Protein AF-A0A941YPP5-F1 (afdb_monomer_lite)

pLDDT: mean 88.05, std 11.93, range [36.75, 98.19]

Sequence (458 aa):
MRRFFVVVLLLIVAATAAIWFCPASFGYRYLMKPSKTVTLSDLSGTIWNGHAGSISVRDRALGQLDWHLRFKPLLEGRRVADFAISGDALKTQGTLTKSPTGNTFDNLSFSLPAHTAAEMLQVKAKAEGDIEGSAASLTVLDGWPTQLRDGKARWIKAKLADTELGTVETTFDAAADGNIAGKVKNTGGGAQFDGALKLKPTRDLELNDFTFKLPASLATALLGQPNANAAGTIDGKLVHILLRTGTAPAEARGNLRWNDAATAAVSHELLGNVDATFDTAADGGIAGTLKNDGGHAQLAAKWKLGAGHALELTDATLKFPATLLAPLIRLPGIEVGGDVDGNFARLTLRESLWPSAIAGKLVWHGVTVSGVRQAALGDMEWSLGTDPDGSIIGVIGDLGGPLQVNGTFKTTKTSYDAAVQLSARGGDPAIAAALRKIGTPQADGSTIVQANGEFGKK

Structure (mmCIF, N/CA/C/O backbone):
data_AF-A0A941YPP5-F1
#
_entry.id   AF-A0A941YPP5-F1
#
loop_
_atom_site.group_PDB
_atom_site.id
_atom_site.type_symbol
_atom_site.label_atom_id
_atom_site.label_alt_id
_atom_site.label_comp_id
_atom_site.label_asym_id
_atom_site.label_entity_id
_atom_site.label_seq_id
_atom_site.pdbx_PDB_ins_code
_atom_site.Cartn_x
_atom_site.Cartn_y
_atom_site.Cartn_z
_atom_site.occupancy
_atom_site.B_iso_or_equiv
_atom_site.auth_seq_id
_atom_site.auth_comp_id
_atom_site.auth_asym_id
_atom_site.auth_atom_id
_atom_site.pdbx_PDB_model_num
ATOM 1 N N . MET A 1 1 ? 45.773 29.177 -59.524 1.00 53.03 1 MET A N 1
ATOM 2 C CA . MET A 1 1 ? 44.604 28.283 -59.341 1.00 53.03 1 MET A CA 1
ATOM 3 C C . MET A 1 1 ? 44.975 26.835 -58.993 1.00 53.03 1 MET A C 1
ATOM 5 O O . MET A 1 1 ? 44.546 26.385 -57.944 1.00 53.03 1 MET A O 1
ATOM 9 N N . ARG A 1 2 ? 45.818 26.113 -59.757 1.00 40.59 2 ARG A N 1
ATOM 10 C CA . ARG A 1 2 ? 46.163 24.690 -59.478 1.00 40.59 2 ARG A CA 1
ATOM 11 C C . ARG A 1 2 ? 46.695 24.405 -58.059 1.00 40.59 2 ARG A C 1
ATOM 13 O O . ARG A 1 2 ? 46.286 23.434 -57.441 1.00 40.59 2 ARG A O 1
ATOM 20 N N . ARG A 1 3 ? 47.556 25.275 -57.513 1.00 41.88 3 ARG A N 1
ATOM 21 C CA . ARG A 1 3 ? 48.090 25.147 -56.138 1.00 41.88 3 ARG A CA 1
ATOM 22 C C . ARG A 1 3 ? 47.031 25.375 -55.050 1.00 41.88 3 ARG A C 1
ATOM 24 O O . ARG A 1 3 ? 47.097 24.738 -54.012 1.00 41.88 3 ARG A O 1
ATOM 31 N N . PHE A 1 4 ? 46.037 26.225 -55.311 1.00 43.97 4 PHE A N 1
ATOM 32 C CA . PHE A 1 4 ? 44.938 26.494 -54.378 1.00 43.97 4 PHE A CA 1
ATOM 33 C C . PHE A 1 4 ? 43.998 25.286 -54.264 1.00 43.97 4 PHE A C 1
ATOM 35 O O . PHE A 1 4 ? 43.702 24.853 -53.159 1.00 43.97 4 PHE A O 1
ATOM 42 N N . PHE A 1 5 ? 43.623 24.668 -55.390 1.00 40.03 5 PHE A N 1
ATOM 43 C CA . PHE A 1 5 ? 42.807 23.446 -55.385 1.00 40.03 5 PHE A CA 1
ATOM 44 C C . PHE A 1 5 ? 43.504 22.260 -54.707 1.00 40.03 5 PHE A C 1
ATOM 46 O O . PHE A 1 5 ? 42.856 21.507 -53.989 1.00 40.03 5 PHE A O 1
ATOM 53 N N . VAL A 1 6 ? 44.822 22.121 -54.876 1.00 42.81 6 VAL A N 1
ATOM 54 C CA . VAL A 1 6 ? 45.608 21.086 -54.182 1.00 42.81 6 VAL A CA 1
ATOM 55 C C . VAL A 1 6 ? 45.639 21.331 -52.671 1.00 42.81 6 VAL A C 1
ATOM 57 O O . VAL A 1 6 ? 45.462 20.392 -51.904 1.00 42.81 6 VAL A O 1
ATOM 60 N N . VAL A 1 7 ? 45.801 22.583 -52.232 1.00 46.47 7 VAL A N 1
ATOM 61 C CA . VAL A 1 7 ? 45.766 22.937 -50.803 1.00 46.47 7 VAL A CA 1
ATOM 62 C C . VAL A 1 7 ? 44.376 22.700 -50.204 1.00 46.47 7 VAL A C 1
ATOM 64 O O . VAL A 1 7 ? 44.277 22.116 -49.132 1.00 46.47 7 VAL A O 1
ATOM 67 N N . VAL A 1 8 ? 43.301 23.069 -50.904 1.00 43.28 8 VAL A N 1
ATOM 68 C CA . VAL A 1 8 ? 41.920 22.818 -50.453 1.00 43.28 8 VAL A CA 1
ATOM 69 C C . VAL A 1 8 ? 41.618 21.318 -50.379 1.00 43.28 8 VAL A C 1
ATOM 71 O O . VAL A 1 8 ? 41.059 20.863 -49.387 1.00 43.28 8 VAL A O 1
ATOM 74 N N . LEU A 1 9 ? 42.038 20.529 -51.372 1.00 39.62 9 LEU A N 1
ATOM 75 C CA . LEU A 1 9 ? 41.880 19.073 -51.353 1.00 39.62 9 LEU A CA 1
ATOM 76 C C . LEU A 1 9 ? 42.650 18.435 -50.187 1.00 39.62 9 LEU A C 1
ATOM 78 O O . LEU A 1 9 ? 42.096 17.594 -49.486 1.00 39.62 9 LEU A O 1
ATOM 82 N N . LEU A 1 10 ? 43.893 18.860 -49.937 1.00 41.50 10 LEU A N 1
ATOM 83 C CA . LEU A 1 10 ? 44.690 18.381 -48.802 1.00 41.50 10 LEU A CA 1
ATOM 84 C C . LEU A 1 10 ? 44.069 18.765 -47.457 1.00 41.50 10 LEU A C 1
ATOM 86 O O . LEU A 1 10 ? 44.085 17.951 -46.542 1.00 41.50 10 LEU A O 1
ATOM 90 N N . LEU A 1 11 ? 43.481 19.958 -47.340 1.00 45.50 11 LEU A N 1
ATOM 91 C CA . LEU A 1 11 ? 42.756 20.377 -46.138 1.00 45.50 11 LEU A CA 1
ATOM 92 C C . LEU A 1 11 ? 41.479 19.562 -45.925 1.00 45.50 11 LEU A C 1
ATOM 94 O O . LEU A 1 11 ? 41.193 19.190 -44.793 1.00 45.50 11 LEU A O 1
ATOM 98 N N . ILE A 1 12 ? 40.741 19.233 -46.987 1.00 51.59 12 ILE A N 1
ATOM 99 C CA . ILE A 1 12 ? 39.563 18.360 -46.903 1.00 51.59 12 ILE A CA 1
ATOM 100 C C . ILE A 1 12 ? 39.985 16.947 -46.503 1.00 51.59 12 ILE A C 1
ATOM 102 O O . ILE A 1 12 ? 39.390 16.382 -45.592 1.00 51.59 12 ILE A O 1
ATOM 106 N N . VAL A 1 13 ? 41.030 16.381 -47.111 1.00 47.16 13 VAL A N 1
ATOM 107 C CA . VAL A 1 13 ? 41.552 15.051 -46.749 1.00 47.16 13 VAL A CA 1
ATOM 108 C C . VAL A 1 13 ? 42.062 15.041 -45.309 1.00 47.16 13 VAL A C 1
ATOM 110 O O . VAL A 1 13 ? 41.712 14.138 -44.556 1.00 47.16 13 VAL A O 1
ATOM 113 N N . ALA A 1 14 ? 42.816 16.062 -44.895 1.00 44.75 14 ALA A N 1
ATOM 114 C CA . ALA A 1 14 ? 43.296 16.207 -43.525 1.00 44.75 14 ALA A CA 1
ATOM 115 C C . ALA A 1 14 ? 42.143 16.378 -42.527 1.00 44.75 14 ALA A C 1
ATOM 117 O O . ALA A 1 14 ? 42.169 15.759 -41.471 1.00 44.75 14 ALA A O 1
ATOM 118 N N . ALA A 1 15 ? 41.105 17.150 -42.863 1.00 53.16 15 ALA A N 1
ATOM 119 C CA . ALA A 1 15 ? 39.910 17.298 -42.036 1.00 53.16 15 ALA A CA 1
ATOM 120 C C . ALA A 1 15 ? 39.108 15.991 -41.960 1.00 53.16 15 ALA A C 1
ATOM 122 O O . ALA A 1 15 ? 38.671 15.601 -40.883 1.00 53.16 15 ALA A O 1
ATOM 123 N N . THR A 1 16 ? 38.966 15.273 -43.074 1.00 64.19 16 THR A N 1
ATOM 124 C CA . THR A 1 16 ? 38.271 13.978 -43.126 1.00 64.19 16 THR A CA 1
ATOM 125 C C . THR A 1 16 ? 39.027 12.933 -42.307 1.00 64.19 16 THR A C 1
ATOM 127 O O . THR A 1 16 ? 38.421 12.220 -41.513 1.00 64.19 16 THR A O 1
ATOM 130 N N . ALA A 1 17 ? 40.359 12.896 -42.423 1.00 59.97 17 ALA A N 1
ATOM 131 C CA . ALA A 1 17 ? 41.224 12.046 -41.613 1.00 59.97 17 ALA A CA 1
ATOM 132 C C . ALA A 1 17 ? 41.164 12.433 -40.128 1.00 59.97 17 ALA A C 1
ATOM 134 O O . ALA A 1 17 ? 41.005 11.562 -39.281 1.00 59.97 17 ALA A O 1
ATOM 135 N N . ALA A 1 18 ? 41.210 13.725 -39.795 1.00 62.41 18 ALA A N 1
ATOM 136 C CA . ALA A 1 18 ? 41.085 14.201 -38.419 1.00 62.41 18 ALA A CA 1
ATOM 137 C C . ALA A 1 18 ? 39.728 13.834 -37.797 1.00 62.41 18 ALA A C 1
ATOM 139 O O . ALA A 1 18 ? 39.674 13.481 -36.624 1.00 62.41 18 ALA A O 1
ATOM 140 N N . ILE A 1 19 ? 38.645 13.870 -38.579 1.00 71.56 19 ILE A N 1
ATOM 141 C CA . ILE A 1 19 ? 37.306 13.440 -38.156 1.00 71.56 19 ILE A CA 1
ATOM 142 C C . ILE A 1 19 ? 37.261 11.918 -37.972 1.00 71.56 19 ILE A C 1
ATOM 144 O O . ILE A 1 19 ? 36.717 11.441 -36.978 1.00 71.56 19 ILE A O 1
ATOM 148 N N . TRP A 1 20 ? 37.852 11.147 -38.887 1.00 72.06 20 TRP A N 1
ATOM 149 C CA . TRP A 1 20 ? 37.835 9.682 -38.852 1.00 72.06 20 TRP A CA 1
ATOM 150 C C . TRP A 1 20 ? 38.714 9.089 -37.738 1.00 72.06 20 TRP A C 1
ATOM 152 O O . TRP A 1 20 ? 38.311 8.145 -37.066 1.00 72.06 20 TRP A O 1
ATOM 162 N N . PHE A 1 21 ? 39.887 9.678 -37.488 1.00 76.25 21 PHE A N 1
ATOM 163 C CA . PHE A 1 21 ? 40.841 9.258 -36.451 1.00 76.25 21 PHE A CA 1
ATOM 164 C C . PHE A 1 21 ? 40.707 10.048 -35.143 1.00 76.25 21 PHE A C 1
ATOM 166 O O . PHE A 1 21 ? 41.583 9.965 -34.281 1.00 76.25 21 PHE A O 1
ATOM 173 N N . CYS A 1 22 ? 39.633 10.826 -34.979 1.00 79.44 22 CYS A N 1
ATOM 174 C CA . CYS A 1 22 ? 39.428 11.642 -33.789 1.00 79.44 22 CYS A CA 1
ATOM 175 C C . CYS A 1 22 ? 39.395 10.747 -32.531 1.00 79.44 22 CYS A C 1
ATOM 177 O O . CYS A 1 22 ? 38.526 9.870 -32.455 1.00 79.44 22 CYS A O 1
ATOM 179 N N . PRO A 1 23 ? 40.303 10.935 -31.549 1.00 81.69 23 PRO A N 1
ATOM 180 C CA . PRO A 1 23 ? 40.340 10.109 -30.344 1.00 81.69 23 PRO A CA 1
ATOM 181 C C . PRO A 1 23 ? 39.051 10.213 -29.523 1.00 81.69 23 PRO A C 1
ATOM 183 O O . PRO A 1 23 ? 38.468 11.294 -29.399 1.00 81.69 23 PRO A O 1
ATOM 186 N N . ALA A 1 24 ? 38.643 9.110 -28.890 1.00 78.62 24 ALA A N 1
ATOM 187 C CA . ALA A 1 24 ? 37.467 9.054 -28.014 1.00 78.62 24 ALA A CA 1
ATOM 188 C C . ALA A 1 24 ? 37.481 10.140 -26.916 1.00 78.62 24 ALA A C 1
ATOM 190 O O . ALA A 1 24 ? 36.460 10.769 -26.632 1.00 78.62 24 ALA A O 1
ATOM 191 N N . SER A 1 25 ? 38.661 10.423 -26.352 1.00 78.88 25 SER A N 1
ATOM 192 C CA . SER A 1 25 ? 38.876 11.455 -25.329 1.00 78.88 25 SER A CA 1
ATOM 193 C C . SER A 1 25 ? 38.539 12.872 -25.809 1.00 78.88 25 SER A C 1
ATOM 195 O O . SER A 1 25 ? 38.018 13.683 -25.038 1.00 78.88 25 SER A O 1
ATOM 197 N N . PHE A 1 26 ? 38.769 13.167 -27.092 1.00 77.62 26 PHE A N 1
ATOM 198 C CA . PHE A 1 26 ? 38.416 14.450 -27.695 1.00 77.62 26 PHE A CA 1
ATOM 199 C C . PHE A 1 26 ? 36.894 14.577 -27.851 1.00 77.62 26 PHE A C 1
ATOM 201 O O . PHE A 1 26 ? 36.310 15.585 -27.447 1.00 77.62 26 PHE A O 1
ATOM 208 N N . GLY A 1 27 ? 36.232 13.526 -28.348 1.00 71.31 27 GLY A N 1
ATOM 209 C CA . GLY A 1 27 ? 34.770 13.478 -28.450 1.00 71.31 27 GLY A CA 1
ATOM 210 C C . GLY A 1 27 ? 34.077 13.630 -27.096 1.00 71.31 27 GLY A C 1
ATOM 211 O O . GLY A 1 27 ? 33.157 14.434 -26.959 1.00 71.31 27 GLY A O 1
ATOM 212 N N . TYR A 1 28 ? 34.561 12.943 -26.063 1.00 74.62 28 TYR A N 1
ATOM 213 C CA . TYR A 1 28 ? 34.004 13.055 -24.716 1.00 74.62 28 TYR A CA 1
ATOM 214 C C . TYR A 1 28 ? 34.088 14.488 -24.157 1.00 74.62 28 TYR A C 1
ATOM 216 O O . TYR A 1 28 ? 33.104 15.020 -23.638 1.00 74.62 28 TYR A O 1
ATOM 224 N N . ARG A 1 29 ? 35.230 15.166 -24.338 1.00 73.31 29 ARG A N 1
ATOM 225 C CA . ARG A 1 29 ? 35.451 16.531 -23.837 1.00 73.31 29 ARG A CA 1
ATOM 226 C C . ARG A 1 29 ? 34.618 17.591 -24.564 1.00 73.31 29 ARG A C 1
ATOM 228 O O . ARG A 1 29 ? 34.114 18.506 -23.914 1.00 73.31 29 ARG A O 1
ATOM 235 N N . TYR A 1 30 ? 34.479 17.483 -25.886 1.00 67.81 30 TYR A N 1
ATOM 236 C CA . TYR A 1 30 ? 33.884 18.542 -26.714 1.00 67.81 30 TYR A CA 1
ATOM 237 C C . TYR A 1 30 ? 32.451 18.253 -27.185 1.00 67.81 30 TYR A C 1
ATOM 239 O O . TYR A 1 30 ? 31.664 19.192 -27.298 1.00 67.81 30 TYR A O 1
ATOM 247 N N . LEU A 1 31 ? 32.091 16.988 -27.436 1.00 62.41 31 LEU A N 1
ATOM 248 C CA . LEU A 1 31 ? 30.764 16.598 -27.941 1.00 62.41 31 LEU A CA 1
ATOM 249 C C . LEU A 1 31 ? 29.807 16.193 -26.818 1.00 62.41 31 LEU A C 1
ATOM 251 O O . LEU A 1 31 ? 28.640 16.578 -26.850 1.00 62.41 31 LEU A O 1
ATOM 255 N N . MET A 1 32 ? 30.282 15.425 -25.832 1.00 61.09 32 MET A N 1
ATOM 256 C CA . MET A 1 32 ? 29.434 14.964 -24.726 1.00 61.09 32 MET A CA 1
ATOM 257 C C . MET A 1 32 ? 29.344 15.957 -23.566 1.00 61.09 32 MET A C 1
ATOM 259 O O . MET A 1 32 ? 28.367 15.867 -22.834 1.00 61.09 32 MET A O 1
ATOM 263 N N . LYS A 1 33 ? 30.291 16.909 -23.447 1.00 64.00 33 LYS A N 1
ATOM 264 C CA . LYS A 1 33 ? 30.473 17.834 -22.306 1.00 64.00 33 LYS A CA 1
ATOM 265 C C . LYS A 1 33 ? 30.354 17.088 -20.965 1.00 64.00 33 LYS A C 1
ATOM 267 O O . LYS A 1 33 ? 29.232 16.875 -20.510 1.00 64.00 33 LYS A O 1
ATOM 272 N N . PRO A 1 34 ? 31.474 16.728 -20.306 1.00 64.12 34 PRO A N 1
ATOM 273 C CA . PRO A 1 34 ? 31.459 15.966 -19.060 1.00 64.12 34 PRO A CA 1
ATOM 274 C C . PRO A 1 34 ? 30.404 16.510 -18.098 1.00 64.12 34 PRO A C 1
ATOM 276 O O . PRO A 1 34 ? 30.437 17.681 -17.713 1.00 64.12 34 PRO A O 1
ATOM 279 N N . SER A 1 35 ? 29.419 15.677 -17.784 1.00 69.19 35 SER A N 1
ATOM 280 C CA . SER A 1 35 ? 28.320 16.060 -16.911 1.00 69.19 35 SER A CA 1
ATOM 281 C C . SER A 1 35 ? 28.596 15.515 -15.521 1.00 69.19 35 SER A C 1
ATOM 283 O O . SER A 1 35 ? 29.242 14.482 -15.369 1.00 69.19 35 SER A O 1
ATOM 285 N N . LYS A 1 36 ? 28.048 16.161 -14.491 1.00 68.12 36 LYS A N 1
ATOM 286 C CA . LYS A 1 36 ? 28.072 15.589 -13.136 1.00 68.12 36 LYS A CA 1
ATOM 287 C C . LYS A 1 36 ? 27.255 14.291 -13.031 1.00 68.12 36 LYS A C 1
ATOM 289 O O . LYS A 1 36 ? 27.296 13.625 -12.009 1.00 68.12 36 LYS A O 1
ATOM 294 N N . THR A 1 37 ? 26.470 13.953 -14.056 1.00 72.31 37 THR A N 1
ATOM 295 C CA . THR A 1 37 ? 25.540 12.822 -14.029 1.00 72.31 37 THR A CA 1
ATOM 296 C C . THR A 1 37 ? 26.099 11.580 -14.702 1.00 72.31 37 THR A C 1
ATOM 298 O O . THR A 1 37 ? 25.808 10.494 -14.225 1.00 72.31 37 THR A O 1
ATOM 301 N N . VAL A 1 38 ? 26.876 11.718 -15.776 1.00 81.00 38 VAL A N 1
ATOM 302 C CA . VAL A 1 38 ? 27.492 10.605 -16.511 1.00 81.00 38 VAL A CA 1
ATOM 303 C C . VAL A 1 38 ? 28.959 10.925 -16.731 1.00 81.00 38 VAL A C 1
ATOM 305 O O . VAL A 1 38 ? 29.272 11.941 -17.363 1.00 81.00 38 VAL A O 1
ATOM 308 N N . THR A 1 39 ? 29.831 10.053 -16.234 1.00 86.81 39 THR A N 1
ATOM 309 C CA . THR A 1 39 ? 31.277 10.154 -16.402 1.00 86.81 39 THR A CA 1
ATOM 310 C C . THR A 1 39 ? 31.834 8.909 -17.082 1.00 86.81 39 THR A C 1
ATOM 312 O O . THR A 1 39 ? 31.396 7.791 -16.821 1.00 86.81 39 THR A O 1
ATOM 315 N N . LEU A 1 40 ? 32.783 9.123 -17.991 1.00 88.44 40 LEU A N 1
ATOM 316 C CA . LEU A 1 40 ? 33.558 8.074 -18.643 1.00 88.44 40 LEU A CA 1
ATOM 317 C C . LEU A 1 40 ? 35.030 8.243 -18.265 1.00 88.44 40 LEU A C 1
ATOM 319 O O . LEU A 1 40 ? 35.561 9.356 -18.348 1.00 88.44 40 LEU A O 1
ATOM 323 N N . SER A 1 41 ? 35.671 7.140 -17.894 1.00 88.19 41 SER A N 1
ATOM 324 C CA . SER A 1 41 ? 37.091 7.058 -17.541 1.00 88.19 41 SER A CA 1
ATOM 325 C C . SER A 1 41 ? 37.794 6.005 -18.398 1.00 88.19 41 SER A C 1
ATOM 327 O O . SER A 1 41 ? 37.142 5.146 -18.993 1.00 88.19 41 SER A O 1
ATOM 329 N N . ASP A 1 42 ? 39.125 6.092 -18.481 1.00 89.31 42 ASP A N 1
ATOM 330 C CA . ASP A 1 42 ? 39.971 5.157 -19.240 1.00 89.31 42 ASP A CA 1
ATOM 331 C C . ASP A 1 42 ? 39.528 5.005 -20.705 1.00 89.31 42 ASP A C 1
ATOM 333 O O . ASP A 1 42 ? 39.311 3.910 -21.225 1.00 89.31 42 ASP A O 1
ATOM 337 N N . LEU A 1 43 ? 39.343 6.153 -21.366 1.00 90.69 43 LEU A N 1
ATOM 338 C CA . LEU A 1 43 ? 38.885 6.239 -22.751 1.00 90.69 43 LEU A CA 1
ATOM 339 C C . LEU A 1 43 ? 39.976 5.796 -23.730 1.00 90.69 43 LEU A C 1
ATOM 341 O O . LEU A 1 43 ? 41.083 6.337 -23.734 1.00 90.69 43 LEU A O 1
ATOM 345 N N . SER A 1 44 ? 39.621 4.890 -24.633 1.00 89.81 44 SER A N 1
ATOM 346 C CA . SER A 1 44 ? 40.472 4.420 -25.725 1.00 89.81 44 SER A CA 1
ATOM 347 C C . SER A 1 44 ? 39.686 4.315 -27.038 1.00 89.81 44 SER A C 1
ATOM 349 O O . SER A 1 44 ? 38.456 4.387 -27.065 1.00 89.81 44 SER A O 1
ATOM 351 N N . GLY A 1 45 ? 40.404 4.216 -28.158 1.00 89.81 45 GLY A N 1
ATOM 352 C CA . GLY A 1 45 ? 39.809 4.203 -29.494 1.00 89.81 45 GLY A CA 1
ATOM 353 C C . GLY A 1 45 ? 39.445 5.593 -30.029 1.00 89.81 45 GLY A C 1
ATOM 354 O O . GLY A 1 45 ? 40.050 6.613 -29.685 1.00 89.81 45 GLY A O 1
ATOM 355 N N . THR A 1 46 ? 38.463 5.626 -30.924 1.00 89.94 46 THR A N 1
ATOM 356 C CA . THR A 1 46 ? 38.016 6.815 -31.667 1.00 89.94 46 THR A CA 1
ATOM 357 C C . THR A 1 46 ? 36.623 7.258 -31.225 1.00 89.94 46 THR A C 1
ATOM 359 O O . THR A 1 46 ? 35.913 6.531 -30.536 1.00 89.94 46 THR A O 1
ATOM 362 N N . ILE A 1 47 ? 36.180 8.438 -31.663 1.00 85.88 47 ILE A N 1
ATOM 363 C CA . ILE A 1 47 ? 34.784 8.869 -31.471 1.00 85.88 47 ILE A CA 1
ATOM 364 C C . ILE A 1 47 ? 33.774 7.925 -32.148 1.00 85.88 47 ILE A C 1
ATOM 366 O O . ILE A 1 47 ? 32.615 7.890 -31.739 1.00 85.88 47 ILE A O 1
ATOM 370 N N . TRP A 1 48 ? 34.210 7.164 -33.160 1.00 88.00 48 TRP A N 1
ATOM 371 C CA . TRP A 1 48 ? 33.381 6.220 -33.911 1.00 88.00 48 TRP A CA 1
ATOM 372 C C . TRP A 1 48 ? 33.315 4.862 -33.237 1.00 88.00 48 TRP A C 1
ATOM 374 O O . TRP A 1 48 ? 32.233 4.384 -32.946 1.00 88.00 48 TRP A O 1
ATOM 384 N N . ASN A 1 49 ? 34.476 4.268 -32.987 1.00 91.62 49 ASN A N 1
ATOM 385 C CA . ASN A 1 49 ? 34.643 2.991 -32.308 1.00 91.62 49 ASN A CA 1
ATOM 386 C C . ASN A 1 49 ? 35.477 3.261 -31.073 1.00 91.62 49 ASN A C 1
ATOM 388 O O . ASN A 1 49 ? 36.687 3.485 -31.206 1.00 91.62 49 ASN A O 1
ATOM 392 N N . GLY A 1 50 ? 34.842 3.297 -29.914 1.00 91.75 50 GLY A N 1
ATOM 393 C CA . GLY A 1 50 ? 35.530 3.640 -28.686 1.00 91.75 50 GLY A CA 1
ATOM 394 C C . GLY A 1 50 ? 35.130 2.748 -27.533 1.00 91.75 50 GLY A C 1
ATOM 395 O O . GLY A 1 50 ? 34.118 2.049 -27.574 1.00 91.75 50 GLY A O 1
ATOM 396 N N . HIS A 1 51 ? 35.988 2.786 -26.528 1.00 93.81 51 HIS A N 1
ATOM 397 C CA . HIS A 1 51 ? 35.876 2.010 -25.314 1.00 93.81 51 HIS A CA 1
ATOM 398 C C . HIS A 1 51 ? 36.159 2.921 -24.121 1.00 93.81 51 HIS A C 1
ATOM 400 O O . HIS A 1 51 ? 37.053 3.770 -24.177 1.00 93.81 51 HIS A O 1
ATOM 406 N N . ALA A 1 52 ? 35.409 2.746 -23.042 1.00 94.12 52 ALA A N 1
ATOM 407 C CA . ALA A 1 52 ? 35.685 3.334 -21.744 1.00 94.12 52 ALA A CA 1
ATOM 408 C C . ALA A 1 52 ? 35.853 2.200 -20.735 1.00 94.12 52 ALA A C 1
ATOM 410 O O . ALA A 1 52 ? 34.935 1.398 -20.550 1.00 94.12 52 ALA A O 1
ATOM 411 N N . GLY A 1 53 ? 36.999 2.172 -20.052 1.00 92.25 53 GLY A N 1
ATOM 412 C CA . GLY A 1 53 ? 37.257 1.193 -18.995 1.00 92.25 53 GLY A CA 1
ATOM 413 C C . GLY A 1 53 ? 36.304 1.332 -17.802 1.00 92.25 53 GLY A C 1
ATOM 414 O O . GLY A 1 53 ? 36.113 0.374 -17.055 1.00 92.25 53 GLY A O 1
ATOM 415 N N . SER A 1 54 ? 35.662 2.495 -17.641 1.00 91.31 54 SER A N 1
ATOM 416 C CA . SER A 1 54 ? 34.576 2.686 -16.681 1.00 91.31 54 SER A CA 1
ATOM 417 C C . SER A 1 54 ? 33.564 3.736 -17.150 1.00 91.31 54 SER A C 1
ATOM 419 O O . SER A 1 54 ? 33.936 4.857 -17.505 1.00 91.31 54 SER A O 1
ATOM 421 N N . ILE A 1 55 ? 32.277 3.382 -17.120 1.00 91.06 55 ILE A N 1
ATOM 422 C CA . ILE A 1 55 ? 31.138 4.301 -17.160 1.00 91.06 55 ILE A CA 1
ATOM 423 C C . ILE A 1 55 ? 30.517 4.396 -15.766 1.00 91.06 55 ILE A C 1
ATOM 425 O O . ILE A 1 55 ? 30.149 3.383 -15.170 1.00 91.06 55 ILE A O 1
ATOM 429 N N . SER A 1 56 ? 30.326 5.622 -15.283 1.00 87.38 56 SER A N 1
ATOM 430 C CA . SER A 1 56 ? 29.648 5.892 -14.018 1.00 87.38 56 SER A CA 1
ATOM 431 C C . SER A 1 56 ? 28.461 6.828 -14.200 1.00 87.38 56 SER A C 1
ATOM 433 O O . SER A 1 56 ? 28.528 7.807 -14.946 1.00 87.38 56 SER A O 1
ATOM 435 N N . VAL A 1 57 ? 27.370 6.550 -13.484 1.00 82.06 57 VAL A N 1
ATOM 436 C CA . VAL A 1 57 ? 26.179 7.408 -13.433 1.00 82.06 57 VAL A CA 1
ATOM 437 C C . VAL A 1 57 ? 25.923 7.822 -11.991 1.00 82.06 57 VAL A C 1
ATOM 439 O O . VAL A 1 57 ? 25.730 6.960 -11.140 1.00 82.06 57 VAL A O 1
ATOM 442 N N . ARG A 1 58 ? 25.908 9.134 -11.711 1.00 77.56 58 ARG A N 1
ATOM 443 C CA . ARG A 1 58 ? 25.779 9.698 -10.348 1.00 77.56 58 ARG A CA 1
ATOM 444 C C . ARG A 1 58 ? 26.738 9.016 -9.357 1.00 77.56 58 ARG A C 1
ATOM 446 O O . ARG A 1 58 ? 26.307 8.472 -8.347 1.00 77.56 58 ARG A O 1
ATOM 453 N N . ASP A 1 59 ? 28.019 8.982 -9.723 1.00 78.56 59 ASP A N 1
ATOM 454 C CA . ASP A 1 59 ? 29.120 8.371 -8.958 1.00 78.56 59 ASP A CA 1
ATOM 455 C C . ASP A 1 59 ? 29.047 6.843 -8.766 1.00 78.56 59 ASP A C 1
ATOM 457 O O . ASP A 1 59 ? 29.894 6.261 -8.091 1.00 78.56 59 ASP A O 1
ATOM 461 N N . ARG A 1 60 ? 28.095 6.157 -9.411 1.00 81.56 60 ARG A N 1
ATOM 462 C CA . ARG A 1 60 ? 28.017 4.693 -9.414 1.00 81.56 60 ARG A CA 1
ATOM 463 C C . ARG A 1 60 ? 28.651 4.115 -10.671 1.00 81.56 60 ARG A C 1
ATOM 465 O O . ARG A 1 60 ? 28.127 4.337 -11.761 1.00 81.56 60 ARG A O 1
ATOM 472 N N . ALA A 1 61 ? 29.712 3.330 -10.512 1.00 88.56 61 ALA A N 1
ATOM 473 C CA . ALA A 1 61 ? 30.310 2.570 -11.607 1.00 88.56 61 ALA A CA 1
ATOM 474 C C . ALA A 1 61 ? 29.340 1.489 -12.110 1.00 88.56 61 ALA A C 1
ATOM 476 O O . ALA A 1 61 ? 28.856 0.666 -11.333 1.00 88.56 61 ALA A O 1
ATOM 477 N N . LEU A 1 62 ? 29.042 1.510 -13.409 1.00 87.31 62 LEU A N 1
ATOM 478 C CA . LEU A 1 62 ? 28.148 0.556 -14.071 1.00 87.31 62 LEU A CA 1
ATOM 479 C C . LEU A 1 62 ? 28.911 -0.549 -14.809 1.00 87.31 62 LEU A C 1
ATOM 481 O O . LEU A 1 62 ? 28.348 -1.615 -15.038 1.00 87.31 62 LEU A O 1
ATOM 485 N N . GLY A 1 63 ? 30.179 -0.314 -15.150 1.00 91.81 63 GLY A N 1
ATOM 486 C CA . GLY A 1 63 ? 31.030 -1.269 -15.857 1.00 91.81 63 GLY A CA 1
ATOM 487 C C . GLY A 1 63 ? 31.834 -0.612 -16.967 1.00 91.81 63 GLY A C 1
ATOM 488 O O . GLY A 1 63 ? 32.022 0.601 -16.969 1.00 91.81 63 GLY A O 1
ATOM 489 N N . GLN A 1 64 ? 32.287 -1.419 -17.917 1.00 95.44 64 GLN A N 1
ATOM 490 C CA . GLN A 1 64 ? 32.945 -0.970 -19.143 1.00 95.44 64 GLN A CA 1
ATOM 491 C C . GLN A 1 64 ? 31.899 -0.595 -20.192 1.00 95.44 64 GLN A C 1
ATOM 493 O O . GLN A 1 64 ? 30.830 -1.203 -20.221 1.00 95.44 64 GLN A O 1
ATOM 498 N N . LEU A 1 65 ? 32.196 0.383 -21.049 1.00 95.44 65 LEU A N 1
ATOM 499 C CA . LEU A 1 65 ? 31.326 0.801 -22.151 1.00 95.44 65 LEU A CA 1
ATOM 500 C C . LEU A 1 65 ? 32.068 0.681 -23.480 1.00 95.44 65 LEU A C 1
ATOM 502 O O . LEU A 1 65 ? 33.061 1.371 -23.690 1.00 95.44 65 LEU A O 1
ATOM 506 N N . ASP A 1 66 ? 31.500 -0.078 -24.406 1.00 95.50 66 ASP A N 1
ATOM 507 C CA . ASP A 1 66 ? 31.870 -0.089 -25.816 1.00 95.50 66 ASP A CA 1
ATOM 508 C C . ASP A 1 66 ? 30.801 0.637 -26.632 1.00 95.50 66 ASP A C 1
ATOM 510 O O . ASP A 1 66 ? 29.600 0.474 -26.390 1.00 95.50 66 ASP A O 1
ATOM 514 N N . TRP A 1 67 ? 31.216 1.440 -27.614 1.00 94.19 67 TRP A N 1
ATOM 515 C CA . TRP A 1 67 ? 30.281 2.097 -28.527 1.00 94.19 67 TRP A CA 1
ATOM 516 C C . TRP A 1 67 ? 30.748 2.098 -29.981 1.00 94.19 67 TRP A C 1
ATOM 518 O O . TRP A 1 67 ? 31.939 2.194 -30.288 1.00 94.19 67 TRP A O 1
ATOM 528 N N . HIS A 1 68 ? 29.761 2.072 -30.877 1.00 94.81 68 HIS A N 1
ATOM 529 C CA . HIS A 1 68 ? 29.921 2.227 -32.315 1.00 94.81 68 HIS A CA 1
ATOM 530 C C . HIS A 1 68 ? 28.959 3.298 -32.858 1.00 94.81 68 HIS A C 1
ATOM 532 O O . HIS A 1 68 ? 27.763 3.061 -33.030 1.00 94.81 68 HIS A O 1
ATOM 538 N N . LEU A 1 69 ? 29.466 4.501 -33.136 1.00 91.06 69 LEU A N 1
ATOM 539 C CA . LEU A 1 69 ? 28.693 5.604 -33.711 1.00 91.06 69 LEU A CA 1
ATOM 540 C C . LEU A 1 69 ? 28.505 5.401 -35.221 1.00 91.06 69 LEU A C 1
ATOM 542 O O . LEU A 1 69 ? 29.472 5.313 -35.980 1.00 91.06 69 LEU A O 1
ATOM 546 N N . ARG A 1 70 ? 27.252 5.401 -35.685 1.00 90.75 70 ARG A N 1
ATOM 547 C CA . ARG A 1 70 ? 26.931 5.183 -37.100 1.00 90.75 70 ARG A CA 1
ATOM 548 C C . ARG A 1 70 ? 27.091 6.474 -37.906 1.00 90.75 70 ARG A C 1
ATOM 550 O O . ARG A 1 70 ? 26.382 7.454 -37.683 1.00 90.75 70 ARG A O 1
ATOM 557 N N . PHE A 1 71 ? 27.972 6.446 -38.907 1.00 87.00 71 PHE A N 1
ATOM 558 C CA . PHE A 1 71 ? 28.285 7.613 -39.743 1.00 87.00 71 PHE A CA 1
ATOM 559 C C . PHE A 1 71 ? 27.125 8.054 -40.650 1.00 87.00 71 PHE A C 1
ATOM 561 O O . PHE A 1 71 ? 26.793 9.234 -40.704 1.00 87.00 71 PHE A O 1
ATOM 568 N N . LYS A 1 72 ? 26.476 7.115 -41.354 1.00 87.62 72 LYS A N 1
ATOM 569 C CA . LYS A 1 72 ? 25.422 7.442 -42.334 1.00 87.62 72 LYS A CA 1
ATOM 570 C C . LYS A 1 72 ? 24.240 8.218 -41.716 1.00 87.62 72 LYS A C 1
ATOM 572 O O . LYS A 1 72 ? 23.902 9.262 -42.265 1.00 87.62 72 LYS A O 1
ATOM 577 N N . PRO A 1 73 ? 23.661 7.804 -40.570 1.00 87.31 73 PRO A N 1
ATOM 578 C CA . PRO A 1 73 ? 22.620 8.588 -39.902 1.00 87.31 73 PRO A CA 1
ATOM 579 C C . PRO A 1 73 ? 23.072 9.997 -39.499 1.00 87.31 73 PRO A C 1
ATOM 581 O O . PRO A 1 73 ? 22.259 10.918 -39.516 1.00 87.31 73 PRO A O 1
ATOM 584 N N . LEU A 1 74 ? 24.359 10.194 -39.185 1.00 84.56 74 LEU A N 1
ATOM 585 C CA . LEU A 1 74 ? 24.886 11.500 -38.782 1.00 84.56 74 LEU A CA 1
ATOM 586 C C . LEU A 1 74 ? 24.843 12.523 -39.922 1.00 84.56 74 LEU A C 1
ATOM 588 O O . LEU A 1 74 ? 24.529 13.686 -39.677 1.00 84.56 74 LEU A O 1
ATOM 592 N N . LEU A 1 75 ? 25.085 12.086 -41.163 1.00 85.38 75 LEU A N 1
ATOM 593 C CA . LEU A 1 75 ? 24.934 12.928 -42.358 1.00 85.38 75 LEU A CA 1
ATOM 594 C C . LEU A 1 75 ? 23.486 13.397 -42.563 1.00 85.38 75 LEU A C 1
ATOM 596 O O . LEU A 1 75 ? 23.250 14.453 -43.139 1.00 85.38 75 LEU A O 1
ATOM 600 N N . GLU A 1 76 ? 22.523 12.627 -42.060 1.00 88.50 76 GLU A N 1
ATOM 601 C CA . GLU A 1 76 ? 21.090 12.933 -42.087 1.00 88.50 76 GLU A CA 1
ATOM 602 C C . GLU A 1 76 ? 20.646 13.723 -40.836 1.00 88.50 76 GLU A C 1
ATOM 604 O O . GLU A 1 76 ? 19.453 13.883 -40.586 1.00 88.50 76 GLU A O 1
ATOM 609 N N . GLY A 1 77 ? 21.591 14.183 -40.006 1.00 84.94 77 GLY A N 1
ATOM 610 C CA . GLY A 1 77 ? 21.320 14.901 -38.756 1.00 84.94 77 GLY A CA 1
ATOM 611 C C . GLY A 1 77 ? 20.862 14.012 -37.592 1.00 84.94 77 GLY A C 1
ATOM 612 O O . GLY A 1 77 ? 20.498 14.525 -36.532 1.00 84.94 77 GLY A O 1
ATOM 613 N N . ARG A 1 78 ? 20.887 12.682 -37.746 1.00 87.25 78 ARG A N 1
ATOM 614 C CA . ARG A 1 78 ? 20.470 11.711 -36.723 1.00 87.25 78 ARG A CA 1
ATOM 615 C C . ARG A 1 78 ? 21.678 11.164 -35.969 1.00 87.25 78 ARG A C 1
ATOM 617 O O . ARG A 1 78 ? 22.678 10.770 -36.554 1.00 87.25 78 ARG A O 1
ATOM 624 N N . ARG A 1 79 ? 21.587 11.086 -34.643 1.00 90.62 79 ARG A N 1
ATOM 625 C CA . ARG A 1 79 ? 22.671 10.565 -33.793 1.00 90.62 79 ARG A CA 1
ATOM 626 C C . ARG A 1 79 ? 22.316 9.162 -33.336 1.00 90.62 79 ARG A C 1
ATOM 628 O O . ARG A 1 79 ? 21.494 9.022 -32.433 1.00 90.62 79 ARG A O 1
ATOM 635 N N . VAL A 1 80 ? 22.922 8.167 -33.976 1.00 93.69 80 VAL A N 1
ATOM 636 C CA . VAL A 1 80 ? 22.662 6.744 -33.733 1.00 93.69 80 VAL A CA 1
ATOM 637 C C . VAL A 1 80 ? 23.965 6.048 -33.358 1.00 93.69 80 VAL A C 1
ATOM 639 O O . VAL A 1 80 ? 24.933 6.140 -34.113 1.00 93.69 80 VAL A O 1
ATOM 642 N N . ALA A 1 81 ? 23.993 5.356 -32.224 1.00 93.75 81 ALA A N 1
ATOM 643 C CA . ALA A 1 81 ? 25.148 4.598 -31.759 1.00 93.75 81 ALA A CA 1
ATOM 644 C C . ALA A 1 81 ? 24.722 3.231 -31.226 1.00 93.75 81 ALA A C 1
ATOM 646 O O . ALA A 1 81 ? 23.788 3.145 -30.434 1.00 93.75 81 ALA A O 1
ATOM 647 N N . ASP A 1 82 ? 25.425 2.181 -31.628 1.00 96.12 82 ASP A N 1
ATOM 648 C CA . ASP A 1 82 ? 25.345 0.893 -30.946 1.00 96.12 82 ASP A CA 1
ATOM 649 C C . ASP A 1 82 ? 26.191 0.969 -29.675 1.00 96.12 82 ASP A C 1
ATOM 651 O O . ASP A 1 82 ? 27.246 1.609 -29.671 1.00 96.12 82 ASP A O 1
ATOM 655 N N . PHE A 1 83 ? 25.721 0.368 -28.589 1.00 95.31 83 PHE A N 1
ATOM 656 C CA . PHE A 1 83 ? 26.436 0.360 -27.320 1.00 95.31 83 PHE A CA 1
ATOM 657 C C . PHE A 1 83 ? 26.336 -1.002 -26.643 1.00 95.31 83 PHE A C 1
ATOM 659 O O . PHE A 1 83 ? 25.334 -1.708 -26.782 1.00 95.31 83 PHE A O 1
ATOM 666 N N . ALA A 1 84 ? 27.364 -1.330 -25.870 1.00 97.19 84 ALA A N 1
ATOM 667 C CA . ALA A 1 84 ? 27.370 -2.444 -24.942 1.00 97.19 84 ALA A CA 1
ATOM 668 C C . ALA A 1 84 ? 28.022 -1.991 -23.632 1.00 97.19 84 ALA A C 1
ATOM 670 O O . ALA A 1 84 ? 29.083 -1.374 -23.637 1.00 97.19 84 ALA A O 1
ATOM 671 N N . ILE A 1 85 ? 27.370 -2.277 -22.512 1.00 94.88 85 ILE A N 1
ATOM 672 C CA . ILE A 1 85 ? 27.900 -2.093 -21.168 1.00 94.88 85 ILE A CA 1
ATOM 673 C C . ILE A 1 85 ? 28.101 -3.474 -20.567 1.00 94.88 85 ILE A C 1
ATOM 675 O O . ILE A 1 85 ? 27.167 -4.279 -20.533 1.00 94.88 85 ILE A O 1
ATOM 679 N N . SER A 1 86 ? 29.308 -3.719 -20.072 1.00 95.44 86 SER A N 1
ATOM 680 C CA . SER A 1 86 ? 29.689 -4.965 -19.416 1.00 95.44 86 SER A CA 1
ATOM 681 C C . SER A 1 86 ? 30.230 -4.662 -18.026 1.00 95.44 86 SER A C 1
ATOM 683 O O . SER A 1 86 ? 31.339 -4.152 -17.875 1.00 95.44 86 SER A O 1
ATOM 685 N N . GLY A 1 87 ? 29.448 -4.971 -16.997 1.00 92.00 87 GLY A N 1
ATOM 686 C CA . GLY A 1 87 ? 29.862 -4.843 -15.606 1.00 92.00 87 GLY A CA 1
ATOM 687 C C . GLY A 1 87 ? 29.085 -5.768 -14.681 1.00 92.00 87 GLY A C 1
ATOM 688 O O . GLY A 1 87 ? 28.118 -6.415 -15.087 1.00 92.00 87 GLY A O 1
ATOM 689 N N . ASP A 1 88 ? 29.512 -5.809 -13.422 1.00 88.00 88 ASP A N 1
ATOM 690 C CA . ASP A 1 88 ? 28.842 -6.595 -12.380 1.00 88.00 88 ASP A CA 1
ATOM 691 C C . ASP A 1 88 ? 27.503 -5.966 -11.973 1.00 88.00 88 ASP A C 1
ATOM 693 O O . ASP A 1 88 ? 26.534 -6.668 -11.690 1.00 88.00 88 ASP A O 1
ATOM 697 N N . ALA A 1 89 ? 27.432 -4.631 -11.979 1.00 86.62 89 ALA A N 1
ATOM 698 C CA . ALA A 1 89 ? 26.228 -3.884 -11.626 1.00 86.62 89 ALA A CA 1
ATOM 699 C C . ALA A 1 89 ? 25.196 -3.840 -12.764 1.00 86.62 89 ALA A C 1
ATOM 701 O O . ALA A 1 89 ? 23.999 -3.728 -12.499 1.00 86.62 89 ALA A O 1
ATOM 702 N N . LEU A 1 90 ? 25.646 -3.886 -14.021 1.00 90.25 90 LEU A N 1
ATOM 703 C CA . LEU A 1 90 ? 24.786 -3.816 -15.195 1.00 90.25 90 LEU A CA 1
ATOM 704 C C . LEU A 1 90 ? 25.475 -4.441 -16.410 1.00 90.25 90 LEU A C 1
ATOM 706 O O . LEU A 1 90 ? 26.583 -4.062 -16.786 1.00 90.25 90 LEU A O 1
ATOM 710 N N . LYS A 1 91 ? 24.755 -5.327 -17.090 1.00 95.44 91 LYS A N 1
ATOM 711 C CA . LYS A 1 91 ? 25.046 -5.747 -18.460 1.00 95.44 91 LYS A CA 1
ATOM 712 C C . LYS A 1 91 ? 23.924 -5.240 -19.343 1.00 95.44 91 LYS A C 1
ATOM 714 O O . LYS A 1 91 ? 22.762 -5.503 -19.049 1.00 95.44 91 LYS A O 1
ATOM 719 N N . THR A 1 92 ? 24.228 -4.490 -20.391 1.00 95.06 92 THR A N 1
ATOM 720 C CA . THR A 1 92 ? 23.198 -4.010 -21.320 1.00 95.06 92 THR A CA 1
ATOM 721 C C . THR A 1 92 ? 23.765 -3.781 -22.705 1.00 95.06 92 THR A C 1
ATOM 723 O O . THR A 1 92 ? 24.934 -3.454 -22.847 1.00 95.06 92 THR A O 1
ATOM 726 N N . GLN A 1 93 ? 22.949 -3.947 -23.734 1.00 97.06 93 GLN A N 1
ATOM 727 C CA . GLN A 1 93 ? 23.330 -3.650 -25.109 1.00 97.06 93 GLN A CA 1
ATOM 728 C C . GLN A 1 93 ? 22.116 -3.196 -25.910 1.00 97.06 93 GLN A C 1
ATOM 730 O O . GLN A 1 93 ? 20.982 -3.548 -25.578 1.00 97.06 93 GLN A O 1
ATOM 735 N N . GLY A 1 94 ? 22.363 -2.438 -26.972 1.00 96.38 94 GLY A N 1
ATOM 736 C CA . GLY A 1 94 ? 21.334 -2.013 -27.911 1.00 96.38 94 GLY A CA 1
ATOM 737 C C . GLY A 1 94 ? 21.812 -0.896 -28.829 1.00 96.38 94 GLY A C 1
ATOM 738 O O . GLY A 1 94 ? 22.995 -0.555 -28.875 1.00 96.38 94 GLY A O 1
ATOM 739 N N . THR A 1 95 ? 20.868 -0.294 -29.544 1.00 97.31 95 THR A N 1
ATOM 740 C CA . THR A 1 95 ? 21.113 0.857 -30.414 1.00 97.31 95 THR A CA 1
ATOM 741 C C . THR A 1 95 ? 20.433 2.092 -29.835 1.00 97.31 95 THR A C 1
ATOM 743 O O . THR A 1 95 ? 19.214 2.149 -29.722 1.00 97.31 95 THR A O 1
ATOM 746 N N . LEU A 1 96 ? 21.213 3.109 -29.481 1.00 94.56 96 LEU A N 1
ATOM 747 C CA . LEU A 1 96 ? 20.734 4.398 -28.998 1.00 94.56 96 LEU A CA 1
ATOM 748 C C . LEU A 1 96 ? 20.560 5.381 -30.159 1.00 94.56 96 LEU A C 1
ATOM 750 O O . LEU A 1 96 ? 21.528 5.745 -30.824 1.00 94.56 96 LEU A O 1
ATOM 754 N N . THR A 1 97 ? 19.355 5.920 -30.310 1.00 94.75 97 THR A N 1
ATOM 755 C CA . THR A 1 97 ? 19.049 7.088 -31.138 1.00 94.75 97 THR A CA 1
ATOM 756 C C . THR A 1 97 ? 18.739 8.293 -30.248 1.00 94.75 97 THR A C 1
ATOM 758 O O . THR A 1 97 ? 17.748 8.304 -29.515 1.00 94.75 97 THR A O 1
ATOM 761 N N . LYS A 1 98 ? 19.564 9.347 -30.308 1.00 89.75 98 LYS A N 1
ATOM 762 C CA . LYS A 1 98 ? 19.336 10.580 -29.529 1.00 89.75 98 LYS A CA 1
ATOM 763 C C . LYS A 1 98 ? 18.445 11.567 -30.284 1.00 89.75 98 LYS A C 1
ATOM 765 O O . LYS A 1 98 ? 18.879 12.123 -31.296 1.00 89.75 98 LYS A O 1
ATOM 770 N N . SER A 1 99 ? 17.286 11.898 -29.717 1.00 85.88 99 SER A N 1
ATOM 771 C CA . SER A 1 99 ? 16.361 12.929 -30.212 1.00 85.88 99 SER A CA 1
ATOM 772 C C . SER A 1 99 ? 16.081 13.996 -29.135 1.00 85.88 99 SER A C 1
ATOM 774 O O . SER A 1 99 ? 16.166 13.690 -27.944 1.00 85.88 99 SER A O 1
ATOM 776 N N . PRO A 1 100 ? 15.736 15.246 -29.508 1.00 82.88 100 PRO A N 1
ATOM 777 C CA . PRO A 1 100 ? 15.195 16.236 -28.571 1.00 82.88 100 PRO A CA 1
ATOM 778 C C . PRO A 1 100 ? 13.903 15.791 -27.869 1.00 82.88 100 PRO A C 1
ATOM 780 O O . PRO A 1 100 ? 13.608 16.265 -26.782 1.00 82.88 100 PRO A O 1
ATOM 783 N N . THR A 1 101 ? 13.144 14.877 -28.477 1.00 83.81 101 THR A N 1
ATOM 784 C CA . THR A 1 101 ? 11.876 14.349 -27.940 1.00 83.81 101 THR A CA 1
ATOM 785 C C . THR A 1 101 ? 12.051 13.121 -27.041 1.00 83.81 101 THR A C 1
ATOM 787 O O . THR A 1 101 ? 11.064 12.568 -26.565 1.00 83.81 101 THR A O 1
ATOM 790 N N . GLY A 1 102 ? 13.290 12.676 -26.817 1.00 87.38 102 GLY A N 1
ATOM 791 C CA . GLY A 1 102 ? 13.606 11.492 -26.021 1.00 87.38 102 GLY A CA 1
ATOM 792 C C . GLY A 1 102 ? 14.752 10.675 -26.615 1.00 87.38 102 GLY A C 1
ATOM 793 O O . GLY A 1 102 ? 15.050 10.738 -27.808 1.00 87.38 102 GLY A O 1
ATOM 794 N N . ASN A 1 103 ? 15.419 9.888 -25.778 1.00 91.44 103 ASN A N 1
ATOM 795 C CA . ASN A 1 103 ? 16.388 8.898 -26.242 1.00 91.44 103 ASN A CA 1
ATOM 796 C C . ASN A 1 103 ? 15.637 7.600 -26.558 1.00 91.44 103 ASN A C 1
ATOM 798 O O . ASN A 1 103 ? 14.927 7.095 -25.693 1.00 91.44 103 ASN A O 1
ATOM 802 N N . THR A 1 104 ? 15.790 7.074 -27.772 1.00 95.75 104 THR A N 1
ATOM 803 C CA . THR A 1 104 ? 15.201 5.786 -28.171 1.00 95.75 104 THR A CA 1
ATOM 804 C C . THR A 1 104 ? 16.271 4.705 -28.160 1.00 95.75 104 THR A C 1
ATOM 806 O O . THR A 1 104 ? 17.368 4.930 -28.663 1.00 95.75 104 THR A O 1
ATOM 809 N N . PHE A 1 105 ? 15.955 3.561 -27.570 1.00 95.56 105 PHE A N 1
ATOM 810 C CA . PHE A 1 105 ? 16.808 2.390 -27.437 1.00 95.56 105 PHE A CA 1
ATOM 811 C C . PHE A 1 105 ? 16.153 1.232 -28.184 1.00 95.56 105 PHE A C 1
ATOM 813 O O . PHE A 1 105 ? 15.121 0.727 -27.748 1.00 95.56 105 PHE A O 1
ATOM 820 N N . ASP A 1 106 ? 16.737 0.825 -29.303 1.00 97.31 106 ASP A N 1
ATOM 821 C CA . ASP A 1 106 ? 16.256 -0.287 -30.120 1.00 97.31 106 ASP A CA 1
ATOM 822 C C . ASP A 1 106 ? 17.061 -1.558 -29.837 1.00 97.31 106 ASP A C 1
ATOM 824 O O . ASP A 1 106 ? 18.264 -1.491 -29.568 1.00 97.31 106 ASP A O 1
ATOM 828 N N . ASN A 1 107 ? 16.402 -2.718 -29.926 1.00 97.38 107 ASN A N 1
ATOM 829 C CA . ASN A 1 107 ? 16.988 -4.035 -29.633 1.00 97.38 107 ASN A CA 1
ATOM 830 C C . ASN A 1 107 ? 17.706 -4.072 -28.275 1.00 97.38 107 ASN A C 1
ATOM 832 O O . ASN A 1 107 ? 18.826 -4.570 -28.154 1.00 97.38 107 ASN A O 1
ATOM 836 N N . LEU A 1 108 ? 17.064 -3.491 -27.263 1.00 96.12 108 LEU A N 1
ATOM 837 C CA . LEU A 1 108 ? 17.611 -3.390 -25.923 1.00 96.12 108 LEU A CA 1
ATOM 838 C C . LEU A 1 108 ? 17.549 -4.756 -25.241 1.00 96.12 108 LEU A C 1
ATOM 840 O O . LEU A 1 108 ? 16.497 -5.392 -25.219 1.00 96.12 108 LEU A O 1
ATOM 844 N N . SER A 1 109 ? 18.643 -5.164 -24.610 1.00 97.50 109 SER A N 1
ATOM 845 C CA . SER A 1 109 ? 18.658 -6.258 -23.636 1.00 97.50 109 SER A CA 1
ATOM 846 C C . SER A 1 109 ? 19.476 -5.851 -22.424 1.00 97.50 109 SER A C 1
ATOM 848 O O . SER A 1 109 ? 20.519 -5.224 -22.596 1.00 97.50 109 SER A O 1
ATOM 850 N N . PHE A 1 110 ? 19.037 -6.214 -21.223 1.00 94.75 110 PHE A N 1
ATOM 851 C CA . PHE A 1 110 ? 19.727 -5.874 -19.986 1.00 94.75 110 PHE A CA 1
ATOM 852 C C . PHE A 1 110 ? 19.664 -6.999 -18.949 1.00 94.75 110 PHE A C 1
ATOM 854 O O . PHE A 1 110 ? 18.744 -7.813 -18.947 1.00 94.75 110 PHE A O 1
ATOM 861 N N . SER A 1 111 ? 20.638 -7.005 -18.044 1.00 96.44 111 SER A N 1
ATOM 862 C CA . SER A 1 111 ? 20.705 -7.853 -16.859 1.00 96.44 111 SER A CA 1
ATOM 863 C C . SER A 1 111 ? 21.371 -7.070 -15.732 1.00 96.44 111 SER A C 1
ATOM 865 O O . SER A 1 111 ? 22.431 -6.476 -15.934 1.00 96.44 111 SER A O 1
ATOM 867 N N . LEU A 1 112 ? 20.761 -7.054 -14.552 1.00 94.12 112 LEU A N 1
ATOM 868 C CA . LEU A 1 112 ? 21.313 -6.419 -13.361 1.00 94.12 112 LEU A CA 1
ATOM 869 C C . LEU A 1 112 ? 20.834 -7.110 -12.080 1.00 94.12 112 LEU A C 1
ATOM 871 O O . LEU A 1 112 ? 19.701 -7.592 -12.037 1.00 94.12 112 LEU A O 1
ATOM 875 N N . PRO A 1 113 ? 21.636 -7.098 -11.007 1.00 95.31 113 PRO A N 1
ATOM 876 C CA . PRO A 1 113 ? 21.171 -7.535 -9.699 1.00 95.31 113 PRO A CA 1
ATOM 877 C C . PRO A 1 113 ? 20.042 -6.645 -9.156 1.00 95.31 113 PRO A C 1
ATOM 879 O O . PRO A 1 113 ? 20.087 -5.414 -9.258 1.00 95.31 113 PRO A O 1
ATOM 882 N N . ALA A 1 114 ? 19.058 -7.246 -8.489 1.00 94.44 114 ALA A N 1
ATOM 883 C CA . ALA A 1 114 ? 17.886 -6.540 -7.970 1.00 94.44 114 ALA A CA 1
ATOM 884 C C . ALA A 1 114 ? 18.224 -5.470 -6.921 1.00 94.44 114 ALA A C 1
ATOM 886 O O . ALA A 1 114 ? 17.591 -4.416 -6.899 1.00 94.44 114 ALA A O 1
ATOM 887 N N . HIS A 1 115 ? 19.257 -5.688 -6.099 1.00 92.25 115 HIS A N 1
ATOM 888 C CA . HIS A 1 115 ? 19.725 -4.686 -5.135 1.00 92.25 115 HIS A CA 1
ATOM 889 C C . HIS A 1 115 ? 20.192 -3.400 -5.837 1.00 92.25 115 HIS A C 1
ATOM 891 O O . HIS A 1 115 ? 19.913 -2.298 -5.373 1.00 92.25 115 HIS A O 1
ATOM 897 N N . THR A 1 116 ? 20.828 -3.529 -7.007 1.00 88.38 116 THR A N 1
ATOM 898 C CA . THR A 1 116 ? 21.257 -2.375 -7.802 1.00 88.38 116 THR A CA 1
ATOM 899 C C . THR A 1 116 ? 20.050 -1.626 -8.369 1.00 88.38 116 THR A C 1
ATOM 901 O O . THR A 1 116 ? 20.016 -0.397 -8.310 1.00 88.38 116 THR A O 1
ATOM 904 N N . ALA A 1 117 ? 19.025 -2.340 -8.845 1.00 87.50 117 ALA A N 1
ATOM 905 C CA . ALA A 1 117 ? 17.778 -1.716 -9.291 1.00 87.50 117 ALA A CA 1
ATOM 906 C C . ALA A 1 117 ? 17.038 -0.998 -8.145 1.00 87.50 117 ALA A C 1
ATOM 908 O O . ALA A 1 117 ? 16.573 0.128 -8.324 1.00 87.50 117 ALA A O 1
ATOM 909 N N . ALA A 1 118 ? 16.963 -1.614 -6.961 1.00 86.50 118 ALA A N 1
ATOM 910 C CA . ALA A 1 118 ? 16.326 -1.034 -5.780 1.00 86.50 118 ALA A CA 1
ATOM 911 C C . ALA A 1 118 ? 16.996 0.279 -5.352 1.00 86.50 118 ALA A C 1
ATOM 913 O O . ALA A 1 118 ? 16.305 1.261 -5.090 1.00 86.50 118 ALA A O 1
ATOM 914 N N . GLU A 1 119 ? 18.328 0.337 -5.365 1.00 84.31 119 GLU A N 1
ATOM 915 C CA . GLU A 1 119 ? 19.084 1.556 -5.064 1.00 84.31 119 GLU A CA 1
ATOM 916 C C . GLU A 1 119 ? 18.854 2.655 -6.115 1.00 84.31 119 GLU A C 1
ATOM 918 O O . GLU A 1 119 ? 18.654 3.818 -5.759 1.00 84.31 119 GLU A O 1
ATOM 923 N N . MET A 1 120 ? 18.810 2.301 -7.407 1.00 77.06 120 MET A N 1
ATOM 924 C CA . MET A 1 120 ? 18.517 3.253 -8.491 1.00 77.06 120 MET A CA 1
ATOM 925 C C . MET A 1 120 ? 17.107 3.851 -8.385 1.00 77.06 120 MET A C 1
ATOM 927 O O . MET A 1 120 ? 16.918 5.035 -8.670 1.00 77.06 120 MET A O 1
ATOM 931 N N . LEU A 1 121 ? 16.133 3.041 -7.963 1.00 77.75 121 LEU A N 1
ATOM 932 C CA . LEU A 1 121 ? 14.732 3.431 -7.784 1.00 77.75 121 LEU A CA 1
ATOM 933 C C . LEU A 1 121 ? 14.420 3.975 -6.379 1.00 77.75 121 LEU A C 1
ATOM 935 O O . LEU A 1 121 ? 13.283 4.361 -6.123 1.00 77.75 121 LEU A O 1
ATOM 939 N N . GLN A 1 122 ? 15.411 4.030 -5.480 1.00 80.56 122 GLN A N 1
ATOM 940 C CA . GLN A 1 122 ? 15.261 4.454 -4.080 1.00 80.56 122 GLN A CA 1
ATOM 941 C C . GLN A 1 122 ? 14.221 3.634 -3.293 1.00 80.56 122 GLN A C 1
ATOM 943 O O . GLN A 1 122 ? 13.522 4.145 -2.414 1.00 80.56 122 GLN A O 1
ATOM 948 N N . VAL A 1 123 ? 14.123 2.339 -3.593 1.00 78.69 123 VAL A N 1
ATOM 949 C CA . VAL A 1 123 ? 13.278 1.401 -2.852 1.00 78.69 123 VAL A CA 1
ATOM 950 C C . VAL A 1 123 ? 13.926 1.132 -1.494 1.00 78.69 123 VAL A C 1
ATOM 952 O O . VAL A 1 123 ? 15.062 0.675 -1.416 1.00 78.69 123 VAL A O 1
ATOM 955 N N . LYS A 1 124 ? 13.199 1.413 -0.406 1.00 79.25 124 LYS A N 1
ATOM 956 C CA . LYS A 1 124 ? 13.705 1.244 0.970 1.00 79.25 124 LYS A CA 1
ATOM 957 C C . LYS A 1 124 ? 13.853 -0.221 1.395 1.00 79.25 124 LYS A C 1
ATOM 959 O O . LYS A 1 124 ? 14.608 -0.513 2.316 1.00 79.25 124 LYS A O 1
ATOM 964 N N . ALA A 1 125 ? 13.104 -1.127 0.770 1.00 82.38 125 ALA A N 1
ATOM 965 C CA . ALA A 1 125 ? 13.148 -2.551 1.076 1.00 82.38 125 ALA A CA 1
ATOM 966 C C . ALA A 1 125 ? 14.344 -3.230 0.392 1.00 82.38 125 ALA A C 1
ATOM 968 O O . ALA A 1 125 ? 14.651 -2.949 -0.766 1.00 82.38 125 ALA A O 1
ATOM 969 N N . LYS A 1 126 ? 14.986 -4.169 1.098 1.00 90.44 126 LYS A N 1
ATOM 970 C CA . LYS A 1 126 ? 16.057 -5.005 0.540 1.00 90.44 126 LYS A CA 1
ATOM 971 C C . LYS A 1 126 ? 15.506 -5.846 -0.614 1.00 90.44 126 LYS A C 1
ATOM 973 O O . LYS A 1 126 ? 14.507 -6.534 -0.427 1.00 90.44 126 LYS A O 1
ATOM 978 N N . ALA A 1 127 ? 16.158 -5.811 -1.773 1.00 93.25 127 ALA A N 1
ATOM 979 C CA . ALA A 1 127 ? 15.797 -6.619 -2.937 1.00 93.25 127 ALA A CA 1
ATOM 980 C C . ALA A 1 127 ? 16.955 -7.549 -3.322 1.00 93.25 127 ALA A C 1
ATOM 982 O O . ALA A 1 127 ? 18.100 -7.108 -3.414 1.00 93.25 127 ALA A O 1
ATOM 983 N N . GLU A 1 128 ? 16.665 -8.826 -3.559 1.00 96.69 128 GLU A N 1
ATOM 984 C CA . GLU A 1 128 ? 17.647 -9.842 -3.964 1.00 96.69 128 GLU A CA 1
ATOM 985 C C . GLU A 1 128 ? 17.175 -10.600 -5.215 1.00 96.69 128 GLU A C 1
ATOM 987 O O . GLU A 1 128 ? 15.998 -10.558 -5.575 1.00 96.69 128 GLU A O 1
ATOM 992 N N . GLY A 1 129 ? 18.103 -11.283 -5.886 1.00 96.31 129 GLY A N 1
ATOM 993 C CA . GLY A 1 129 ? 17.877 -11.948 -7.171 1.00 96.31 129 GLY A CA 1
ATOM 994 C C . GLY A 1 129 ? 18.369 -11.121 -8.358 1.00 96.31 129 GLY A C 1
ATOM 995 O O . GLY A 1 129 ? 18.972 -10.059 -8.186 1.00 96.31 129 GLY A O 1
ATOM 996 N N . ASP A 1 130 ? 18.091 -11.613 -9.561 1.00 96.06 130 ASP A N 1
ATOM 997 C CA . ASP A 1 130 ? 18.587 -11.046 -10.817 1.00 96.06 130 ASP A CA 1
ATOM 998 C C . ASP A 1 130 ? 17.425 -10.575 -11.684 1.00 96.06 130 ASP A C 1
ATOM 1000 O O . ASP A 1 130 ? 16.436 -11.288 -11.856 1.00 96.06 130 ASP A O 1
ATOM 1004 N N . ILE A 1 131 ? 17.537 -9.369 -12.231 1.00 96.12 131 ILE A N 1
ATOM 1005 C CA . ILE A 1 131 ? 16.563 -8.796 -13.155 1.00 96.12 131 ILE A CA 1
ATOM 1006 C C . ILE A 1 131 ? 17.161 -8.849 -14.553 1.00 96.12 131 ILE A C 1
ATOM 1008 O O . ILE A 1 131 ? 18.202 -8.251 -14.812 1.00 96.12 131 ILE A O 1
ATOM 1012 N N . GLU A 1 132 ? 16.482 -9.530 -15.462 1.00 96.81 132 GLU A N 1
ATOM 1013 C CA . GLU A 1 132 ? 16.809 -9.575 -16.884 1.00 96.81 132 GLU A CA 1
ATOM 1014 C C . GLU A 1 132 ? 15.647 -9.025 -17.706 1.00 96.81 132 GLU A C 1
ATOM 1016 O O . GLU A 1 132 ? 14.484 -9.120 -17.311 1.00 96.81 132 GLU A O 1
ATOM 1021 N N . GLY A 1 133 ? 15.931 -8.446 -18.865 1.00 96.56 133 GLY A N 1
ATOM 1022 C CA . GLY A 1 133 ? 14.876 -7.941 -19.723 1.00 96.56 133 GLY A CA 1
ATOM 1023 C C . GLY A 1 133 ? 15.331 -7.576 -21.119 1.00 96.56 133 GLY A C 1
ATOM 1024 O O . GLY A 1 133 ? 16.518 -7.544 -21.440 1.00 96.56 133 GLY A O 1
ATOM 1025 N N . SER A 1 134 ? 14.348 -7.320 -21.970 1.00 96.50 134 SER A N 1
ATOM 1026 C CA . SER A 1 134 ? 14.543 -6.918 -23.356 1.00 96.50 134 SER A CA 1
ATOM 1027 C C . SER A 1 134 ? 13.403 -6.030 -23.837 1.00 96.50 134 SER A C 1
ATOM 1029 O O . SER A 1 134 ? 12.310 -6.069 -23.276 1.00 96.50 134 SER A O 1
ATOM 1031 N N . ALA A 1 135 ? 13.657 -5.227 -24.865 1.00 96.69 135 ALA A N 1
ATOM 1032 C CA . ALA A 1 135 ? 12.640 -4.461 -25.573 1.00 96.69 135 ALA A CA 1
ATOM 1033 C C . ALA A 1 135 ? 13.044 -4.287 -27.038 1.00 96.69 135 ALA A C 1
ATOM 1035 O O . ALA A 1 135 ? 14.206 -4.002 -27.339 1.00 96.69 135 ALA A O 1
ATOM 1036 N N . ALA A 1 136 ? 12.084 -4.408 -27.958 1.00 96.69 136 ALA A N 1
ATOM 1037 C CA . ALA A 1 136 ? 12.350 -4.126 -29.366 1.00 96.69 136 ALA A CA 1
ATOM 1038 C C . ALA A 1 136 ? 12.625 -2.633 -29.585 1.00 96.69 136 ALA A C 1
ATOM 1040 O O . ALA A 1 136 ? 13.480 -2.280 -30.395 1.00 96.69 136 ALA A O 1
ATOM 1041 N N . SER A 1 137 ? 11.908 -1.767 -28.863 1.00 95.69 137 SER A N 1
ATOM 1042 C CA . SER A 1 137 ? 12.146 -0.324 -28.840 1.00 95.69 137 SER A CA 1
ATOM 1043 C C . SER A 1 137 ? 11.659 0.277 -27.521 1.00 95.69 137 SER A C 1
ATOM 1045 O O . SER A 1 137 ? 10.585 -0.082 -27.039 1.00 95.69 137 SER A O 1
ATOM 1047 N N . LEU A 1 138 ? 12.438 1.181 -26.935 1.00 94.38 138 LEU A N 1
ATOM 1048 C CA . LEU A 1 138 ? 12.119 1.909 -25.708 1.00 94.38 138 LEU A CA 1
ATOM 1049 C C . LEU A 1 138 ? 12.515 3.377 -25.866 1.00 94.38 138 LEU A C 1
ATOM 1051 O O . LEU A 1 138 ? 13.694 3.686 -26.014 1.00 94.38 138 LEU A O 1
ATOM 1055 N N . THR A 1 139 ? 11.560 4.295 -25.763 1.00 93.00 139 THR A N 1
ATOM 1056 C CA . THR A 1 139 ? 11.822 5.737 -25.736 1.00 93.00 139 THR A CA 1
ATOM 1057 C C . THR A 1 139 ? 11.716 6.261 -24.312 1.00 93.00 139 THR A C 1
ATOM 1059 O O . THR A 1 139 ? 10.698 6.088 -23.643 1.00 93.00 139 THR A O 1
ATOM 1062 N N . VAL A 1 140 ? 12.776 6.929 -23.858 1.00 89.94 140 VAL A N 1
ATOM 1063 C CA . VAL A 1 140 ? 12.875 7.538 -22.530 1.00 89.94 140 VAL A CA 1
ATOM 1064 C C . VAL A 1 140 ? 13.030 9.048 -22.661 1.00 89.94 140 VAL A C 1
ATOM 1066 O O . VAL A 1 140 ? 13.957 9.533 -23.320 1.00 89.94 140 VAL A O 1
ATOM 1069 N N . LEU A 1 141 ? 12.165 9.790 -21.973 1.00 87.56 141 LEU A N 1
ATOM 1070 C CA . LEU A 1 141 ? 12.231 11.242 -21.840 1.00 87.56 141 LEU A CA 1
ATOM 1071 C C . LEU A 1 141 ? 12.380 11.605 -20.359 1.00 87.56 141 LEU A C 1
ATOM 1073 O O . LEU A 1 141 ? 11.548 11.240 -19.530 1.00 87.56 141 LEU A O 1
ATOM 1077 N N . ASP A 1 142 ? 13.472 12.291 -20.017 1.00 84.75 142 ASP A N 1
ATOM 1078 C CA . ASP A 1 142 ? 13.778 12.735 -18.649 1.00 84.75 142 ASP A CA 1
ATOM 1079 C C . ASP A 1 142 ? 13.688 11.626 -17.584 1.00 84.75 142 ASP A C 1
ATOM 1081 O O . ASP A 1 142 ? 13.209 11.838 -16.468 1.00 84.75 142 ASP A O 1
ATOM 1085 N N . GLY A 1 143 ? 14.150 10.424 -17.942 1.00 79.38 143 GLY A N 1
ATOM 1086 C CA . GLY A 1 143 ? 14.165 9.250 -17.065 1.00 79.38 143 GLY A CA 1
ATOM 1087 C C . GLY A 1 143 ? 12.840 8.490 -16.977 1.00 79.38 143 GLY A C 1
ATOM 1088 O O . GLY A 1 143 ? 12.769 7.523 -16.228 1.00 79.38 143 GLY A O 1
ATOM 1089 N N . TRP A 1 144 ? 11.814 8.886 -17.737 1.00 86.94 144 TRP A N 1
ATOM 1090 C CA . TRP A 1 144 ? 10.524 8.201 -17.785 1.00 86.94 144 TRP A CA 1
ATOM 1091 C C . TRP A 1 144 ? 10.287 7.524 -19.145 1.00 86.94 144 TRP A C 1
ATOM 1093 O O . TRP A 1 144 ? 10.547 8.155 -20.176 1.00 86.94 144 TRP A O 1
ATOM 1103 N N . PRO A 1 145 ? 9.803 6.268 -19.187 1.00 90.81 145 PRO A N 1
ATOM 1104 C CA . PRO A 1 145 ? 9.443 5.611 -20.438 1.00 90.81 145 PRO A CA 1
ATOM 1105 C C . PRO A 1 145 ? 8.172 6.241 -21.025 1.00 90.81 145 PRO A C 1
ATOM 1107 O O . PRO A 1 145 ? 7.124 6.272 -20.384 1.00 90.81 145 PRO A O 1
ATOM 1110 N N . THR A 1 146 ? 8.255 6.745 -22.254 1.00 91.31 146 THR A N 1
ATOM 1111 C CA . THR A 1 146 ? 7.120 7.368 -22.960 1.00 91.31 146 THR A CA 1
ATOM 1112 C C . THR A 1 146 ? 6.581 6.503 -24.089 1.00 91.31 146 THR A C 1
ATOM 1114 O O . THR A 1 146 ? 5.407 6.614 -24.425 1.00 91.31 146 THR A O 1
ATOM 1117 N N . GLN A 1 147 ? 7.414 5.630 -24.658 1.00 92.31 147 GLN A N 1
ATOM 1118 C CA . GLN A 1 147 ? 7.012 4.614 -25.628 1.00 92.31 147 GLN A CA 1
ATOM 1119 C C . GLN A 1 147 ? 7.808 3.338 -25.376 1.00 92.31 147 GLN A C 1
ATOM 1121 O O . GLN A 1 147 ? 8.990 3.400 -25.038 1.00 92.31 147 GLN A O 1
ATOM 1126 N N . LEU A 1 148 ? 7.177 2.184 -25.550 1.00 93.25 148 LEU A N 1
ATOM 1127 C CA . LEU A 1 148 ? 7.822 0.886 -25.408 1.00 93.25 148 LEU A CA 1
ATOM 1128 C C . LEU A 1 148 ? 7.106 -0.117 -26.315 1.00 93.25 148 LEU A C 1
ATOM 1130 O O . LEU A 1 148 ? 5.879 -0.142 -26.334 1.00 93.25 148 LEU A O 1
ATOM 1134 N N . ARG A 1 149 ? 7.870 -0.930 -27.052 1.00 95.50 149 ARG A N 1
ATOM 1135 C CA . ARG A 1 149 ? 7.365 -2.031 -27.885 1.00 95.50 149 ARG A CA 1
ATOM 1136 C C . ARG A 1 149 ? 8.056 -3.348 -27.539 1.00 95.50 149 ARG A C 1
ATOM 1138 O O . ARG A 1 149 ? 9.283 -3.377 -27.402 1.00 95.50 149 ARG A O 1
ATOM 1145 N N . ASP A 1 150 ? 7.270 -4.422 -27.451 1.00 95.94 150 ASP A N 1
ATOM 1146 C CA . ASP A 1 150 ? 7.724 -5.792 -27.161 1.00 95.94 150 ASP A CA 1
ATOM 1147 C C . ASP A 1 150 ? 8.645 -5.890 -25.927 1.00 95.94 150 ASP A C 1
ATOM 1149 O O . ASP A 1 150 ? 9.655 -6.599 -25.936 1.00 95.94 150 ASP A O 1
ATOM 1153 N N . GLY A 1 151 ? 8.343 -5.143 -24.862 1.00 95.75 151 GLY A N 1
ATOM 1154 C CA . GLY A 1 151 ? 9.148 -5.165 -23.645 1.00 95.75 151 GLY A CA 1
ATOM 1155 C C . GLY A 1 151 ? 8.822 -6.366 -22.773 1.00 95.75 151 GLY A C 1
ATOM 1156 O O . GLY A 1 151 ? 7.660 -6.696 -22.534 1.00 95.75 151 GLY A O 1
ATOM 1157 N N . LYS A 1 152 ? 9.858 -7.015 -22.257 1.00 96.50 152 LYS A N 1
ATOM 1158 C CA . LYS A 1 152 ? 9.758 -8.137 -21.326 1.00 96.50 152 LYS A CA 1
ATOM 1159 C C . LYS A 1 152 ? 10.803 -7.958 -20.240 1.00 96.50 152 LYS A C 1
ATOM 1161 O O . LYS A 1 152 ? 11.951 -7.662 -20.557 1.00 96.50 152 LYS A O 1
ATOM 1166 N N . ALA A 1 153 ? 10.440 -8.185 -18.986 1.00 95.38 153 ALA A N 1
ATOM 1167 C CA . ALA A 1 153 ? 11.415 -8.295 -17.908 1.00 95.38 153 ALA A CA 1
ATOM 1168 C C . ALA A 1 153 ? 11.038 -9.421 -16.949 1.00 95.38 153 ALA A C 1
ATOM 1170 O O . ALA A 1 153 ? 9.858 -9.693 -16.723 1.00 95.38 153 ALA A O 1
ATOM 1171 N N . ARG A 1 154 ? 12.055 -10.080 -16.404 1.00 97.75 154 ARG A N 1
ATOM 1172 C CA . ARG A 1 154 ? 11.949 -11.181 -15.456 1.00 97.75 154 ARG A CA 1
ATOM 1173 C C . ARG A 1 154 ? 12.840 -10.877 -14.264 1.00 97.75 154 ARG A C 1
ATOM 1175 O O . ARG A 1 154 ? 14.005 -10.541 -14.439 1.00 97.75 154 ARG A O 1
ATOM 1182 N N . TRP A 1 155 ? 12.305 -11.024 -13.063 1.00 97.94 155 TRP A N 1
ATOM 1183 C CA . TRP A 1 155 ? 13.076 -11.007 -11.828 1.00 97.94 155 TRP A CA 1
ATOM 1184 C C . TRP A 1 155 ? 13.150 -12.436 -11.294 1.00 97.94 155 TRP A C 1
ATOM 1186 O O . TRP A 1 155 ? 12.151 -12.988 -10.833 1.00 97.94 155 TRP A O 1
ATOM 1196 N N . ILE A 1 156 ? 14.320 -13.055 -11.427 1.00 97.44 156 ILE A N 1
ATOM 1197 C CA . ILE A 1 156 ? 14.594 -14.453 -11.088 1.00 97.44 156 ILE A CA 1
ATOM 1198 C C . ILE A 1 156 ? 15.093 -14.542 -9.648 1.00 97.44 156 ILE A C 1
ATOM 1200 O O . ILE A 1 156 ? 15.919 -13.731 -9.226 1.00 97.44 156 ILE A O 1
ATOM 1204 N N . LYS A 1 157 ? 14.614 -15.557 -8.909 1.00 96.69 157 LYS A N 1
ATOM 1205 C CA . LYS A 1 157 ? 14.872 -15.718 -7.463 1.00 96.69 157 LYS A CA 1
ATOM 1206 C C . LYS A 1 157 ? 14.556 -14.422 -6.713 1.00 96.69 157 LYS A C 1
ATOM 1208 O O . LYS A 1 157 ? 15.321 -13.967 -5.868 1.00 96.69 157 LYS A O 1
ATOM 1213 N N . ALA A 1 158 ? 13.435 -13.815 -7.091 1.00 96.75 158 ALA A N 1
ATOM 1214 C CA . ALA A 1 158 ? 12.989 -12.552 -6.561 1.00 96.75 158 ALA A CA 1
ATOM 1215 C C . ALA A 1 158 ? 12.727 -12.687 -5.069 1.00 96.75 158 ALA A C 1
ATOM 1217 O O . ALA A 1 158 ? 11.974 -13.560 -4.633 1.00 96.75 158 ALA A O 1
ATOM 1218 N N . LYS A 1 159 ? 13.336 -11.800 -4.293 1.00 96.25 159 LYS A N 1
ATOM 1219 C CA . LYS A 1 159 ? 13.082 -11.676 -2.864 1.00 96.25 159 LYS A CA 1
ATOM 1220 C C . LYS A 1 159 ? 13.031 -10.204 -2.504 1.00 96.25 159 LYS A C 1
ATOM 1222 O O . LYS A 1 159 ? 13.904 -9.433 -2.902 1.00 96.25 159 LYS A O 1
ATOM 1227 N N . LEU A 1 160 ? 11.995 -9.831 -1.765 1.00 92.88 160 LEU A N 1
ATOM 1228 C CA . LEU A 1 160 ? 11.777 -8.471 -1.296 1.00 92.88 160 LEU A CA 1
ATOM 1229 C C . LEU A 1 160 ? 11.568 -8.494 0.215 1.00 92.88 160 LEU A C 1
ATOM 1231 O O . LEU A 1 160 ? 10.741 -9.255 0.719 1.00 92.88 160 LEU A O 1
ATOM 1235 N N . ALA A 1 161 ? 12.333 -7.667 0.927 1.00 90.62 161 ALA A N 1
ATOM 1236 C CA . ALA A 1 161 ? 12.543 -7.818 2.362 1.00 90.62 161 ALA A CA 1
ATOM 1237 C C . ALA A 1 161 ? 12.943 -9.276 2.674 1.00 90.62 161 ALA A C 1
ATOM 1239 O O . ALA A 1 161 ? 13.874 -9.803 2.062 1.00 90.62 161 ALA A O 1
ATOM 1240 N N . ASP A 1 162 ? 12.214 -9.947 3.562 1.00 91.38 162 ASP A N 1
ATOM 1241 C CA . ASP A 1 162 ? 12.443 -11.354 3.899 1.00 91.38 162 ASP A CA 1
ATOM 1242 C C . ASP A 1 162 ? 11.520 -12.324 3.146 1.00 91.38 162 ASP A C 1
ATOM 1244 O O . ASP A 1 162 ? 11.565 -13.528 3.381 1.00 91.38 162 ASP A O 1
ATOM 1248 N N . THR A 1 163 ? 10.698 -11.829 2.216 1.00 94.81 163 THR A N 1
ATOM 1249 C CA . THR A 1 163 ? 9.724 -12.653 1.488 1.00 94.81 163 THR A CA 1
ATOM 1250 C C . THR A 1 163 ? 10.241 -13.051 0.113 1.00 94.81 163 THR A C 1
ATOM 1252 O O . THR A 1 163 ? 10.518 -12.201 -0.736 1.00 94.81 163 THR A O 1
ATOM 1255 N N . GLU A 1 164 ? 10.320 -14.357 -0.138 1.00 96.81 164 GLU A N 1
ATOM 1256 C CA . GLU A 1 164 ? 10.560 -14.896 -1.477 1.00 96.81 164 GLU A CA 1
ATOM 1257 C C . GLU A 1 164 ? 9.327 -14.670 -2.362 1.00 96.81 164 GLU A C 1
ATOM 1259 O O . GLU A 1 164 ? 8.221 -15.084 -2.024 1.00 96.81 164 GLU A O 1
ATOM 1264 N N . LEU A 1 165 ? 9.515 -14.023 -3.509 1.00 96.44 165 LEU A N 1
ATOM 1265 C CA . LEU A 1 165 ? 8.477 -13.743 -4.508 1.00 96.44 165 LEU A CA 1
ATOM 1266 C C . LEU A 1 165 ? 8.499 -14.743 -5.678 1.00 96.44 165 LEU A C 1
ATOM 1268 O O . LEU A 1 165 ? 7.640 -14.685 -6.556 1.00 96.44 165 LEU A O 1
ATOM 1272 N N . GLY A 1 166 ? 9.483 -15.647 -5.717 1.00 96.25 166 GLY A N 1
ATOM 1273 C CA . GLY A 1 166 ? 9.646 -16.618 -6.796 1.00 96.25 166 GLY A CA 1
ATOM 1274 C C . GLY A 1 166 ? 10.232 -15.978 -8.055 1.00 96.25 166 GLY A C 1
ATOM 1275 O O . GLY A 1 166 ? 11.326 -15.419 -8.017 1.00 96.25 166 GLY A O 1
ATOM 1276 N N . THR A 1 167 ? 9.539 -16.092 -9.185 1.00 97.94 167 THR A N 1
ATOM 1277 C CA . THR A 1 167 ? 9.895 -15.370 -10.418 1.00 97.94 167 THR A CA 1
ATOM 1278 C C . THR A 1 167 ? 8.817 -14.351 -10.736 1.00 97.94 167 THR A C 1
ATOM 1280 O O . THR A 1 167 ? 7.659 -14.735 -10.868 1.00 97.94 167 THR A O 1
ATOM 1283 N N . VAL A 1 168 ? 9.189 -13.078 -10.880 1.00 97.94 168 VAL A N 1
ATOM 1284 C CA . VAL A 1 168 ? 8.273 -12.017 -11.328 1.00 97.94 168 VAL A CA 1
ATOM 1285 C C . VAL A 1 168 ? 8.459 -11.814 -12.821 1.00 97.94 168 VAL A C 1
ATOM 1287 O O . VAL A 1 168 ? 9.579 -11.617 -13.280 1.00 97.94 168 VAL A O 1
ATOM 1290 N N . GLU A 1 169 ? 7.378 -11.850 -13.584 1.00 97.56 169 GLU A N 1
ATOM 1291 C CA . GLU A 1 169 ? 7.379 -11.644 -15.026 1.00 97.56 169 GLU A CA 1
ATOM 1292 C C . GLU A 1 169 ? 6.560 -10.405 -15.359 1.00 97.56 169 GLU A C 1
ATOM 1294 O O . GLU A 1 169 ? 5.441 -10.224 -14.877 1.00 97.56 169 GLU A O 1
ATOM 1299 N N . THR A 1 170 ? 7.112 -9.565 -16.224 1.00 95.69 170 THR A N 1
ATOM 1300 C CA . THR A 1 170 ? 6.428 -8.393 -16.758 1.00 95.69 170 THR A CA 1
ATOM 1301 C C . THR A 1 170 ? 6.513 -8.381 -18.270 1.00 95.69 170 THR A C 1
ATOM 1303 O O . THR A 1 170 ? 7.538 -8.729 -18.862 1.00 95.69 170 THR A O 1
ATOM 1306 N N . THR A 1 171 ? 5.420 -7.972 -18.894 1.00 96.38 171 THR A N 1
ATOM 1307 C CA . THR A 1 171 ? 5.356 -7.698 -20.328 1.00 96.38 171 THR A CA 1
ATOM 1308 C C . THR A 1 171 ? 4.794 -6.307 -20.511 1.00 96.38 171 THR A C 1
ATOM 1310 O O . THR A 1 171 ? 3.911 -5.910 -19.756 1.00 96.38 171 THR A O 1
ATOM 1313 N N . PHE A 1 172 ? 5.313 -5.573 -21.482 1.00 93.75 172 PHE A N 1
ATOM 1314 C CA . PHE A 1 172 ? 4.903 -4.217 -21.794 1.00 93.75 172 PHE A CA 1
ATOM 1315 C C . PHE A 1 172 ? 4.827 -4.053 -23.308 1.00 93.75 172 PHE A C 1
ATOM 1317 O O . PHE A 1 172 ? 5.669 -4.576 -24.038 1.00 93.75 172 PHE A O 1
ATOM 1324 N N . ASP A 1 173 ? 3.842 -3.299 -23.772 1.00 93.88 173 ASP A N 1
ATOM 1325 C CA . ASP A 1 173 ? 3.703 -2.943 -25.176 1.00 93.88 173 ASP A CA 1
ATOM 1326 C C . ASP A 1 173 ? 3.014 -1.584 -25.334 1.00 93.88 173 ASP A C 1
ATOM 1328 O O . ASP A 1 173 ? 2.461 -1.015 -24.381 1.00 93.88 173 ASP A O 1
ATOM 1332 N N . ALA A 1 174 ? 3.048 -1.060 -26.553 1.00 91.19 174 ALA A N 1
ATOM 1333 C CA . ALA A 1 174 ? 2.371 0.170 -26.906 1.00 91.19 174 ALA A CA 1
ATOM 1334 C C . ALA A 1 174 ? 0.853 -0.045 -26.869 1.00 91.19 174 ALA A C 1
ATOM 1336 O O . ALA A 1 174 ? 0.312 -0.953 -27.501 1.00 91.19 174 ALA A O 1
ATOM 1337 N N . ALA A 1 175 ? 0.149 0.823 -26.152 1.00 89.06 175 ALA A N 1
ATOM 1338 C CA . ALA A 1 175 ? -1.301 0.880 -26.182 1.00 89.06 175 ALA A CA 1
ATOM 1339 C C . ALA A 1 175 ? -1.778 1.815 -27.305 1.00 89.06 175 ALA A C 1
ATOM 1341 O O . ALA A 1 175 ? -1.124 2.803 -27.646 1.00 89.06 175 ALA A O 1
ATOM 1342 N N . ALA A 1 176 ? -2.961 1.530 -27.857 1.00 85.81 176 ALA A N 1
ATOM 1343 C CA . ALA A 1 176 ? -3.560 2.320 -28.938 1.00 85.81 176 ALA A CA 1
ATOM 1344 C C . ALA A 1 176 ? -3.818 3.792 -28.558 1.00 85.81 176 ALA A C 1
ATOM 1346 O O . ALA A 1 176 ? -3.910 4.652 -29.428 1.00 85.81 176 ALA A O 1
ATOM 1347 N N . ASP A 1 177 ? -3.916 4.084 -27.263 1.00 86.94 177 ASP A N 1
ATOM 1348 C CA . ASP A 1 177 ? -4.140 5.421 -26.714 1.00 86.94 177 ASP A CA 1
ATOM 1349 C C . ASP A 1 177 ? -2.838 6.194 -26.419 1.00 86.94 177 ASP A C 1
ATOM 1351 O O . ASP A 1 177 ? -2.868 7.234 -25.762 1.00 86.94 177 ASP A O 1
ATOM 1355 N N . GLY A 1 178 ? -1.694 5.692 -26.898 1.00 87.06 178 GLY A N 1
ATOM 1356 C CA . GLY A 1 178 ? -0.386 6.329 -26.747 1.00 87.06 178 GLY A CA 1
ATOM 1357 C C . GLY A 1 178 ? 0.285 6.099 -25.391 1.00 87.06 178 GLY A C 1
ATOM 1358 O O . GLY A 1 178 ? 1.353 6.660 -25.148 1.00 87.06 178 GLY A O 1
ATOM 1359 N N . ASN A 1 179 ? -0.308 5.284 -24.516 1.00 93.94 179 ASN A N 1
ATOM 1360 C CA . ASN A 1 179 ? 0.302 4.874 -23.254 1.00 93.94 179 ASN A CA 1
ATOM 1361 C C . ASN A 1 179 ? 1.104 3.576 -23.417 1.00 93.94 179 ASN A C 1
ATOM 1363 O O . ASN A 1 179 ? 1.041 2.904 -24.445 1.00 93.94 179 ASN A O 1
ATOM 1367 N N . ILE A 1 180 ? 1.840 3.193 -22.376 1.00 94.00 180 ILE A N 1
ATOM 1368 C CA . ILE A 1 180 ? 2.475 1.875 -22.296 1.00 94.00 180 ILE A CA 1
ATOM 1369 C C . ILE A 1 180 ? 1.587 1.003 -21.419 1.00 94.00 180 ILE A C 1
ATOM 1371 O O . ILE A 1 180 ? 1.393 1.315 -20.244 1.00 94.00 180 ILE A O 1
ATOM 1375 N N . ALA A 1 181 ? 1.046 -0.076 -21.974 1.00 96.62 181 ALA A N 1
ATOM 1376 C CA . ALA A 1 181 ? 0.292 -1.065 -21.216 1.00 96.62 181 ALA A CA 1
ATOM 1377 C C . ALA A 1 181 ? 1.204 -2.237 -20.870 1.00 96.62 181 ALA A C 1
ATOM 1379 O O . ALA A 1 181 ? 2.029 -2.653 -21.678 1.00 96.62 181 ALA A O 1
ATOM 1380 N N . GLY A 1 182 ? 1.043 -2.792 -19.678 1.00 94.56 182 GLY A N 1
ATOM 1381 C CA . GLY A 1 182 ? 1.780 -3.965 -19.260 1.00 94.56 182 GLY A CA 1
ATOM 1382 C C . GLY A 1 182 ? 0.964 -4.912 -18.410 1.00 94.56 182 GLY A C 1
ATOM 1383 O O . GLY A 1 182 ? -0.105 -4.576 -17.905 1.00 94.56 182 GLY A O 1
ATOM 1384 N N . LYS A 1 183 ? 1.491 -6.119 -18.259 1.00 97.06 183 LYS A N 1
ATOM 1385 C CA . LYS A 1 183 ? 1.006 -7.126 -17.320 1.00 97.06 183 LYS A CA 1
ATOM 1386 C C . LYS A 1 183 ? 2.155 -7.551 -16.439 1.00 97.06 183 LYS A C 1
ATOM 1388 O O . LYS A 1 183 ? 3.265 -7.736 -16.939 1.00 97.06 183 LYS A O 1
ATOM 1393 N N . VAL A 1 184 ? 1.876 -7.715 -15.159 1.00 96.56 184 VAL A N 1
ATOM 1394 C CA . VAL A 1 184 ? 2.812 -8.213 -14.161 1.00 96.56 184 VAL A CA 1
ATOM 1395 C C . VAL A 1 184 ? 2.186 -9.405 -13.472 1.00 96.56 184 VAL A C 1
ATOM 1397 O O . VAL A 1 184 ? 1.018 -9.361 -13.111 1.00 96.56 184 VAL A O 1
ATOM 1400 N N . LYS A 1 185 ? 2.971 -10.454 -13.270 1.00 97.81 185 LYS A N 1
ATOM 1401 C CA . LYS A 1 185 ? 2.581 -11.595 -12.451 1.00 97.81 185 LYS A CA 1
ATOM 1402 C C . LYS A 1 185 ? 3.801 -12.196 -11.782 1.00 97.81 185 LYS A C 1
ATOM 1404 O O . LYS A 1 185 ? 4.924 -11.969 -12.238 1.00 97.81 185 LYS A O 1
ATOM 1409 N N . ASN A 1 186 ? 3.603 -13.010 -10.760 1.00 97.62 186 ASN A N 1
ATOM 1410 C CA . ASN A 1 186 ? 4.666 -13.862 -10.251 1.00 97.62 186 ASN A CA 1
ATOM 1411 C C . ASN A 1 186 ? 4.267 -15.339 -10.219 1.00 97.62 186 ASN A C 1
ATOM 1413 O O . ASN A 1 186 ? 3.096 -15.701 -10.275 1.00 97.62 186 ASN A O 1
ATOM 1417 N N . THR A 1 187 ? 5.279 -16.198 -10.157 1.00 96.50 187 THR A N 1
ATOM 1418 C CA . THR A 1 187 ? 5.128 -17.649 -10.036 1.00 96.50 187 THR A CA 1
ATOM 1419 C C . THR A 1 187 ? 6.041 -18.175 -8.935 1.00 96.50 187 THR A C 1
ATOM 1421 O O . THR A 1 187 ? 7.246 -17.901 -8.951 1.00 96.50 187 THR A O 1
ATOM 1424 N N . GLY A 1 188 ? 5.483 -18.970 -8.019 1.00 94.00 188 GLY A N 1
ATOM 1425 C CA . GLY A 1 188 ? 6.183 -19.456 -6.823 1.00 94.00 188 GLY A CA 1
ATOM 1426 C C . GLY A 1 188 ? 6.335 -18.384 -5.736 1.00 94.00 188 GLY A C 1
ATOM 1427 O O . GLY A 1 188 ? 5.778 -17.298 -5.852 1.00 94.00 188 GLY A O 1
ATOM 1428 N N . GLY A 1 189 ? 7.093 -18.697 -4.682 1.00 94.31 189 GLY A N 1
ATOM 1429 C CA . GLY A 1 189 ? 7.295 -17.803 -3.535 1.00 94.31 189 GLY A CA 1
ATOM 1430 C C . GLY A 1 189 ? 6.115 -17.751 -2.552 1.00 94.31 189 GLY A C 1
ATOM 1431 O O . GLY A 1 189 ? 5.078 -18.382 -2.752 1.00 94.31 189 GLY A O 1
ATOM 1432 N N . GLY A 1 190 ? 6.298 -16.994 -1.468 1.00 93.44 190 GLY A N 1
ATOM 1433 C CA . GLY A 1 190 ? 5.321 -16.788 -0.394 1.00 93.44 190 GLY A CA 1
ATOM 1434 C C . GLY A 1 190 ? 4.274 -15.708 -0.681 1.00 93.44 190 GLY A C 1
ATOM 1435 O O . GLY A 1 190 ? 3.340 -15.550 0.100 1.00 93.44 190 GLY A O 1
ATOM 1436 N N . ALA A 1 191 ? 4.409 -14.980 -1.791 1.00 96.00 191 ALA A N 1
ATOM 1437 C CA . ALA A 1 191 ? 3.410 -14.044 -2.299 1.00 96.00 191 ALA A CA 1
ATOM 1438 C C . ALA A 1 191 ? 2.918 -14.494 -3.681 1.00 96.00 191 ALA A C 1
ATOM 1440 O O . ALA A 1 191 ? 3.632 -15.188 -4.398 1.00 96.00 191 ALA A O 1
ATOM 1441 N N . GLN A 1 192 ? 1.710 -14.092 -4.059 1.00 97.69 192 GLN A N 1
ATOM 1442 C CA . GLN A 1 192 ? 1.107 -14.285 -5.376 1.00 97.69 192 GLN A CA 1
ATOM 1443 C C . GLN A 1 192 ? 0.457 -12.970 -5.808 1.00 97.69 192 GLN A C 1
ATOM 1445 O O . GLN A 1 192 ? -0.206 -12.323 -5.002 1.00 97.69 192 GLN A O 1
ATOM 1450 N N . PHE A 1 193 ? 0.639 -12.557 -7.053 1.00 97.25 193 PHE A N 1
ATOM 1451 C CA . PHE A 1 193 ? 0.010 -11.383 -7.634 1.00 97.25 193 PHE A CA 1
ATOM 1452 C C . PHE A 1 193 ? -0.030 -11.476 -9.157 1.00 97.25 193 PHE A C 1
ATOM 1454 O O . PHE A 1 193 ? 0.866 -12.041 -9.785 1.00 97.25 193 PHE A O 1
ATOM 1461 N N . ASP A 1 194 ? -1.073 -10.895 -9.737 1.00 98.12 194 ASP A N 1
ATOM 1462 C CA . ASP A 1 194 ? -1.274 -10.742 -11.178 1.00 98.12 194 ASP A CA 1
ATOM 1463 C C . ASP A 1 194 ? -2.116 -9.488 -11.414 1.00 98.12 194 ASP A C 1
ATOM 1465 O O . ASP A 1 194 ? -3.135 -9.293 -10.746 1.00 98.12 194 ASP A O 1
ATOM 1469 N N 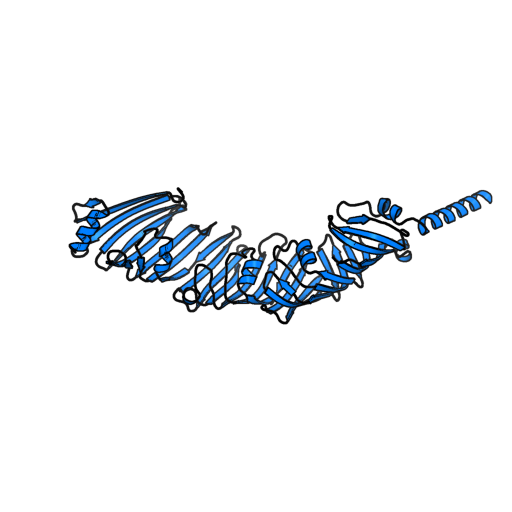. GLY A 1 195 ? -1.698 -8.631 -12.339 1.00 97.44 195 GLY A N 1
ATOM 1470 C CA . GLY A 1 195 ? -2.458 -7.450 -12.711 1.00 97.44 195 GLY A CA 1
ATOM 1471 C C . GLY A 1 195 ? -1.930 -6.723 -13.934 1.00 97.44 195 GLY A C 1
ATOM 1472 O O . GLY A 1 195 ? -0.859 -7.014 -14.476 1.00 97.44 195 GLY A O 1
ATOM 1473 N N . ALA A 1 196 ? -2.698 -5.725 -14.359 1.00 96.69 196 ALA A N 1
ATOM 1474 C CA . ALA A 1 196 ? -2.330 -4.830 -15.438 1.00 96.69 196 ALA A CA 1
ATOM 1475 C C . ALA A 1 196 ? -1.718 -3.530 -14.901 1.00 96.69 196 ALA A C 1
ATOM 1477 O O . ALA A 1 196 ? -2.130 -2.981 -13.879 1.00 96.69 196 ALA A O 1
ATOM 1478 N N . LEU A 1 197 ? -0.736 -3.029 -15.641 1.00 94.56 197 LEU A N 1
ATOM 1479 C CA . LEU A 1 197 ? -0.020 -1.785 -15.407 1.00 94.56 197 LEU A CA 1
ATOM 1480 C C . LEU A 1 197 ? -0.256 -0.861 -16.597 1.00 94.56 197 LEU A C 1
ATOM 1482 O O . LEU A 1 197 ? -0.293 -1.320 -17.739 1.00 94.56 197 LEU A O 1
ATOM 1486 N N . LYS A 1 198 ? -0.347 0.443 -16.361 1.00 94.75 198 LYS A N 1
ATOM 1487 C CA . LYS A 1 198 ? -0.322 1.431 -17.437 1.00 94.75 198 LYS A CA 1
ATOM 1488 C C . LYS A 1 198 ? 0.558 2.606 -17.056 1.00 94.75 198 LYS A C 1
ATOM 1490 O O . LYS A 1 198 ? 0.392 3.183 -15.986 1.00 94.75 198 LYS A O 1
ATOM 1495 N N . LEU A 1 199 ? 1.487 2.960 -17.934 1.00 92.56 199 LEU A N 1
ATOM 1496 C CA . LEU A 1 199 ? 2.359 4.118 -17.773 1.00 92.56 199 LEU A CA 1
ATOM 1497 C C . LEU A 1 199 ? 1.927 5.181 -18.771 1.00 92.56 199 LEU A C 1
ATOM 1499 O O . LEU A 1 199 ? 1.914 4.934 -19.981 1.00 92.56 199 LEU A O 1
ATOM 1503 N N . LYS A 1 200 ? 1.583 6.364 -18.266 1.00 91.12 200 LYS A N 1
ATOM 1504 C CA . LYS A 1 200 ? 1.257 7.510 -19.114 1.00 91.12 200 LYS A CA 1
ATOM 1505 C C . LYS A 1 200 ? 2.496 8.359 -19.379 1.00 91.12 200 LYS A C 1
ATOM 1507 O O . LYS A 1 200 ? 3.340 8.494 -18.489 1.00 91.12 200 LYS A O 1
ATOM 1512 N N . PRO A 1 201 ? 2.591 9.036 -20.536 1.00 86.94 201 PRO A N 1
ATOM 1513 C CA . PRO A 1 201 ? 3.642 10.026 -20.782 1.00 86.94 201 PRO A CA 1
ATOM 1514 C C . PRO A 1 201 ? 3.681 11.158 -19.738 1.00 86.94 201 PRO A C 1
ATOM 1516 O O . PRO A 1 201 ? 4.733 11.751 -19.513 1.00 86.94 201 PRO A O 1
ATOM 1519 N N . THR A 1 202 ? 2.558 11.420 -19.059 1.00 88.56 202 THR A N 1
ATOM 1520 C CA . THR A 1 202 ? 2.416 12.381 -17.950 1.00 88.56 202 THR A CA 1
ATOM 1521 C C . THR A 1 202 ? 3.071 11.938 -16.640 1.00 88.56 202 THR A C 1
ATOM 1523 O O . THR A 1 202 ? 3.046 12.704 -15.682 1.00 88.56 202 THR A O 1
ATOM 1526 N N . ARG A 1 203 ? 3.697 10.751 -16.598 1.00 89.50 203 ARG A N 1
ATOM 1527 C CA . ARG A 1 203 ? 4.272 10.122 -15.391 1.00 89.50 203 ARG A CA 1
ATOM 1528 C C . ARG A 1 203 ? 3.242 9.643 -14.373 1.00 89.50 203 ARG A C 1
ATOM 1530 O O . ARG A 1 203 ? 3.557 9.461 -13.195 1.00 89.50 203 ARG A O 1
ATOM 1537 N N . ASP A 1 204 ? 2.029 9.401 -14.851 1.00 91.25 204 ASP A N 1
ATOM 1538 C CA . ASP A 1 204 ? 1.018 8.697 -14.081 1.00 91.25 204 ASP A CA 1
ATOM 1539 C C . ASP A 1 204 ? 1.211 7.188 -14.247 1.00 91.25 204 ASP A C 1
ATOM 1541 O O . ASP A 1 204 ? 1.480 6.694 -15.351 1.00 91.25 204 ASP A O 1
ATOM 1545 N N . LEU A 1 205 ? 1.052 6.468 -13.142 1.00 91.00 205 LEU A N 1
ATOM 1546 C CA . LEU A 1 205 ? 1.049 5.012 -13.092 1.00 91.00 205 LEU A CA 1
ATOM 1547 C C . LEU A 1 205 ? -0.356 4.548 -12.715 1.00 91.00 205 LEU A C 1
ATOM 1549 O O . LEU A 1 205 ? -0.877 4.941 -11.673 1.00 91.00 205 LEU A O 1
ATOM 1553 N N . GLU A 1 206 ? -0.946 3.686 -13.537 1.00 94.62 206 GLU A N 1
ATOM 1554 C CA . GLU A 1 206 ? -2.199 3.011 -13.212 1.00 94.62 206 GLU A CA 1
ATOM 1555 C C . GLU A 1 206 ? -1.966 1.530 -12.933 1.00 94.62 206 GLU A C 1
ATOM 1557 O O . GLU A 1 206 ? -1.257 0.852 -13.682 1.00 94.62 206 GLU A O 1
ATOM 1562 N N . LEU A 1 207 ? -2.611 1.028 -11.882 1.00 95.00 207 LEU A N 1
ATOM 1563 C CA . LEU A 1 207 ? -2.789 -0.398 -11.623 1.00 95.00 207 LEU A CA 1
ATOM 1564 C C . LEU A 1 207 ? -4.247 -0.744 -11.907 1.00 95.00 207 LEU A C 1
ATOM 1566 O O . LEU A 1 207 ? -5.141 -0.080 -11.386 1.00 95.00 207 LEU A O 1
ATOM 1570 N N . ASN A 1 208 ? -4.494 -1.777 -12.704 1.00 96.50 208 ASN A N 1
ATOM 1571 C CA . ASN A 1 208 ? -5.843 -2.226 -13.032 1.00 96.50 208 ASN A CA 1
ATOM 1572 C C . ASN A 1 208 ? -5.952 -3.735 -12.842 1.00 96.50 208 ASN A C 1
ATOM 1574 O O . ASN A 1 208 ? -5.039 -4.478 -13.206 1.00 96.50 208 ASN A O 1
ATOM 1578 N N . ASP A 1 209 ? -7.077 -4.176 -12.279 1.00 96.94 209 ASP A N 1
ATOM 1579 C CA . ASP A 1 209 ? -7.369 -5.592 -12.037 1.00 96.94 209 ASP A CA 1
ATOM 1580 C C . ASP A 1 209 ? -6.234 -6.352 -11.322 1.00 96.94 209 ASP A C 1
ATOM 1582 O O . ASP A 1 209 ? -5.988 -7.525 -11.591 1.00 96.94 209 ASP A O 1
ATOM 1586 N N . PHE A 1 210 ? -5.537 -5.685 -10.398 1.00 97.38 210 PHE A N 1
ATOM 1587 C CA . PHE A 1 210 ? -4.389 -6.249 -9.700 1.00 97.38 210 PHE A CA 1
ATOM 1588 C C . PHE A 1 210 ? -4.849 -7.101 -8.520 1.00 97.38 210 PHE A C 1
ATOM 1590 O O . PHE A 1 210 ? -5.262 -6.594 -7.478 1.00 97.38 210 PHE A O 1
ATOM 1597 N N . THR A 1 211 ? -4.790 -8.411 -8.697 1.00 98.19 211 THR A N 1
ATOM 1598 C CA . THR A 1 211 ? -5.042 -9.402 -7.653 1.00 98.19 211 THR A CA 1
ATOM 1599 C C . THR A 1 211 ? -3.758 -9.700 -6.900 1.00 98.19 211 THR A C 1
ATOM 1601 O O . THR A 1 211 ? -2.681 -9.744 -7.494 1.00 98.19 211 THR A O 1
ATOM 1604 N N . PHE A 1 212 ? -3.857 -9.896 -5.589 1.00 97.56 212 PHE A N 1
ATOM 1605 C CA . PHE A 1 212 ? -2.701 -10.217 -4.766 1.00 97.56 212 PHE A CA 1
ATOM 1606 C C . PHE A 1 212 ? -3.078 -11.086 -3.572 1.00 97.56 212 PHE A C 1
ATOM 1608 O O . PHE A 1 212 ? -4.210 -11.063 -3.103 1.00 97.56 212 PHE A O 1
ATOM 1615 N N . LYS A 1 213 ? -2.091 -11.828 -3.079 1.00 98.00 213 LYS A N 1
ATOM 1616 C CA . LYS A 1 213 ? -2.063 -12.545 -1.811 1.00 98.00 213 LYS A CA 1
ATOM 1617 C C . LYS A 1 213 ? -0.631 -12.518 -1.303 1.00 98.00 213 LYS A C 1
ATOM 1619 O O . LYS A 1 213 ? 0.258 -13.082 -1.932 1.00 98.00 213 LYS A O 1
ATOM 1624 N N . LEU A 1 214 ? -0.388 -11.853 -0.186 1.00 96.56 214 LEU A N 1
ATOM 162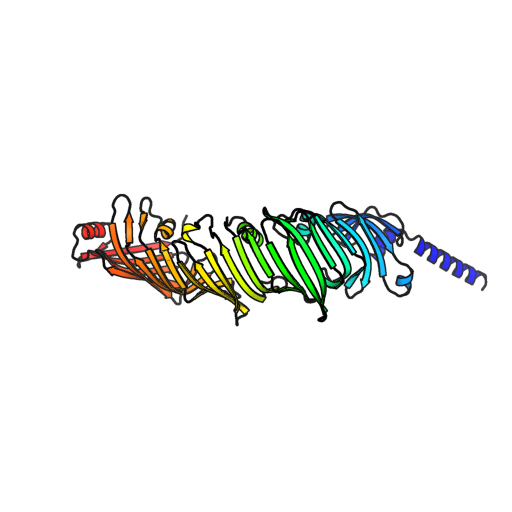5 C CA . LEU A 1 214 ? 0.955 -11.614 0.333 1.00 96.56 214 LEU A CA 1
ATOM 1626 C C . LEU A 1 214 ? 1.005 -11.769 1.857 1.00 96.56 214 LEU A C 1
ATOM 1628 O O . LEU A 1 214 ? -0.001 -11.531 2.525 1.00 96.56 214 LEU A O 1
ATOM 1632 N N . PRO A 1 215 ? 2.150 -12.166 2.437 1.00 96.88 215 PRO A N 1
ATOM 1633 C CA . PRO A 1 215 ? 2.314 -12.184 3.885 1.00 96.88 215 PRO A CA 1
ATOM 1634 C C . PRO A 1 215 ? 2.129 -10.778 4.464 1.00 96.88 215 PRO A C 1
ATOM 1636 O O . PRO A 1 215 ? 2.609 -9.801 3.884 1.00 96.88 215 PRO A O 1
ATOM 1639 N N . ALA A 1 216 ? 1.478 -10.657 5.623 1.00 95.81 216 ALA A N 1
ATOM 1640 C CA . ALA A 1 216 ? 1.252 -9.356 6.256 1.00 95.81 216 ALA A CA 1
ATOM 1641 C C . ALA A 1 216 ? 2.571 -8.617 6.572 1.00 95.81 216 ALA A C 1
ATOM 1643 O O . ALA A 1 216 ? 2.644 -7.396 6.447 1.00 95.81 216 ALA A O 1
ATOM 1644 N N . SER A 1 217 ? 3.643 -9.357 6.871 1.00 93.25 217 SER A N 1
ATOM 1645 C CA . SER A 1 217 ? 5.000 -8.824 7.049 1.00 93.25 217 SER A CA 1
ATOM 1646 C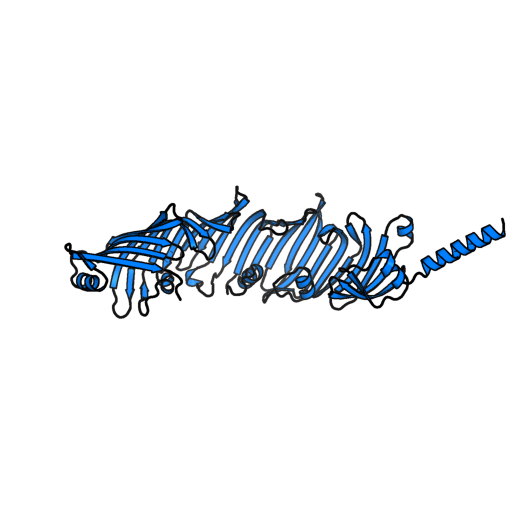 C . SER A 1 217 ? 5.576 -8.163 5.789 1.00 93.25 217 SER A C 1
ATOM 1648 O O . SER A 1 217 ? 6.312 -7.180 5.883 1.00 93.25 217 SER A O 1
ATOM 1650 N N . LEU A 1 218 ? 5.223 -8.652 4.595 1.00 92.88 218 LEU A N 1
ATOM 1651 C CA . LEU A 1 218 ? 5.607 -8.000 3.343 1.00 92.88 218 LEU A CA 1
ATOM 1652 C C . LEU A 1 218 ? 4.830 -6.692 3.154 1.00 92.88 218 LEU A C 1
ATOM 1654 O O . LEU A 1 218 ? 5.418 -5.687 2.757 1.00 92.88 218 LEU A O 1
ATOM 1658 N N . ALA A 1 219 ? 3.532 -6.676 3.474 1.00 91.88 219 ALA A N 1
ATOM 1659 C CA . ALA A 1 219 ? 2.721 -5.461 3.398 1.00 91.88 219 ALA A CA 1
ATOM 1660 C C . ALA A 1 219 ? 3.290 -4.348 4.284 1.00 91.88 219 ALA A C 1
ATOM 1662 O O . ALA A 1 219 ? 3.445 -3.211 3.839 1.00 91.88 219 ALA A O 1
ATOM 1663 N N . THR A 1 220 ? 3.655 -4.671 5.526 1.00 89.50 220 THR A N 1
ATOM 1664 C CA . THR A 1 220 ? 4.222 -3.688 6.452 1.00 89.50 220 THR A CA 1
ATOM 1665 C C . THR A 1 220 ? 5.591 -3.191 5.988 1.00 89.50 220 THR A C 1
ATOM 1667 O O . THR A 1 220 ? 5.859 -1.994 6.088 1.00 89.50 220 THR A O 1
ATOM 1670 N N . ALA A 1 221 ? 6.431 -4.052 5.402 1.00 88.31 221 ALA A N 1
ATOM 1671 C CA . ALA A 1 221 ? 7.692 -3.634 4.789 1.00 88.31 221 ALA A CA 1
ATOM 1672 C C . ALA A 1 221 ? 7.476 -2.650 3.622 1.00 88.31 221 ALA A C 1
ATOM 1674 O O . ALA A 1 221 ? 8.155 -1.624 3.552 1.00 88.31 221 ALA A O 1
ATOM 1675 N N . LEU A 1 222 ? 6.497 -2.915 2.747 1.00 85.44 222 LEU A N 1
ATOM 1676 C CA . LEU A 1 222 ? 6.132 -2.030 1.632 1.00 85.44 222 LEU A CA 1
ATOM 1677 C C . LEU A 1 222 ? 5.587 -0.675 2.108 1.00 85.44 222 LEU A C 1
ATOM 1679 O O . LEU A 1 222 ? 5.882 0.354 1.503 1.00 85.44 222 LEU A O 1
ATOM 1683 N N . LEU A 1 223 ? 4.850 -0.660 3.221 1.00 83.44 223 LEU A N 1
ATOM 1684 C CA . LEU A 1 223 ? 4.343 0.559 3.859 1.00 83.44 223 LEU A CA 1
ATOM 1685 C C . LEU A 1 223 ? 5.413 1.320 4.665 1.00 83.44 223 LEU A C 1
ATOM 1687 O O . LEU A 1 223 ? 5.116 2.352 5.267 1.00 83.44 223 LEU A O 1
ATOM 1691 N N . GLY A 1 224 ? 6.657 0.832 4.704 1.00 83.56 224 GLY A N 1
ATOM 1692 C CA . GLY A 1 224 ? 7.729 1.439 5.494 1.00 83.56 224 GLY A CA 1
ATOM 1693 C C . GLY A 1 224 ? 7.538 1.282 7.007 1.00 83.56 224 GLY A C 1
ATOM 1694 O O . GLY A 1 224 ? 8.079 2.074 7.774 1.00 83.56 224 GLY A O 1
ATOM 1695 N N . GLN A 1 225 ? 6.785 0.265 7.429 1.00 83.88 225 GLN A N 1
ATOM 1696 C CA . GLN A 1 225 ? 6.491 -0.095 8.819 1.00 83.88 225 GLN A CA 1
ATOM 1697 C C . GLN A 1 225 ? 7.028 -1.498 9.173 1.00 83.88 225 GLN A C 1
ATOM 1699 O O . GLN A 1 225 ? 6.289 -2.313 9.725 1.00 83.88 225 GLN A O 1
ATOM 1704 N N . PRO A 1 226 ? 8.303 -1.834 8.890 1.00 77.94 226 PRO A N 1
ATOM 1705 C CA . PRO A 1 226 ? 8.809 -3.203 9.050 1.00 77.94 226 PRO A CA 1
ATOM 1706 C C . PRO A 1 226 ? 8.702 -3.738 10.490 1.00 77.94 226 PRO A C 1
ATOM 1708 O O . PRO A 1 226 ? 8.573 -4.940 10.687 1.00 77.94 226 PRO A O 1
ATOM 1711 N N . ASN A 1 227 ? 8.671 -2.854 11.493 1.00 81.62 227 ASN A N 1
ATOM 1712 C CA . ASN A 1 227 ? 8.593 -3.217 12.912 1.00 81.62 227 ASN A CA 1
ATOM 1713 C C . ASN A 1 227 ? 7.159 -3.419 13.432 1.00 81.62 227 ASN A C 1
ATOM 1715 O O . ASN A 1 227 ? 6.975 -3.674 14.620 1.00 81.62 227 ASN A O 1
ATOM 1719 N N . ALA A 1 228 ? 6.134 -3.287 12.582 1.00 82.25 228 ALA A N 1
ATOM 1720 C CA . ALA A 1 228 ? 4.741 -3.465 12.997 1.00 82.25 228 ALA A CA 1
ATOM 1721 C C . ALA A 1 228 ? 4.395 -4.923 13.368 1.00 82.25 228 ALA A C 1
ATOM 1723 O O . ALA A 1 228 ? 3.358 -5.152 13.986 1.00 82.25 228 ALA A O 1
ATOM 1724 N N . ASN A 1 229 ? 5.258 -5.895 13.025 1.00 85.38 229 ASN A N 1
ATOM 1725 C CA . ASN A 1 229 ? 5.109 -7.317 13.363 1.00 85.38 229 ASN A CA 1
ATOM 1726 C C . ASN A 1 229 ? 3.698 -7.855 13.065 1.00 85.38 229 ASN A C 1
ATOM 1728 O O . ASN A 1 229 ? 3.052 -8.455 13.924 1.00 85.38 229 ASN A O 1
ATOM 1732 N N . ALA A 1 230 ? 3.206 -7.594 11.854 1.00 93.56 230 ALA A N 1
ATOM 1733 C CA . ALA A 1 230 ? 1.927 -8.115 11.396 1.00 93.56 230 ALA A CA 1
ATOM 1734 C C . ALA A 1 230 ? 2.084 -9.570 10.930 1.00 93.56 230 ALA A C 1
ATOM 1736 O O . ALA A 1 230 ? 2.975 -9.878 10.133 1.00 93.56 230 ALA A O 1
ATOM 1737 N N . ALA A 1 231 ? 1.210 -10.449 11.414 1.00 95.25 231 ALA A N 1
ATOM 1738 C CA . ALA A 1 231 ? 1.144 -11.856 11.030 1.00 95.25 231 ALA A CA 1
ATOM 1739 C C . ALA A 1 231 ? -0.085 -12.139 10.153 1.00 95.25 231 ALA A C 1
ATOM 1741 O O . ALA A 1 231 ? -0.950 -11.281 9.989 1.00 95.25 231 ALA A O 1
ATOM 1742 N N . GLY A 1 232 ? -0.141 -13.334 9.564 1.00 96.62 232 GLY A N 1
ATOM 1743 C CA . GLY A 1 232 ? -1.214 -13.737 8.656 1.00 96.62 232 GLY A CA 1
ATOM 1744 C C . GLY A 1 232 ? -0.959 -13.349 7.197 1.00 96.62 232 GLY A C 1
ATOM 1745 O O . GLY A 1 232 ? 0.167 -13.029 6.795 1.00 96.62 232 GLY A O 1
ATOM 1746 N N . THR A 1 233 ? -2.010 -13.402 6.382 1.00 97.94 233 THR A N 1
ATOM 1747 C CA . THR A 1 233 ? -1.937 -13.129 4.935 1.00 97.94 233 THR A CA 1
ATOM 1748 C C . THR A 1 233 ? -2.938 -12.064 4.526 1.00 97.94 233 THR A C 1
ATOM 1750 O O . THR A 1 233 ? -4.059 -12.045 5.020 1.00 97.94 233 THR A O 1
ATOM 1753 N N . ILE A 1 234 ? -2.543 -11.181 3.615 1.00 97.94 234 ILE A N 1
ATOM 1754 C CA . ILE A 1 234 ? -3.409 -10.153 3.047 1.00 97.94 234 ILE A CA 1
ATOM 1755 C C . ILE A 1 234 ? -3.630 -10.489 1.579 1.00 97.94 234 ILE A C 1
ATOM 1757 O O . ILE A 1 234 ? -2.675 -10.515 0.801 1.00 97.94 234 ILE A O 1
ATOM 1761 N N . ASP A 1 235 ? -4.875 -10.743 1.201 1.00 98.06 235 ASP A N 1
ATOM 1762 C CA . ASP A 1 235 ? -5.276 -10.931 -0.188 1.00 98.06 235 ASP A CA 1
ATOM 1763 C C . ASP A 1 235 ? -6.380 -9.966 -0.595 1.00 98.06 235 ASP A C 1
ATOM 1765 O O . ASP A 1 235 ? -7.031 -9.347 0.241 1.00 98.06 235 ASP A O 1
ATOM 1769 N N . GLY A 1 236 ? -6.537 -9.753 -1.894 1.00 97.94 236 GLY A N 1
ATOM 1770 C CA . GLY A 1 236 ? -7.506 -8.795 -2.387 1.00 97.94 236 GLY A CA 1
ATOM 1771 C C . GLY A 1 236 ? -7.357 -8.485 -3.861 1.00 97.94 236 GLY A C 1
ATOM 1772 O O . GLY A 1 236 ? -6.572 -9.101 -4.590 1.00 97.94 236 GLY A O 1
ATOM 1773 N N . LYS A 1 237 ? -8.135 -7.496 -4.293 1.00 98.06 237 LYS A N 1
ATOM 1774 C CA . LYS A 1 237 ? -8.110 -6.979 -5.655 1.00 98.06 237 LYS A CA 1
ATOM 1775 C C . LYS A 1 237 ? -8.088 -5.456 -5.632 1.00 98.06 237 LYS A C 1
ATOM 1777 O O . LYS A 1 237 ? -9.021 -4.810 -5.159 1.00 98.06 237 LYS A O 1
ATOM 1782 N N . LEU A 1 238 ? -7.044 -4.880 -6.216 1.00 96.62 238 LEU A N 1
ATOM 1783 C CA . LEU A 1 238 ? -7.003 -3.473 -6.594 1.00 96.62 238 LEU A CA 1
ATOM 1784 C C . LEU A 1 238 ? -7.665 -3.364 -7.970 1.00 96.62 238 LEU A C 1
ATOM 1786 O O . LEU A 1 238 ? -7.075 -3.707 -8.994 1.00 96.62 238 LEU A O 1
ATOM 1790 N N . VAL A 1 239 ? -8.928 -2.948 -7.991 1.00 97.75 239 VAL A N 1
ATOM 1791 C CA . VAL A 1 239 ? -9.700 -2.800 -9.231 1.00 97.75 239 VAL A CA 1
ATOM 1792 C C . VAL A 1 239 ? -9.103 -1.685 -10.083 1.00 97.75 239 VAL A C 1
ATOM 1794 O O . VAL A 1 239 ? -8.906 -1.876 -11.280 1.00 97.75 239 VAL A O 1
ATOM 1797 N N . HIS A 1 240 ? -8.786 -0.551 -9.457 1.00 96.75 240 HIS A N 1
ATOM 1798 C CA . HIS A 1 240 ? -8.160 0.592 -10.109 1.00 96.75 240 HIS A CA 1
ATOM 1799 C C . HIS A 1 240 ? -7.351 1.400 -9.095 1.00 96.75 240 HIS A C 1
ATOM 1801 O O . HIS A 1 240 ? -7.886 1.759 -8.052 1.00 96.75 240 HIS A O 1
ATOM 1807 N N . ILE A 1 241 ? -6.095 1.719 -9.393 1.00 94.62 241 ILE A N 1
ATOM 1808 C CA . ILE A 1 241 ? -5.287 2.680 -8.632 1.00 94.62 241 ILE A CA 1
ATOM 1809 C C . ILE A 1 241 ? -4.635 3.635 -9.623 1.00 94.62 241 ILE A C 1
ATOM 1811 O O . ILE A 1 241 ? -3.963 3.171 -10.540 1.00 94.62 241 ILE A O 1
ATOM 1815 N N . LEU A 1 242 ? -4.756 4.942 -9.399 1.00 93.00 242 LEU A N 1
ATOM 1816 C CA . LEU A 1 242 ? -4.029 5.975 -10.133 1.00 93.00 242 LEU A CA 1
ATOM 1817 C C . LEU A 1 242 ? -3.029 6.658 -9.199 1.00 93.00 242 LEU A C 1
ATOM 1819 O O . LEU A 1 242 ? -3.405 7.348 -8.250 1.00 93.00 242 LEU A O 1
ATOM 1823 N N . LEU A 1 243 ? -1.745 6.505 -9.498 1.00 89.00 243 LEU A N 1
ATOM 1824 C CA . LEU A 1 243 ? -0.648 7.152 -8.789 1.00 89.00 243 LEU A CA 1
ATOM 1825 C C . LEU A 1 243 ? -0.127 8.320 -9.626 1.00 89.00 243 LEU A C 1
ATOM 1827 O O . LEU A 1 243 ? 0.398 8.122 -10.724 1.00 89.00 243 LEU A O 1
ATOM 1831 N N . ARG A 1 244 ? -0.240 9.535 -9.081 1.00 86.31 244 ARG A N 1
ATOM 1832 C CA . ARG A 1 244 ? 0.408 10.734 -9.626 1.00 86.31 244 ARG A CA 1
ATOM 1833 C C . ARG A 1 244 ? 1.727 10.962 -8.900 1.00 86.31 244 ARG A C 1
ATOM 1835 O O . ARG A 1 244 ? 1.833 10.730 -7.692 1.00 86.31 244 ARG A O 1
ATOM 1842 N N . THR A 1 245 ? 2.746 11.396 -9.638 1.00 71.81 245 THR A N 1
ATOM 1843 C CA . THR A 1 245 ? 4.122 11.493 -9.131 1.00 71.81 245 THR A CA 1
ATOM 1844 C C . THR A 1 245 ? 4.193 12.280 -7.811 1.00 71.81 245 THR A C 1
ATOM 1846 O O . THR A 1 245 ? 3.787 13.437 -7.755 1.00 71.81 245 THR A O 1
ATOM 1849 N N . GLY A 1 246 ? 4.743 11.666 -6.756 1.00 65.00 246 GLY A N 1
ATOM 1850 C CA . GLY A 1 246 ? 5.019 12.332 -5.474 1.00 65.00 246 GLY A CA 1
ATOM 1851 C C . GLY A 1 246 ? 3.812 12.562 -4.557 1.00 65.00 246 GLY A C 1
ATOM 1852 O O . GLY A 1 246 ? 3.937 13.311 -3.591 1.00 65.00 246 GLY A O 1
ATOM 1853 N N . THR A 1 247 ? 2.662 11.940 -4.829 1.00 65.88 247 THR A N 1
ATOM 1854 C CA . THR A 1 247 ? 1.430 12.113 -4.037 1.00 65.88 247 THR A CA 1
ATOM 1855 C C . THR A 1 247 ? 0.841 10.776 -3.584 1.00 65.88 247 THR A C 1
ATOM 1857 O O . THR A 1 247 ? 1.221 9.719 -4.089 1.00 65.88 247 THR A O 1
ATOM 1860 N N . ALA A 1 248 ? -0.084 10.822 -2.618 1.00 71.94 248 ALA A N 1
ATOM 1861 C CA . ALA A 1 248 ? -0.969 9.698 -2.312 1.00 71.94 248 ALA A CA 1
ATOM 1862 C C . ALA A 1 248 ? -1.771 9.279 -3.569 1.00 71.94 248 ALA A C 1
ATOM 1864 O O . ALA A 1 248 ? -1.837 10.057 -4.526 1.00 71.94 248 ALA A O 1
ATOM 1865 N N . PRO A 1 249 ? -2.378 8.077 -3.596 1.00 80.94 249 PRO A N 1
ATOM 1866 C CA . PRO A 1 249 ? -3.214 7.663 -4.719 1.00 80.94 249 PRO A CA 1
ATOM 1867 C C . PRO A 1 249 ? -4.267 8.726 -5.036 1.00 80.94 249 PRO A C 1
ATOM 1869 O O . PRO A 1 249 ? -5.024 9.126 -4.155 1.00 80.94 249 PRO A O 1
ATOM 1872 N N . ALA A 1 250 ? -4.286 9.195 -6.284 1.00 86.75 250 ALA A N 1
ATOM 1873 C CA . ALA A 1 250 ? -5.273 10.160 -6.757 1.00 86.75 250 ALA A CA 1
ATOM 1874 C C . ALA A 1 250 ? -6.640 9.494 -6.941 1.00 86.75 250 ALA A C 1
ATOM 1876 O O . ALA A 1 250 ? -7.672 10.121 -6.723 1.00 86.75 250 ALA A O 1
ATOM 1877 N N . GLU A 1 251 ? -6.629 8.219 -7.329 1.00 91.94 251 GLU A N 1
ATOM 1878 C CA . GLU A 1 251 ? -7.806 7.361 -7.357 1.00 91.94 251 GLU A CA 1
ATOM 1879 C C . GLU A 1 251 ? -7.427 5.992 -6.795 1.00 91.94 251 GLU A C 1
ATOM 1881 O O . GLU A 1 251 ? -6.325 5.496 -7.055 1.00 91.94 251 GLU A O 1
ATOM 1886 N N . ALA A 1 252 ? -8.323 5.374 -6.029 1.00 94.12 252 ALA A N 1
ATOM 1887 C CA . ALA A 1 252 ? -8.136 4.009 -5.562 1.00 94.12 252 ALA A CA 1
ATOM 1888 C C . ALA A 1 252 ? -9.478 3.311 -5.364 1.00 94.12 252 ALA A C 1
ATOM 1890 O O . ALA A 1 252 ? -10.317 3.798 -4.619 1.00 94.12 252 ALA A O 1
ATOM 1891 N N . ARG A 1 253 ? -9.646 2.137 -5.972 1.00 97.44 253 ARG A N 1
ATOM 1892 C CA . ARG A 1 253 ? -10.796 1.251 -5.804 1.00 97.44 253 ARG A CA 1
ATOM 1893 C C . ARG A 1 253 ? -10.338 -0.181 -5.612 1.00 97.44 253 ARG A C 1
ATOM 1895 O O . ARG A 1 253 ? -9.538 -0.691 -6.400 1.00 97.44 253 ARG A O 1
ATOM 1902 N N . GLY A 1 254 ? -10.905 -0.862 -4.627 1.00 98.06 254 GLY A N 1
ATOM 1903 C CA . GLY A 1 254 ? -10.624 -2.268 -4.406 1.00 98.06 254 GLY A CA 1
ATOM 1904 C C . GLY A 1 254 ? -11.137 -2.805 -3.084 1.00 98.06 254 GLY A C 1
ATOM 1905 O O . GLY A 1 254 ? -11.921 -2.179 -2.367 1.00 98.06 254 GLY A O 1
ATOM 1906 N N . ASN A 1 255 ? -10.673 -4.007 -2.786 1.00 98.06 255 ASN A N 1
ATOM 1907 C CA . ASN A 1 255 ? -10.916 -4.691 -1.535 1.00 98.06 255 ASN A CA 1
ATOM 1908 C C . ASN A 1 255 ? -9.661 -5.428 -1.076 1.00 98.06 255 ASN A C 1
ATOM 1910 O O . ASN A 1 255 ? -8.797 -5.793 -1.877 1.00 98.06 255 ASN A O 1
ATOM 1914 N N . LEU A 1 256 ? -9.590 -5.661 0.225 1.00 97.44 256 LEU A N 1
ATOM 1915 C CA . LEU A 1 256 ? -8.589 -6.507 0.848 1.00 97.44 256 LEU A CA 1
ATOM 1916 C C . LEU A 1 256 ? -9.216 -7.288 1.998 1.00 97.44 256 LEU A C 1
ATOM 1918 O O . LEU A 1 256 ? -10.154 -6.818 2.645 1.00 97.44 256 LEU A O 1
ATOM 1922 N N . ARG A 1 257 ? -8.658 -8.462 2.253 1.00 98.12 257 ARG A N 1
ATOM 1923 C CA . ARG A 1 257 ? -8.926 -9.312 3.398 1.00 98.12 257 ARG A CA 1
ATOM 1924 C C . ARG A 1 257 ? -7.602 -9.670 4.050 1.00 98.12 257 ARG A C 1
ATOM 1926 O O . ARG A 1 257 ? -6.698 -10.188 3.401 1.00 98.12 257 ARG A O 1
ATOM 1933 N N . TRP A 1 258 ? -7.497 -9.398 5.339 1.00 98.06 258 TRP A N 1
ATOM 1934 C CA . TRP A 1 258 ? -6.409 -9.837 6.191 1.00 98.06 258 TRP A CA 1
ATOM 1935 C C . TRP A 1 258 ? -6.858 -11.085 6.950 1.00 98.06 258 TRP A C 1
ATOM 1937 O O . TRP A 1 258 ? -7.657 -11.006 7.883 1.00 98.06 258 TRP A O 1
ATOM 1947 N N . ASN A 1 259 ? -6.372 -12.239 6.508 1.00 97.94 259 ASN A N 1
ATOM 1948 C CA . ASN A 1 259 ? -6.618 -13.529 7.136 1.00 97.94 259 ASN A CA 1
ATOM 1949 C C . ASN A 1 259 ? -5.615 -13.785 8.254 1.00 97.94 259 ASN A C 1
ATOM 1951 O O . ASN A 1 259 ? -4.437 -13.438 8.112 1.00 97.94 259 ASN A O 1
ATOM 1955 N N . ASP A 1 260 ? -6.082 -14.439 9.316 1.00 96.69 260 ASP A N 1
ATOM 1956 C CA . ASP A 1 260 ? -5.299 -14.746 10.514 1.00 96.69 260 ASP A CA 1
ATOM 1957 C C . ASP A 1 260 ? -4.655 -13.477 11.099 1.00 96.69 260 ASP A C 1
ATOM 1959 O O . ASP A 1 260 ? -3.461 -13.434 11.409 1.00 96.69 260 ASP A O 1
ATOM 1963 N N . ALA A 1 261 ? -5.442 -12.394 11.157 1.00 96.81 261 ALA A N 1
ATOM 1964 C CA . ALA A 1 261 ? -4.934 -11.064 11.448 1.00 96.81 261 ALA A CA 1
ATOM 1965 C C . ALA A 1 261 ? -4.426 -10.963 12.886 1.00 96.81 261 ALA A C 1
ATOM 1967 O O . ALA A 1 261 ? -5.186 -11.114 13.839 1.00 96.81 261 ALA A O 1
ATOM 1968 N N . ALA A 1 262 ? -3.140 -10.657 13.041 1.00 94.62 262 ALA A N 1
ATOM 1969 C CA . ALA A 1 262 ? -2.531 -10.424 14.341 1.00 94.62 262 ALA A CA 1
ATOM 1970 C C . ALA A 1 262 ? -1.388 -9.408 14.248 1.00 94.62 262 ALA A C 1
ATOM 1972 O O . ALA A 1 262 ? -0.722 -9.267 13.222 1.00 94.62 262 ALA A O 1
ATOM 1973 N N . THR A 1 263 ? -1.148 -8.714 15.354 1.00 90.69 263 THR A N 1
ATOM 1974 C CA . THR A 1 263 ? -0.020 -7.798 15.560 1.00 90.69 263 THR A CA 1
ATOM 1975 C C . THR A 1 263 ? 0.739 -8.199 16.821 1.00 90.69 263 THR A C 1
ATOM 1977 O O . THR A 1 263 ? 0.301 -9.072 17.567 1.00 90.69 263 THR A O 1
ATOM 1980 N N . ALA A 1 264 ? 1.837 -7.508 17.134 1.00 86.56 264 ALA A N 1
ATOM 1981 C CA . ALA A 1 264 ? 2.531 -7.702 18.410 1.00 86.56 264 ALA A CA 1
ATOM 1982 C C . ALA A 1 264 ? 1.652 -7.433 19.652 1.00 86.56 264 ALA A C 1
ATOM 1984 O O . ALA A 1 264 ? 1.940 -7.970 20.718 1.00 86.56 264 ALA A O 1
ATOM 1985 N N . ALA A 1 265 ? 0.615 -6.595 19.534 1.00 83.69 265 ALA A N 1
ATOM 1986 C CA . ALA A 1 265 ? -0.231 -6.183 20.658 1.00 83.69 265 ALA A CA 1
ATOM 1987 C C . ALA A 1 265 ? -1.623 -6.837 20.665 1.00 83.69 265 ALA A C 1
ATOM 1989 O O . ALA A 1 265 ? -2.318 -6.780 21.675 1.00 83.69 265 ALA A O 1
ATOM 1990 N N . VAL A 1 266 ? -2.048 -7.422 19.545 1.00 87.38 266 VAL A N 1
ATOM 1991 C CA . VAL A 1 266 ? -3.413 -7.923 19.340 1.00 87.38 266 VAL A CA 1
ATOM 1992 C C . VAL A 1 266 ? -3.321 -9.285 18.668 1.00 87.38 266 VAL A C 1
ATOM 1994 O O . VAL A 1 266 ? -2.789 -9.381 17.562 1.00 87.38 266 VAL A O 1
ATOM 1997 N N . SER A 1 267 ? -3.827 -10.326 19.329 1.00 92.75 267 SER A N 1
ATOM 1998 C CA . SER A 1 267 ? -3.805 -11.690 18.799 1.00 92.75 267 SER A CA 1
ATOM 1999 C C . SER A 1 267 ? -4.925 -11.937 17.783 1.00 92.75 267 SER A C 1
ATOM 2001 O O . SER A 1 267 ? -5.895 -11.177 17.704 1.00 92.75 267 SER A O 1
ATOM 2003 N N . HIS A 1 268 ? -4.810 -13.028 17.026 1.00 94.38 268 HIS A N 1
ATOM 2004 C CA . HIS A 1 268 ? -5.842 -13.425 16.072 1.00 94.38 268 HIS A CA 1
ATOM 2005 C C . HIS A 1 268 ? -7.142 -13.857 16.760 1.00 94.38 268 HIS A C 1
ATOM 2007 O O . HIS A 1 268 ? -8.220 -13.519 16.288 1.00 94.38 268 HIS A O 1
ATOM 2013 N N . GLU A 1 269 ? -7.073 -14.527 17.911 1.00 94.62 269 GLU A N 1
ATOM 2014 C CA . GLU A 1 269 ? -8.260 -14.915 18.689 1.00 94.62 269 GLU A CA 1
ATOM 2015 C C . GLU A 1 269 ? -9.080 -13.696 19.112 1.00 94.62 269 GLU A C 1
ATOM 2017 O O . GLU A 1 269 ? -10.289 -13.779 19.311 1.00 94.62 269 GLU A O 1
ATOM 2022 N N . LEU A 1 270 ? -8.424 -12.547 19.244 1.00 92.88 270 LEU A N 1
ATOM 2023 C CA . LEU A 1 270 ? -9.086 -11.295 19.533 1.00 92.88 270 LEU A CA 1
ATOM 2024 C C . LEU A 1 270 ? -9.599 -10.608 18.263 1.00 92.88 270 LEU A C 1
ATOM 2026 O O . LEU A 1 270 ? -10.748 -10.182 18.248 1.00 92.88 270 LEU A O 1
ATOM 2030 N N . LEU A 1 271 ? -8.775 -10.484 17.218 1.00 93.62 271 LEU A N 1
ATOM 2031 C CA . LEU A 1 271 ? -9.089 -9.665 16.039 1.00 93.62 271 LEU A CA 1
ATOM 2032 C C 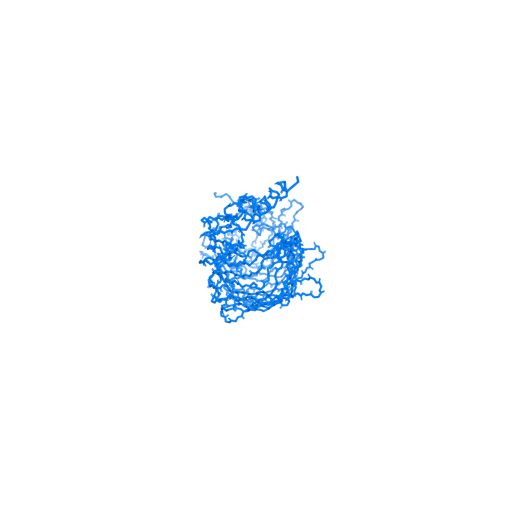. LEU A 1 271 ? -9.877 -10.401 14.945 1.00 93.62 271 LEU A C 1
ATOM 2034 O O . LEU A 1 271 ? -10.594 -9.759 14.182 1.00 93.62 271 LEU A O 1
ATOM 2038 N N . GLY A 1 272 ? -9.750 -11.721 14.841 1.00 96.25 272 GLY A N 1
ATOM 2039 C CA . GLY A 1 272 ? -10.314 -12.504 13.745 1.00 96.25 272 GLY A CA 1
ATOM 2040 C C . GLY A 1 272 ? -9.661 -12.185 12.396 1.00 96.25 272 GLY A C 1
ATOM 2041 O O . GLY A 1 272 ? -8.458 -11.936 12.307 1.00 96.25 272 GLY A O 1
ATOM 2042 N N . ASN A 1 273 ? -10.456 -12.225 11.330 1.00 97.75 273 ASN A N 1
ATOM 2043 C CA . ASN A 1 273 ? -10.075 -11.772 9.993 1.00 97.75 273 ASN A CA 1
ATOM 2044 C C . ASN A 1 273 ? -10.589 -10.351 9.768 1.00 97.75 273 ASN A C 1
ATOM 2046 O O . ASN A 1 273 ? -11.655 -10.012 10.267 1.00 97.75 273 ASN A O 1
ATOM 2050 N N . VAL A 1 274 ? -9.896 -9.535 8.976 1.00 97.94 274 VAL A N 1
ATOM 2051 C CA . VAL A 1 274 ? -10.299 -8.143 8.716 1.00 97.94 274 VAL A CA 1
ATOM 2052 C C . VAL A 1 274 ? -10.579 -7.935 7.234 1.00 97.94 274 VAL A C 1
ATOM 2054 O O . VAL A 1 274 ? -9.701 -8.146 6.408 1.00 97.94 274 VAL A O 1
ATOM 2057 N N . ASP A 1 275 ? -11.776 -7.475 6.890 1.00 98.06 275 ASP A N 1
ATOM 2058 C CA . ASP A 1 275 ? -12.154 -7.087 5.534 1.00 98.06 275 ASP A CA 1
ATOM 2059 C C . ASP A 1 275 ? -12.209 -5.565 5.412 1.00 98.06 275 ASP A C 1
ATOM 2061 O O . ASP A 1 275 ? -12.843 -4.881 6.222 1.00 98.06 275 ASP A O 1
ATOM 2065 N N . ALA A 1 276 ? -11.622 -5.031 4.345 1.00 97.81 276 ALA A N 1
ATOM 2066 C CA . ALA A 1 276 ? -11.771 -3.631 3.990 1.00 97.81 276 ALA A CA 1
ATOM 2067 C C . ALA A 1 276 ? -12.113 -3.453 2.509 1.00 97.81 276 ALA A C 1
ATOM 2069 O O . ALA A 1 276 ? -11.597 -4.144 1.631 1.00 97.81 276 ALA A O 1
ATOM 2070 N N . THR A 1 277 ? -12.978 -2.483 2.235 1.00 98.12 277 THR A N 1
ATOM 2071 C CA . THR A 1 277 ? -13.225 -1.953 0.891 1.00 98.12 277 THR A CA 1
ATOM 2072 C C . THR A 1 277 ? -12.728 -0.519 0.824 1.00 98.12 277 THR A C 1
ATOM 2074 O O . THR A 1 277 ? -12.597 0.142 1.858 1.00 98.12 277 THR A O 1
ATOM 2077 N N . PHE A 1 278 ? -12.445 -0.041 -0.382 1.00 96.50 278 PHE A N 1
ATOM 2078 C CA . PHE A 1 278 ? -12.109 1.353 -0.634 1.00 96.50 278 PHE A CA 1
ATOM 2079 C C . PHE A 1 278 ? -12.512 1.777 -2.045 1.00 96.50 278 PHE A C 1
ATOM 2081 O O . PHE A 1 278 ? -12.453 0.982 -2.983 1.00 96.50 278 PHE A O 1
ATOM 2088 N N . ASP A 1 279 ? -12.897 3.041 -2.177 1.00 96.62 279 ASP A N 1
ATOM 2089 C CA . ASP A 1 279 ? -13.139 3.757 -3.425 1.00 96.62 279 ASP A CA 1
ATOM 2090 C C . ASP A 1 279 ? -12.702 5.224 -3.268 1.00 96.62 279 ASP A C 1
ATOM 2092 O O . ASP A 1 279 ? -12.578 5.747 -2.151 1.00 96.62 279 ASP A O 1
ATOM 2096 N N . THR A 1 280 ? -12.498 5.906 -4.389 1.00 93.62 280 THR A N 1
ATOM 2097 C CA . THR A 1 280 ? -12.245 7.344 -4.416 1.00 93.62 280 THR A CA 1
ATOM 2098 C C . THR A 1 280 ? -13.494 8.075 -3.927 1.00 93.62 280 THR A C 1
ATOM 2100 O O . THR A 1 280 ? -14.579 7.941 -4.494 1.00 93.62 280 THR A O 1
ATOM 2103 N N . ALA A 1 281 ? -13.351 8.870 -2.871 1.00 90.06 281 ALA A N 1
ATOM 2104 C CA . ALA A 1 281 ? -14.418 9.707 -2.345 1.00 90.06 281 ALA A CA 1
ATOM 2105 C C . ALA A 1 281 ? -14.612 10.970 -3.202 1.00 90.06 281 ALA A C 1
ATOM 2107 O O . ALA A 1 281 ? -13.698 11.445 -3.875 1.00 90.06 281 ALA A O 1
ATOM 2108 N N . ALA A 1 282 ? -15.808 11.563 -3.135 1.00 85.81 282 ALA A N 1
ATOM 2109 C CA . ALA A 1 282 ? -16.167 12.750 -3.919 1.00 85.81 282 ALA A CA 1
ATOM 2110 C C . ALA A 1 282 ? -15.286 13.986 -3.637 1.00 85.81 282 ALA A C 1
ATOM 2112 O O . ALA A 1 282 ? -15.210 14.888 -4.465 1.00 85.81 282 ALA A O 1
ATOM 2113 N N . ASP A 1 283 ? -14.624 14.034 -2.481 1.00 83.06 283 ASP A N 1
ATOM 2114 C CA . ASP A 1 283 ? -13.704 15.105 -2.090 1.00 83.06 283 ASP A CA 1
ATOM 2115 C C . ASP A 1 283 ? -12.236 14.818 -2.454 1.00 83.06 283 ASP A C 1
ATOM 2117 O O . ASP A 1 283 ? -11.341 15.535 -2.011 1.00 83.06 283 ASP A O 1
ATOM 2121 N N . GLY A 1 284 ? -11.979 13.768 -3.241 1.00 81.44 284 GLY A N 1
ATOM 2122 C CA . GLY A 1 284 ? -10.637 13.347 -3.645 1.00 81.44 284 GLY A CA 1
ATOM 2123 C C . GLY A 1 284 ? -9.864 12.571 -2.573 1.00 81.44 284 GLY A C 1
ATOM 2124 O O . GLY A 1 284 ? -8.699 12.249 -2.792 1.00 81.44 284 GLY A O 1
ATOM 2125 N N . GLY A 1 285 ? -10.478 12.277 -1.420 1.00 87.69 285 GLY A N 1
ATOM 2126 C CA . GLY A 1 285 ? -9.948 11.314 -0.451 1.00 87.69 285 GLY A CA 1
ATOM 2127 C C . GLY A 1 285 ? -10.240 9.867 -0.853 1.00 87.69 285 GLY A C 1
ATOM 2128 O O . GLY A 1 285 ? -10.842 9.605 -1.892 1.00 87.69 285 GLY A O 1
ATOM 2129 N N . ILE A 1 286 ? -9.871 8.916 0.004 1.00 91.44 286 ILE A N 1
ATOM 2130 C CA . ILE A 1 286 ? -10.242 7.500 -0.146 1.00 91.44 286 ILE A CA 1
ATOM 2131 C C . ILE A 1 286 ? -11.195 7.121 0.983 1.00 91.44 286 ILE A C 1
ATOM 2133 O O . ILE A 1 286 ? -10.942 7.466 2.136 1.00 91.44 286 ILE A O 1
ATOM 2137 N N . ALA A 1 287 ? -12.285 6.425 0.676 1.00 95.00 287 ALA A N 1
ATOM 2138 C CA . ALA A 1 287 ? -13.262 5.990 1.668 1.00 95.00 287 ALA A CA 1
ATOM 2139 C C . ALA A 1 287 ? -13.743 4.569 1.401 1.00 95.00 287 ALA A C 1
ATOM 2141 O O . ALA A 1 287 ? -13.706 4.091 0.273 1.00 95.00 287 ALA A O 1
ATOM 2142 N N . GLY A 1 288 ? -14.253 3.905 2.429 1.00 97.00 288 GLY A N 1
ATOM 2143 C CA . GLY A 1 288 ? -14.853 2.591 2.275 1.00 97.00 288 GLY A CA 1
ATOM 2144 C C . GLY A 1 288 ? -15.373 2.031 3.582 1.00 97.00 288 GLY A C 1
ATOM 2145 O O . GLY A 1 288 ? -15.737 2.767 4.499 1.00 97.00 288 GLY A O 1
ATOM 2146 N N . THR A 1 289 ? -15.439 0.709 3.659 1.00 98.12 289 THR A N 1
ATOM 2147 C CA . THR A 1 289 ? -15.892 -0.011 4.852 1.00 98.12 289 THR A CA 1
ATOM 2148 C C . THR A 1 289 ? -14.755 -0.817 5.440 1.00 98.12 289 THR A C 1
ATOM 2150 O O . THR A 1 289 ? -13.919 -1.333 4.703 1.00 98.12 289 THR A O 1
ATOM 2153 N N . LEU A 1 290 ? -14.758 -0.967 6.754 1.00 97.44 290 LEU A N 1
ATOM 2154 C CA . LEU A 1 290 ? -13.875 -1.842 7.505 1.00 97.44 290 LEU A CA 1
ATOM 2155 C C . LEU A 1 290 ? -14.751 -2.705 8.401 1.00 97.44 290 LEU A C 1
ATOM 2157 O O . LEU A 1 290 ? -15.626 -2.179 9.089 1.00 97.44 290 LEU A O 1
ATOM 2161 N N . LYS A 1 291 ? -14.520 -4.010 8.402 1.00 97.81 291 LYS A N 1
ATOM 2162 C CA . LYS A 1 291 ? -15.111 -4.914 9.380 1.00 97.81 291 LYS A CA 1
ATOM 2163 C C . LYS A 1 291 ? -14.126 -6.004 9.749 1.00 97.81 291 LYS A C 1
ATOM 2165 O O . LYS A 1 291 ? -13.268 -6.340 8.938 1.00 97.81 291 LYS A O 1
ATOM 2170 N N . ASN A 1 292 ? -14.276 -6.588 10.922 1.00 97.00 292 ASN A N 1
ATOM 2171 C CA . ASN A 1 292 ? -13.682 -7.884 11.198 1.00 97.00 292 ASN A CA 1
ATOM 2172 C C . ASN A 1 292 ? -14.759 -8.973 11.288 1.00 97.00 292 ASN A C 1
ATOM 2174 O O . ASN A 1 292 ? -15.947 -8.697 11.452 1.00 97.00 292 ASN A O 1
ATOM 2178 N N . ASP A 1 293 ? -14.326 -10.209 11.101 1.00 94.06 293 ASP A N 1
ATOM 2179 C CA . ASP A 1 293 ? -15.144 -11.411 11.156 1.00 94.06 293 ASP A CA 1
ATOM 2180 C C . ASP A 1 293 ? -14.409 -12.486 11.960 1.00 94.06 293 ASP A C 1
ATOM 2182 O O . ASP A 1 293 ? -13.221 -12.749 11.742 1.00 94.06 293 ASP A O 1
ATOM 2186 N N . GLY A 1 294 ? -15.123 -13.102 12.898 1.00 89.75 294 GLY A N 1
ATOM 2187 C CA . GLY A 1 294 ? -14.525 -13.888 13.972 1.00 89.75 294 GLY A CA 1
ATOM 2188 C C . GLY A 1 294 ? -13.824 -13.023 15.027 1.00 89.75 294 GLY A C 1
ATOM 2189 O O . GLY A 1 294 ? -13.944 -11.801 15.039 1.00 89.75 294 GLY A O 1
ATOM 2190 N N . GLY A 1 295 ? -13.086 -13.683 15.920 1.00 90.81 295 GLY A N 1
ATOM 2191 C CA . GLY A 1 295 ? -12.429 -13.041 17.057 1.00 90.81 295 GLY A CA 1
ATOM 2192 C C . GLY A 1 295 ? -13.379 -12.666 18.206 1.00 90.81 295 GLY A C 1
ATOM 2193 O O . GLY A 1 295 ? -14.602 -12.676 18.065 1.00 90.81 295 GLY A O 1
ATOM 2194 N N . HIS A 1 296 ? -12.809 -12.363 19.373 1.00 92.38 296 HIS A N 1
ATOM 2195 C CA . HIS A 1 296 ? -13.555 -11.873 20.541 1.00 92.38 296 HIS A CA 1
ATOM 2196 C C . HIS A 1 296 ? -13.902 -10.384 20.457 1.00 92.38 296 HIS A C 1
ATOM 2198 O O . HIS A 1 296 ? -14.858 -9.941 21.092 1.00 92.38 296 HIS A O 1
ATOM 2204 N N . ALA A 1 297 ? -13.134 -9.608 19.694 1.00 93.75 297 ALA A N 1
ATOM 2205 C CA . ALA A 1 297 ? -13.484 -8.240 19.365 1.00 93.75 297 ALA A CA 1
ATOM 2206 C C . ALA A 1 297 ? -14.318 -8.208 18.081 1.00 93.75 297 ALA A C 1
ATOM 2208 O O . ALA A 1 297 ? -14.131 -9.018 17.178 1.00 93.75 297 ALA A O 1
ATOM 2209 N N . GLN A 1 298 ? -15.218 -7.239 17.981 1.00 95.69 298 GLN A N 1
ATOM 2210 C CA . GLN A 1 298 ? -15.971 -6.922 16.778 1.00 95.69 298 GLN A CA 1
ATOM 2211 C C . GLN A 1 298 ? -15.800 -5.440 16.458 1.00 95.69 298 GLN A C 1
ATOM 2213 O O . GLN A 1 298 ? -15.798 -4.586 17.340 1.00 95.6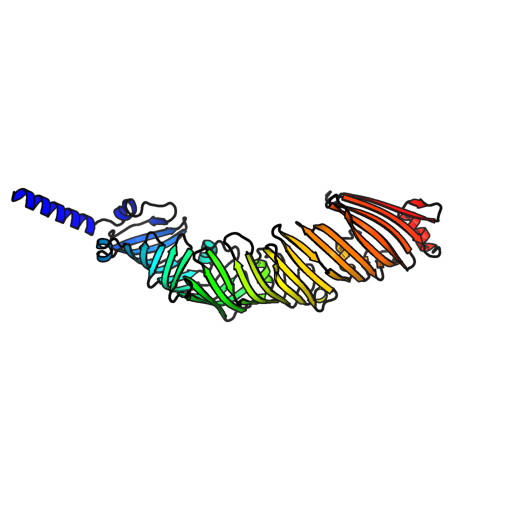9 298 GLN A O 1
ATOM 2218 N N . LEU A 1 299 ? -15.655 -5.131 15.184 1.00 94.94 299 LEU A N 1
ATOM 2219 C CA . LEU A 1 299 ? -15.486 -3.809 14.620 1.00 94.94 299 LEU A CA 1
ATOM 2220 C C . LEU A 1 299 ? -16.215 -3.808 13.283 1.00 94.94 299 LEU A C 1
ATOM 2222 O O . LEU A 1 299 ? -15.932 -4.635 12.419 1.00 94.94 299 LEU A O 1
ATOM 2226 N N . ALA A 1 300 ? -17.100 -2.842 13.081 1.00 97.94 300 ALA A N 1
ATOM 2227 C CA . ALA A 1 300 ? -17.605 -2.496 11.762 1.00 97.94 300 ALA A CA 1
ATOM 2228 C C . ALA A 1 300 ? -17.751 -0.981 11.670 1.00 97.94 300 ALA A C 1
ATOM 2230 O O . ALA A 1 300 ? -18.366 -0.372 12.540 1.00 97.94 300 ALA A O 1
ATOM 2231 N N . ALA A 1 301 ? -17.181 -0.367 10.639 1.00 98.06 301 ALA A N 1
ATOM 2232 C CA . ALA A 1 301 ? -17.208 1.076 10.444 1.00 98.06 301 ALA A CA 1
ATOM 2233 C C . ALA A 1 301 ? -17.129 1.437 8.960 1.00 98.06 301 ALA A C 1
ATOM 2235 O O . ALA A 1 301 ? -16.537 0.719 8.149 1.00 98.06 301 ALA A O 1
ATOM 2236 N N . LYS A 1 302 ? -17.654 2.608 8.607 1.00 97.62 302 LYS A N 1
ATOM 2237 C CA . LYS A 1 302 ? -17.236 3.314 7.394 1.00 97.62 302 LYS A CA 1
ATOM 2238 C C . LYS A 1 302 ? -16.018 4.152 7.736 1.00 97.62 302 LYS A C 1
ATOM 2240 O O . LYS A 1 302 ? -16.023 4.844 8.752 1.00 97.62 302 LYS A O 1
ATOM 2245 N N . TRP A 1 303 ? -14.997 4.117 6.895 1.00 95.44 303 TRP A N 1
ATOM 2246 C CA . TRP A 1 303 ? -13.786 4.903 7.082 1.00 95.44 303 TRP A CA 1
ATOM 2247 C C . TRP A 1 303 ? -13.546 5.829 5.897 1.00 95.44 303 TRP A C 1
ATOM 2249 O O . TRP A 1 303 ? -13.957 5.547 4.772 1.00 95.44 303 TRP A O 1
ATOM 2259 N N . LYS A 1 304 ? -12.862 6.938 6.154 1.00 93.38 304 LYS A N 1
ATOM 2260 C CA . LYS A 1 304 ? -12.427 7.889 5.141 1.00 93.38 304 LYS A CA 1
ATOM 2261 C C . LYS A 1 304 ? -11.082 8.481 5.530 1.00 93.38 304 LYS A C 1
ATOM 2263 O O . LYS A 1 304 ? -10.885 8.912 6.660 1.00 93.38 304 LYS A O 1
ATOM 2268 N N . LEU A 1 305 ? -10.169 8.519 4.572 1.00 89.00 305 LEU A N 1
ATOM 2269 C CA . LEU A 1 305 ? -8.893 9.206 4.657 1.00 89.00 305 LEU A CA 1
ATOM 2270 C C . LEU A 1 305 ? -8.939 10.405 3.707 1.00 89.00 305 LEU A C 1
ATOM 2272 O O . LEU A 1 305 ? -8.817 10.258 2.490 1.00 89.00 305 LEU A O 1
ATOM 2276 N N . GLY A 1 306 ? -9.181 11.591 4.268 1.00 76.56 306 GLY A N 1
ATOM 2277 C CA . GLY A 1 306 ? -9.217 12.840 3.502 1.00 76.56 306 GLY A CA 1
ATOM 2278 C C . GLY A 1 306 ? -7.819 13.355 3.141 1.00 76.56 306 GLY A C 1
ATOM 2279 O O . GLY A 1 306 ? -6.809 12.884 3.667 1.00 76.56 306 GLY A O 1
ATOM 2280 N N . ALA A 1 307 ? -7.755 14.401 2.311 1.00 67.06 307 ALA A N 1
ATOM 2281 C CA . ALA A 1 307 ? -6.497 15.013 1.855 1.00 67.06 307 ALA A CA 1
ATOM 2282 C C . ALA A 1 307 ? -5.572 15.507 2.993 1.00 67.06 307 ALA A C 1
ATOM 2284 O O . ALA A 1 307 ? -4.368 15.643 2.803 1.00 67.06 307 ALA A O 1
ATOM 2285 N N . GLY A 1 308 ? -6.118 15.760 4.188 1.00 67.88 308 GLY A N 1
ATOM 2286 C CA . GLY A 1 308 ? -5.365 16.172 5.379 1.00 67.88 308 GLY A CA 1
ATOM 2287 C C . GLY A 1 308 ? -4.843 15.027 6.257 1.00 67.88 308 GLY A C 1
ATOM 2288 O O . GLY A 1 308 ? -4.532 15.287 7.418 1.00 67.88 308 GLY A O 1
ATOM 2289 N N . HIS A 1 309 ? -4.820 13.782 5.760 1.00 71.75 309 HIS A N 1
ATOM 2290 C CA . HIS A 1 309 ? -4.399 12.570 6.488 1.00 71.75 309 HIS A CA 1
ATOM 2291 C C . HIS A 1 309 ? -5.142 12.312 7.813 1.00 71.75 309 HIS A C 1
ATOM 2293 O O . HIS A 1 309 ? -4.638 11.614 8.692 1.00 71.75 309 HIS A O 1
ATOM 2299 N N . ALA A 1 310 ? -6.344 12.868 7.969 1.00 85.31 310 ALA A N 1
ATOM 2300 C CA . ALA A 1 310 ? -7.224 12.535 9.080 1.00 85.31 310 ALA A CA 1
ATOM 2301 C C . ALA A 1 310 ? -7.997 11.261 8.740 1.00 85.31 310 ALA A C 1
ATOM 2303 O O . ALA A 1 310 ? -8.595 11.179 7.663 1.00 85.31 310 ALA A O 1
ATOM 2304 N N . LEU A 1 311 ? -7.983 10.297 9.658 1.00 90.88 311 LEU A N 1
ATOM 2305 C CA . LEU A 1 311 ? -8.808 9.102 9.559 1.00 90.88 311 LEU A CA 1
ATOM 2306 C C . LEU A 1 311 ? -10.155 9.399 10.212 1.00 90.88 311 LEU A C 1
ATOM 2308 O O . LEU A 1 311 ? -10.244 9.590 11.422 1.00 90.88 311 LEU A O 1
ATOM 2312 N N . GLU A 1 312 ? -11.201 9.450 9.405 1.00 93.56 312 GLU A N 1
ATOM 2313 C CA . GLU A 1 312 ? -12.579 9.591 9.854 1.00 93.56 312 GLU A CA 1
ATOM 2314 C C . GLU A 1 312 ? -13.247 8.222 9.866 1.00 93.56 312 GLU A C 1
ATOM 2316 O O . GLU A 1 312 ? -13.232 7.513 8.865 1.00 93.56 312 GLU A O 1
ATOM 2321 N N . LEU A 1 313 ? -13.853 7.865 10.992 1.00 95.69 313 LEU A N 1
ATOM 2322 C CA . LEU A 1 313 ? -14.713 6.706 11.160 1.00 95.69 313 LEU A CA 1
ATOM 2323 C C . LEU A 1 313 ? -16.144 7.195 11.397 1.00 95.69 313 LEU A C 1
ATOM 2325 O O . LEU A 1 313 ? -16.378 8.112 12.186 1.00 95.69 313 LEU A O 1
ATOM 2329 N N . THR A 1 314 ? -17.103 6.594 10.704 1.00 96.88 314 THR A N 1
ATOM 2330 C CA . THR A 1 314 ? -18.539 6.890 10.814 1.00 96.88 314 THR A CA 1
ATOM 2331 C C . THR A 1 314 ? -19.326 5.593 10.867 1.00 96.88 314 THR A C 1
ATOM 2333 O O . THR A 1 314 ? -18.854 4.567 10.371 1.00 96.88 314 THR A O 1
ATOM 2336 N N . ASP A 1 315 ? -20.506 5.638 11.487 1.00 97.25 315 ASP A N 1
ATOM 2337 C CA . ASP A 1 315 ? -21.337 4.455 11.740 1.00 97.25 315 ASP A CA 1
ATOM 2338 C C . ASP A 1 315 ? -20.518 3.306 12.361 1.00 97.25 315 ASP A C 1
ATOM 2340 O O . ASP A 1 315 ? -20.627 2.148 11.955 1.00 97.25 315 ASP A O 1
ATOM 2344 N N . ALA A 1 316 ? -19.618 3.648 13.288 1.00 97.62 316 ALA A N 1
ATOM 2345 C CA . ALA A 1 316 ? -18.660 2.708 13.843 1.00 97.62 316 ALA A CA 1
ATOM 2346 C C . ALA A 1 316 ? -19.267 1.975 15.041 1.00 97.62 316 ALA A C 1
ATOM 2348 O O . ALA A 1 316 ? -19.681 2.587 16.025 1.00 97.62 316 ALA A O 1
ATOM 2349 N N . THR A 1 317 ? -19.278 0.654 14.950 1.00 97.75 317 THR A N 1
ATOM 2350 C CA . THR A 1 317 ? -19.693 -0.271 16.000 1.00 97.75 317 THR A CA 1
ATOM 2351 C C . THR A 1 317 ? -18.481 -1.064 16.457 1.00 97.75 317 THR A C 1
ATOM 2353 O O . THR A 1 317 ? -17.671 -1.503 15.637 1.00 97.75 317 THR A O 1
ATOM 2356 N N . LEU A 1 318 ? -18.325 -1.189 17.767 1.00 95.56 318 LEU A N 1
ATOM 2357 C CA . LEU A 1 318 ? -17.187 -1.816 18.423 1.00 95.56 318 LEU A CA 1
ATOM 2358 C C . LEU A 1 318 ? -17.709 -2.726 19.530 1.00 95.56 318 LEU A C 1
ATOM 2360 O O . LEU A 1 318 ? -18.592 -2.320 20.276 1.00 95.56 318 LEU A O 1
ATOM 2364 N N . LYS A 1 319 ? -17.150 -3.923 19.659 1.00 96.19 319 LYS A N 1
ATOM 2365 C CA . LYS A 1 319 ? -17.314 -4.791 20.825 1.00 96.19 319 LYS A CA 1
ATOM 2366 C C . LYS A 1 319 ? -15.962 -5.351 21.195 1.00 96.19 319 LYS A C 1
ATOM 2368 O O . LYS A 1 319 ? -15.238 -5.781 20.304 1.00 96.19 319 LYS A O 1
ATOM 2373 N N . PHE A 1 320 ? -15.577 -5.328 22.458 1.00 94.94 320 PHE A N 1
ATOM 2374 C CA . PHE A 1 320 ? -14.299 -5.905 22.866 1.00 94.94 320 PHE A CA 1
ATOM 2375 C C . PHE A 1 320 ? -14.260 -6.203 24.366 1.00 94.94 320 PHE A C 1
ATOM 2377 O O . PHE A 1 320 ? -14.916 -5.511 25.145 1.00 94.94 320 PHE A O 1
ATOM 2384 N N . PRO A 1 321 ? -13.452 -7.186 24.797 1.00 93.31 321 PRO A N 1
ATOM 2385 C CA . PRO A 1 321 ? -13.252 -7.443 26.215 1.00 93.31 321 PRO A CA 1
ATOM 2386 C C . PRO A 1 321 ? -12.520 -6.267 26.872 1.00 93.31 321 PRO A C 1
ATOM 2388 O O . PRO A 1 321 ? -11.522 -5.759 26.353 1.00 93.31 321 PRO A O 1
ATOM 2391 N N . ALA A 1 322 ? -12.971 -5.860 28.056 1.00 91.56 322 ALA A N 1
ATOM 2392 C CA . ALA A 1 322 ? -12.425 -4.705 28.768 1.00 91.56 322 ALA A CA 1
ATOM 2393 C C . ALA A 1 322 ? -10.955 -4.864 29.187 1.00 91.56 322 ALA A C 1
ATOM 2395 O O . ALA A 1 322 ? -10.276 -3.877 29.474 1.00 91.56 322 ALA A O 1
ATOM 2396 N N . THR A 1 323 ? -10.432 -6.090 29.160 1.00 86.81 323 THR A N 1
ATOM 2397 C CA . THR A 1 323 ? -9.009 -6.392 29.357 1.00 86.81 323 THR A CA 1
ATOM 2398 C C . THR A 1 323 ? -8.109 -5.651 28.365 1.00 86.81 323 THR A C 1
ATOM 2400 O O . THR A 1 323 ? -6.965 -5.342 28.694 1.00 86.81 323 THR A O 1
ATOM 2403 N N . LEU A 1 324 ? -8.627 -5.264 27.193 1.00 86.56 324 LEU A N 1
ATOM 2404 C CA . LEU A 1 324 ? -7.909 -4.409 26.246 1.00 86.56 324 LEU A CA 1
ATOM 2405 C C . LEU A 1 324 ? -7.639 -2.991 26.749 1.00 86.56 324 LEU A C 1
ATOM 2407 O O . LEU A 1 324 ? -6.730 -2.328 26.253 1.00 86.56 324 LEU A O 1
ATOM 2411 N N . LEU A 1 325 ? -8.394 -2.525 27.742 1.00 84.69 325 LEU A N 1
ATOM 2412 C CA . LEU A 1 325 ? -8.190 -1.220 28.364 1.00 84.69 325 LEU A CA 1
ATOM 2413 C C . LEU A 1 325 ? -7.133 -1.270 29.474 1.00 84.69 325 LEU A C 1
ATOM 2415 O O . LEU A 1 325 ? -6.693 -0.217 29.935 1.00 84.69 325 LEU A O 1
ATOM 2419 N N . ALA A 1 326 ? -6.671 -2.456 29.884 1.00 79.94 326 ALA A N 1
ATOM 2420 C CA . ALA A 1 326 ? -5.709 -2.605 30.975 1.00 79.94 326 ALA A CA 1
ATOM 2421 C C . ALA A 1 326 ? -4.406 -1.797 30.779 1.00 79.94 326 ALA A C 1
ATOM 2423 O O . ALA A 1 326 ? -3.982 -1.144 31.731 1.00 79.94 326 ALA A O 1
ATOM 2424 N N . PRO A 1 327 ? -3.792 -1.713 29.576 1.00 77.06 327 PRO A N 1
ATOM 2425 C CA . PRO A 1 327 ? -2.610 -0.869 29.370 1.00 77.06 327 PRO A CA 1
ATOM 2426 C C . PRO A 1 327 ? -2.873 0.634 29.573 1.00 77.06 327 PRO A C 1
ATOM 2428 O O . PRO A 1 327 ? -1.945 1.396 29.863 1.00 77.06 327 PRO A O 1
ATOM 2431 N N . LEU A 1 328 ? -4.126 1.070 29.403 1.00 73.56 328 LEU A N 1
ATOM 2432 C CA . LEU A 1 328 ? -4.553 2.456 29.608 1.00 73.56 328 LEU A CA 1
ATOM 2433 C C . LEU A 1 328 ? -4.817 2.741 31.092 1.00 73.56 328 LEU A C 1
ATOM 2435 O O . LEU A 1 328 ? -4.542 3.842 31.574 1.00 73.56 328 LEU A O 1
ATOM 2439 N N . ILE A 1 329 ? -5.288 1.739 31.833 1.00 71.94 329 ILE A N 1
ATOM 2440 C CA . ILE A 1 329 ? -5.577 1.820 33.265 1.00 71.94 329 ILE A CA 1
ATOM 2441 C C . ILE A 1 329 ? -4.291 1.507 34.039 1.00 71.94 329 ILE A C 1
ATOM 2443 O O . ILE A 1 329 ? -4.020 0.382 34.447 1.00 71.94 329 ILE A O 1
ATOM 2447 N N . ARG A 1 330 ? -3.454 2.530 34.239 1.00 65.44 330 ARG A N 1
ATOM 2448 C CA . ARG A 1 330 ? -2.157 2.423 34.936 1.00 65.44 330 ARG A CA 1
ATOM 2449 C C . ARG A 1 330 ? -2.302 2.294 36.460 1.00 65.44 330 ARG A C 1
ATOM 2451 O O . ARG A 1 330 ? -1.770 3.117 37.201 1.00 65.44 330 ARG A O 1
ATOM 2458 N N . LEU A 1 331 ? -3.012 1.275 36.936 1.00 69.31 331 LEU A N 1
ATOM 2459 C CA . LEU A 1 331 ? -3.166 0.978 38.362 1.00 69.31 331 LEU A CA 1
ATOM 2460 C C . LEU A 1 331 ? -2.518 -0.383 38.684 1.00 69.31 331 LEU A C 1
ATOM 2462 O O . LEU A 1 331 ? -3.079 -1.421 38.336 1.00 69.31 331 LEU A O 1
ATOM 2466 N N . PRO A 1 332 ? -1.329 -0.414 39.321 1.00 70.62 332 PRO A N 1
ATOM 2467 C CA . PRO A 1 332 ? -0.627 -1.661 39.624 1.00 70.62 332 PRO A CA 1
ATOM 2468 C C . PRO A 1 332 ? -1.468 -2.600 40.495 1.00 70.62 332 PRO A C 1
ATOM 2470 O O . PRO A 1 332 ? -1.981 -2.189 41.535 1.00 70.62 332 PRO A O 1
ATOM 2473 N N . GLY A 1 333 ? -1.568 -3.871 40.098 1.00 75.50 333 GLY A N 1
ATOM 2474 C CA . GLY A 1 333 ? -2.294 -4.898 40.855 1.00 75.50 333 GLY A CA 1
ATOM 2475 C C . GLY A 1 333 ? -3.820 -4.795 40.776 1.00 75.50 333 GLY A C 1
ATOM 2476 O O . GLY A 1 333 ? -4.499 -5.462 41.557 1.00 75.50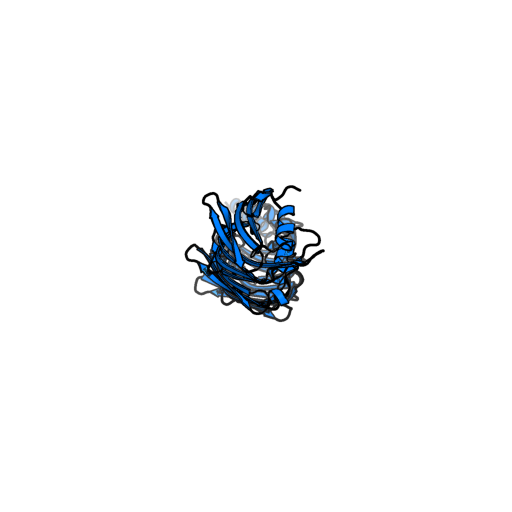 333 GLY A O 1
ATOM 2477 N N . ILE A 1 334 ? -4.345 -3.967 39.866 1.00 78.31 334 ILE A N 1
ATOM 2478 C CA . ILE A 1 334 ? -5.768 -3.890 39.552 1.00 78.31 334 ILE A CA 1
ATOM 2479 C C . ILE A 1 334 ? -5.995 -4.444 38.148 1.00 78.31 334 ILE A C 1
ATOM 2481 O O . ILE A 1 334 ? -5.423 -3.962 37.174 1.00 78.31 334 ILE A O 1
ATOM 2485 N N . GLU A 1 335 ? -6.859 -5.443 38.061 1.00 83.38 335 GLU A N 1
ATOM 2486 C CA . GLU A 1 335 ? -7.360 -5.999 36.813 1.00 83.38 335 GLU A CA 1
ATOM 2487 C C . GLU A 1 335 ? -8.805 -5.551 36.608 1.00 83.38 335 GLU A C 1
ATOM 2489 O O . GLU A 1 335 ? -9.577 -5.424 37.562 1.00 83.38 335 GLU A O 1
ATOM 2494 N N . VAL A 1 336 ? -9.167 -5.300 35.353 1.00 87.56 336 VAL A N 1
ATOM 2495 C CA . VAL A 1 336 ? -10.534 -4.957 34.971 1.00 87.56 336 VAL A CA 1
ATOM 2496 C C . VAL A 1 336 ? -11.097 -6.013 34.030 1.00 87.56 336 VAL A C 1
ATOM 2498 O O . VAL A 1 336 ? -10.382 -6.539 33.176 1.00 87.56 336 VAL A O 1
ATOM 2501 N N . GLY A 1 337 ? -12.379 -6.320 34.197 1.00 90.81 337 GLY A N 1
ATOM 2502 C CA . GLY A 1 337 ? -13.103 -7.307 33.399 1.00 90.81 337 GLY A CA 1
ATOM 2503 C C . GLY A 1 337 ? -14.459 -6.793 32.927 1.00 90.81 337 GLY A C 1
ATOM 2504 O O . GLY A 1 337 ? -14.842 -5.660 33.225 1.00 90.81 337 GLY A O 1
ATOM 2505 N N . GLY A 1 338 ? -15.163 -7.633 32.174 1.00 93.56 338 GLY A N 1
ATOM 2506 C CA . GLY A 1 338 ? -16.405 -7.293 31.482 1.00 93.56 338 GLY A CA 1
ATOM 2507 C C . GLY A 1 338 ? -16.193 -7.042 29.990 1.00 93.56 338 GLY A C 1
ATOM 2508 O O . GLY A 1 338 ? -15.077 -7.167 29.477 1.00 93.56 338 GLY A O 1
ATOM 2509 N N . ASP A 1 339 ? -17.269 -6.659 29.313 1.00 95.25 339 ASP A N 1
ATOM 2510 C CA . ASP A 1 339 ? -17.317 -6.454 27.864 1.00 95.25 339 ASP A CA 1
ATOM 2511 C C . ASP A 1 339 ? -17.739 -5.022 27.547 1.00 95.25 339 ASP A C 1
ATOM 2513 O O . ASP A 1 339 ? -18.579 -4.444 28.235 1.00 95.25 339 ASP A O 1
ATOM 2517 N N . VAL A 1 340 ? -17.146 -4.432 26.515 1.00 96.56 340 VAL A N 1
ATOM 2518 C CA . VAL A 1 340 ? -17.408 -3.050 26.116 1.00 96.56 340 VAL A CA 1
ATOM 2519 C C . VAL A 1 340 ? -18.044 -3.028 24.739 1.00 96.56 340 VAL A C 1
ATOM 2521 O O . VAL A 1 340 ? -17.417 -3.441 23.767 1.00 96.56 340 VAL A O 1
ATOM 2524 N N . ASP A 1 341 ? -19.246 -2.468 24.663 1.00 97.62 341 ASP A N 1
ATOM 2525 C CA . ASP A 1 341 ? -19.967 -2.180 23.431 1.00 97.62 341 ASP A CA 1
ATOM 2526 C C . ASP A 1 341 ? -19.873 -0.681 23.118 1.00 97.62 341 ASP A C 1
ATOM 2528 O O . ASP A 1 341 ? -20.085 0.171 23.976 1.00 97.62 341 ASP A O 1
ATOM 2532 N N . GLY A 1 342 ? -19.571 -0.326 21.875 1.00 97.12 342 GLY A N 1
ATOM 2533 C CA . GLY A 1 342 ? -19.386 1.050 21.434 1.00 97.12 342 GLY A CA 1
ATOM 2534 C C . GLY A 1 342 ? -20.126 1.358 20.148 1.00 97.12 342 GLY A C 1
ATOM 2535 O O . GLY A 1 342 ? -20.069 0.589 19.194 1.00 97.12 342 GLY A O 1
ATOM 2536 N N . ASN A 1 343 ? -20.788 2.512 20.114 1.00 98.06 343 ASN A N 1
ATOM 2537 C CA . ASN A 1 343 ? -21.509 3.023 18.955 1.00 98.06 343 ASN A CA 1
ATOM 2538 C C . ASN A 1 343 ? -21.131 4.485 18.721 1.00 98.06 343 ASN A C 1
ATOM 2540 O O . ASN A 1 343 ? -21.474 5.363 19.514 1.00 98.06 343 ASN A O 1
ATOM 2544 N N . PHE A 1 344 ? -20.447 4.759 17.617 1.00 97.50 344 PHE A N 1
ATOM 2545 C CA . PHE A 1 344 ? -19.933 6.078 17.279 1.00 97.50 344 PHE A CA 1
ATOM 2546 C C . PHE A 1 344 ? -20.517 6.552 15.953 1.00 97.50 344 PHE A C 1
ATOM 2548 O O . PHE A 1 344 ? -20.261 5.979 14.895 1.00 97.50 344 PHE A O 1
ATOM 2555 N N . ALA A 1 345 ? -21.259 7.657 16.004 1.00 97.50 345 ALA A N 1
ATOM 2556 C CA . ALA A 1 345 ? -21.707 8.352 14.803 1.00 97.50 345 ALA A CA 1
ATOM 2557 C C . ALA A 1 345 ? -20.515 8.971 14.057 1.00 97.50 345 ALA A C 1
ATOM 2559 O O . ALA A 1 345 ? -20.491 9.010 12.826 1.00 97.50 345 ALA A O 1
ATOM 2560 N N . ARG A 1 346 ? -19.510 9.443 14.806 1.00 96.06 346 ARG A N 1
ATOM 2561 C CA . ARG A 1 346 ? -18.272 9.997 14.257 1.00 96.06 346 ARG A CA 1
ATOM 2562 C C . ARG A 1 346 ? -17.105 9.797 15.217 1.00 96.06 346 ARG A C 1
ATOM 2564 O O . ARG A 1 346 ? -17.231 10.064 16.409 1.00 96.06 346 ARG A O 1
ATOM 2571 N N . LEU A 1 347 ? -15.958 9.422 14.669 1.00 94.81 347 LEU A N 1
ATOM 2572 C CA . LEU A 1 347 ? -14.662 9.453 15.333 1.00 94.81 347 LEU A CA 1
ATOM 2573 C C . LEU A 1 347 ? -13.607 9.906 14.319 1.00 94.81 347 LEU A C 1
ATOM 2575 O O . LEU A 1 347 ? -13.347 9.216 13.341 1.00 94.81 347 LEU A O 1
ATOM 2579 N N . THR A 1 348 ? -13.005 11.070 14.534 1.00 92.62 348 THR A N 1
ATOM 2580 C CA . THR A 1 348 ? -11.923 11.589 13.691 1.00 92.62 348 THR A CA 1
ATOM 2581 C C . THR A 1 348 ? -10.617 11.507 14.457 1.00 92.62 348 THR A C 1
ATOM 2583 O O . THR A 1 348 ? -10.479 12.115 15.519 1.00 92.62 348 THR A O 1
ATOM 2586 N N . LEU A 1 349 ? -9.655 10.782 13.899 1.00 90.00 349 LEU A N 1
ATOM 2587 C CA . LEU A 1 349 ? -8.321 10.595 14.448 1.00 90.00 349 LEU A CA 1
ATOM 2588 C C . LEU A 1 349 ? -7.312 11.412 13.637 1.00 90.00 349 LEU A C 1
ATOM 2590 O O . LEU A 1 349 ? -7.314 11.385 12.401 1.00 90.00 349 LEU A O 1
ATOM 2594 N N . ARG A 1 350 ? -6.428 12.125 14.338 1.00 83.06 350 ARG A N 1
ATOM 2595 C CA . ARG A 1 350 ? -5.287 12.838 13.746 1.00 83.06 350 ARG A CA 1
ATOM 2596 C C . ARG A 1 350 ? -3.996 12.476 14.477 1.00 83.06 350 ARG A C 1
ATOM 2598 O O . ARG A 1 350 ? -4.015 12.137 15.659 1.00 83.06 350 ARG A O 1
ATOM 2605 N N . GLU A 1 351 ? -2.872 12.598 13.769 1.00 69.88 351 GLU A N 1
ATOM 2606 C CA . GLU A 1 351 ? -1.526 12.349 14.308 1.00 69.88 351 GLU A CA 1
ATOM 2607 C C . GLU A 1 351 ? -1.404 10.944 14.936 1.00 69.88 351 GLU A C 1
ATOM 2609 O O . GLU A 1 351 ? -1.889 9.984 14.342 1.00 69.88 351 GLU A O 1
ATOM 2614 N N . SER A 1 352 ? -0.771 10.805 16.111 1.00 66.62 352 SER A N 1
ATOM 2615 C CA . SER A 1 352 ? -0.597 9.565 16.894 1.00 66.62 352 SER A CA 1
ATOM 2616 C C . SER A 1 352 ? -1.913 8.961 17.431 1.00 66.62 352 SER A C 1
ATOM 2618 O O . SER A 1 352 ? -1.974 8.551 18.588 1.00 66.62 352 SER A O 1
ATOM 2620 N N . LEU A 1 353 ? -2.963 8.921 16.605 1.00 74.69 353 LEU A N 1
ATOM 2621 C CA . LEU A 1 353 ? -4.290 8.362 16.875 1.00 74.69 353 LEU A CA 1
ATOM 2622 C C . LEU A 1 353 ? -5.076 9.072 17.993 1.00 74.69 353 LEU A C 1
ATOM 2624 O O . LEU A 1 353 ? -5.964 8.472 18.593 1.00 74.69 353 LEU A O 1
ATOM 2628 N N . TRP A 1 354 ? -4.799 10.354 18.264 1.00 82.94 354 TRP A N 1
ATOM 2629 C CA . TRP A 1 354 ? -5.618 11.126 19.205 1.00 82.94 354 TRP A CA 1
ATOM 2630 C C . TRP A 1 354 ? -6.971 11.501 18.564 1.00 82.94 354 TRP A C 1
ATOM 2632 O O . TRP A 1 354 ? -6.978 11.982 17.421 1.00 82.94 354 TRP A O 1
ATOM 2642 N N . PRO A 1 355 ? -8.109 11.336 19.271 1.00 88.50 355 PRO A N 1
ATOM 2643 C CA . PRO A 1 355 ? -9.407 11.796 18.788 1.00 88.50 355 PRO A CA 1
ATOM 2644 C C . PRO A 1 355 ? -9.461 13.324 18.719 1.00 88.50 355 PRO A C 1
ATOM 2646 O O . PRO A 1 355 ? -9.444 14.005 19.739 1.00 88.50 355 PRO A O 1
ATOM 2649 N N . SER A 1 356 ? -9.555 13.881 17.513 1.00 89.44 356 SER A N 1
ATOM 2650 C CA . SER A 1 356 ? -9.830 15.311 17.315 1.00 89.44 356 SER A CA 1
ATOM 2651 C C . SER A 1 356 ? -11.326 15.623 17.267 1.00 89.44 356 SER A C 1
ATOM 2653 O O . SER A 1 356 ? -11.715 16.776 17.406 1.00 89.44 356 SER A O 1
ATOM 2655 N N . ALA A 1 357 ? -12.161 14.614 17.006 1.00 92.00 357 ALA A N 1
ATOM 2656 C CA . ALA A 1 357 ? -13.611 14.706 17.114 1.00 92.00 357 ALA A CA 1
ATOM 2657 C C . ALA A 1 357 ? -14.191 13.337 17.482 1.00 92.00 357 ALA A C 1
ATOM 2659 O O . ALA A 1 357 ? -13.754 12.321 16.941 1.00 92.00 357 ALA A O 1
ATOM 2660 N N . ILE A 1 358 ? -15.186 13.304 18.361 1.00 95.75 358 ILE A N 1
ATOM 2661 C CA . ILE A 1 358 ? -15.888 12.096 18.784 1.00 95.75 358 ILE A CA 1
ATOM 2662 C C . ILE A 1 358 ? -17.354 12.420 19.062 1.00 95.75 358 ILE A C 1
ATOM 2664 O O . ILE A 1 358 ? -17.683 13.455 19.636 1.00 95.75 358 ILE A O 1
ATOM 2668 N N . ALA A 1 359 ? -18.239 11.534 18.631 1.00 97.62 359 ALA A N 1
ATOM 2669 C CA . ALA A 1 359 ? -19.652 11.567 18.959 1.00 97.62 359 ALA A CA 1
ATOM 2670 C C . ALA A 1 359 ? -20.146 10.126 19.025 1.00 97.62 359 ALA A C 1
ATOM 2672 O O . ALA A 1 359 ? -20.198 9.432 18.003 1.00 97.62 359 ALA A O 1
ATOM 2673 N N . GLY A 1 360 ? -20.478 9.660 20.223 1.00 97.31 360 GLY A N 1
ATOM 2674 C CA . GLY A 1 360 ? -20.870 8.272 20.409 1.00 97.31 360 GLY A CA 1
ATOM 2675 C C . GLY A 1 360 ? -21.159 7.900 21.847 1.00 97.31 360 GLY A C 1
ATOM 2676 O O . GLY A 1 360 ? -21.097 8.729 22.754 1.00 97.31 360 GLY A O 1
ATOM 2677 N N . LYS A 1 361 ? -21.473 6.625 22.031 1.00 97.62 361 LYS A N 1
ATOM 2678 C CA . LYS A 1 361 ? -21.713 6.004 23.323 1.00 97.62 361 LYS A CA 1
ATOM 2679 C C . LYS A 1 361 ? -20.861 4.755 23.481 1.00 97.62 361 LYS A C 1
ATOM 2681 O O . LYS A 1 361 ? -20.664 4.020 22.516 1.00 97.62 361 LYS A O 1
ATOM 2686 N N . LEU A 1 362 ? -20.407 4.512 24.700 1.00 96.69 362 LEU A N 1
ATOM 2687 C CA . LEU A 1 362 ? -19.807 3.258 25.136 1.00 96.69 362 LEU A CA 1
ATOM 2688 C C . LEU A 1 362 ? -20.645 2.700 26.284 1.00 96.69 362 LEU A C 1
ATOM 2690 O O . LEU A 1 362 ? -21.067 3.457 27.153 1.00 96.69 362 LEU A O 1
ATOM 2694 N N . VAL A 1 363 ? -20.854 1.394 26.307 1.00 97.38 363 VAL A N 1
ATOM 2695 C CA . VAL A 1 363 ? -21.478 0.673 27.410 1.00 97.38 363 VAL A CA 1
ATOM 2696 C C . VAL A 1 363 ? -20.511 -0.408 27.857 1.00 97.38 363 VAL A C 1
ATOM 2698 O O . VAL A 1 363 ? -20.093 -1.236 27.055 1.00 97.38 363 VAL A O 1
ATOM 2701 N N . TRP A 1 364 ? -20.129 -0.386 29.128 1.00 96.06 364 TRP A N 1
ATOM 2702 C CA . TRP A 1 364 ? -19.317 -1.425 29.742 1.00 96.06 364 TRP A CA 1
ATOM 2703 C C . TRP A 1 364 ? -20.216 -2.321 30.583 1.00 96.06 364 TRP A C 1
ATOM 2705 O O . TRP A 1 364 ? -20.726 -1.907 31.624 1.00 96.06 364 TRP A O 1
ATOM 2715 N N . HIS A 1 365 ? -20.411 -3.544 30.110 1.00 95.88 365 HIS A N 1
ATOM 2716 C CA . HIS A 1 365 ? -21.213 -4.569 30.752 1.00 95.88 365 HIS A CA 1
ATOM 2717 C C . HIS A 1 365 ? -20.400 -5.360 31.768 1.00 95.88 365 HIS A C 1
ATOM 2719 O O . HIS A 1 365 ? -19.278 -5.790 31.486 1.00 95.88 365 HIS A O 1
ATOM 2725 N N . GLY A 1 366 ? -20.996 -5.592 32.937 1.00 92.56 366 GLY A N 1
ATOM 2726 C CA . GLY A 1 366 ? -20.433 -6.452 33.969 1.00 92.56 366 GLY A CA 1
ATOM 2727 C C . GLY A 1 366 ? -19.066 -5.979 34.444 1.00 92.56 366 GLY A C 1
ATOM 2728 O O . GLY A 1 366 ? -18.141 -6.784 34.533 1.00 92.56 366 GLY A O 1
ATOM 2729 N N . VAL A 1 367 ? -18.925 -4.685 34.740 1.00 91.44 367 VAL A N 1
ATOM 2730 C CA . VAL A 1 367 ? -17.664 -4.106 35.207 1.00 91.44 367 VAL A CA 1
ATOM 2731 C C . VAL A 1 367 ? -17.216 -4.830 36.469 1.00 91.44 367 VAL A C 1
ATOM 2733 O O . VAL A 1 367 ? -17.846 -4.735 37.527 1.00 91.44 367 VAL A O 1
ATOM 2736 N N . THR A 1 368 ? -16.092 -5.532 36.373 1.00 88.31 368 THR A N 1
ATOM 2737 C CA . THR A 1 368 ? -15.434 -6.149 37.524 1.00 88.31 368 THR A CA 1
ATOM 2738 C C . THR A 1 368 ? -14.067 -5.544 37.729 1.00 88.31 368 THR A C 1
ATOM 2740 O O . THR A 1 368 ? -13.315 -5.368 36.773 1.00 88.31 368 THR A O 1
ATOM 2743 N N . VAL A 1 369 ? -13.726 -5.290 38.985 1.00 84.94 369 VAL A N 1
ATOM 2744 C CA . VAL A 1 369 ? -12.390 -4.877 39.399 1.00 84.94 369 VAL A CA 1
ATOM 2745 C C . VAL A 1 369 ? -11.835 -5.963 40.311 1.00 84.94 369 VAL A C 1
ATOM 2747 O O . VAL A 1 369 ? -12.448 -6.286 41.331 1.00 84.94 369 VAL A O 1
ATOM 2750 N N . SER A 1 370 ? -10.705 -6.553 39.935 1.00 79.19 370 SER A N 1
ATOM 2751 C CA . SER A 1 370 ? -9.995 -7.597 40.683 1.00 79.19 370 SER A CA 1
ATOM 2752 C C . SER A 1 370 ? -8.598 -7.129 41.104 1.00 79.19 370 SER A C 1
ATOM 2754 O O . SER A 1 370 ? -8.047 -6.177 40.560 1.00 79.19 370 SER A O 1
ATOM 2756 N N . GLY A 1 371 ? -8.048 -7.758 42.145 1.00 76.94 371 GLY A N 1
ATOM 2757 C CA . GLY A 1 371 ? -6.796 -7.376 42.801 1.00 76.94 371 GLY A CA 1
ATOM 2758 C C . GLY A 1 371 ? -6.750 -7.971 44.209 1.00 76.94 371 GLY A C 1
ATOM 2759 O O . GLY A 1 371 ? -7.132 -9.120 44.412 1.00 76.94 371 GLY A O 1
ATOM 2760 N N . VAL A 1 372 ? -6.385 -7.177 45.221 1.00 63.12 372 VAL A N 1
ATOM 2761 C CA . VAL A 1 372 ? -6.463 -7.605 46.640 1.00 63.12 372 VAL A CA 1
ATOM 2762 C C . VAL A 1 372 ? -7.914 -7.869 47.086 1.00 63.12 372 VAL A C 1
ATOM 2764 O O . VAL A 1 372 ? -8.157 -8.614 48.035 1.00 63.12 372 VAL A O 1
ATOM 2767 N N . ARG A 1 373 ? -8.894 -7.254 46.415 1.00 67.50 373 ARG A N 1
ATOM 2768 C CA . ARG A 1 373 ? -10.330 -7.489 46.609 1.00 67.50 373 ARG A CA 1
ATOM 2769 C C . ARG A 1 373 ? -11.033 -7.470 45.259 1.00 67.50 373 ARG A C 1
ATOM 2771 O O . ARG A 1 373 ? -10.681 -6.659 44.409 1.00 67.50 373 ARG A O 1
ATOM 2778 N N . GLN A 1 374 ? -12.030 -8.334 45.099 1.00 78.75 374 GLN A N 1
ATOM 2779 C CA . GLN A 1 374 ? -12.887 -8.365 43.920 1.00 78.75 374 GLN A CA 1
ATOM 2780 C C . GLN A 1 374 ? -14.162 -7.561 44.184 1.00 78.75 374 GLN A C 1
ATOM 2782 O O . GLN A 1 374 ? -14.777 -7.701 45.243 1.00 78.75 374 GLN A O 1
ATOM 2787 N N . ALA A 1 375 ? -14.553 -6.724 43.230 1.00 80.88 375 ALA A N 1
ATOM 2788 C CA . ALA A 1 375 ? -15.798 -5.971 43.262 1.00 80.88 375 ALA A CA 1
ATOM 2789 C C . ALA A 1 375 ? -16.480 -6.027 41.892 1.00 80.88 375 ALA A C 1
ATOM 2791 O O . ALA A 1 375 ? -15.826 -5.859 40.864 1.00 80.88 375 ALA A O 1
ATOM 2792 N N . ALA A 1 376 ? -17.795 -6.240 41.891 1.00 85.75 376 ALA A N 1
ATOM 2793 C CA . ALA A 1 376 ? -18.641 -6.059 40.718 1.00 85.75 376 ALA A CA 1
ATOM 2794 C C . ALA A 1 376 ? -19.332 -4.696 40.832 1.00 85.75 376 ALA A C 1
ATOM 2796 O O . ALA A 1 376 ? -20.013 -4.429 41.824 1.00 85.75 376 ALA A O 1
ATOM 2797 N N . LEU A 1 377 ? -19.122 -3.829 39.845 1.00 86.06 377 LEU A N 1
ATOM 2798 C CA . LEU A 1 377 ? -19.625 -2.455 39.841 1.00 86.06 377 LEU A CA 1
ATOM 2799 C C . LEU A 1 377 ? -20.929 -2.299 39.045 1.00 86.06 377 LEU A C 1
ATOM 2801 O O . LEU A 1 377 ? -21.568 -1.260 39.158 1.00 86.06 377 LEU A O 1
ATOM 2805 N N . GLY A 1 378 ? -21.359 -3.339 38.325 1.00 90.75 378 GLY A N 1
ATOM 2806 C CA . GLY A 1 378 ? -22.547 -3.303 37.471 1.00 90.75 378 GLY A CA 1
ATOM 2807 C C . GLY A 1 378 ? -22.210 -2.870 36.050 1.00 90.75 378 GLY A C 1
ATOM 2808 O O . GLY A 1 378 ? -21.093 -3.096 35.593 1.00 90.75 378 GLY A O 1
ATOM 2809 N N . ASP A 1 379 ? -23.173 -2.253 35.374 1.00 95.25 379 ASP A N 1
ATOM 2810 C CA . ASP A 1 379 ? -23.025 -1.784 33.997 1.00 95.25 379 ASP A CA 1
ATOM 2811 C C . ASP A 1 379 ? -22.839 -0.263 33.992 1.00 95.25 379 ASP A C 1
ATOM 2813 O O . ASP A 1 379 ? -23.478 0.449 34.769 1.00 95.25 379 ASP A O 1
ATOM 2817 N N . MET A 1 380 ? -21.982 0.251 33.111 1.00 95.19 380 MET A N 1
ATOM 2818 C CA . MET A 1 380 ? -21.706 1.687 32.983 1.00 95.19 380 MET A CA 1
ATOM 2819 C C . MET A 1 380 ? -21.955 2.167 31.555 1.00 95.19 380 MET A C 1
ATOM 2821 O O . MET A 1 380 ? -21.630 1.466 30.603 1.00 95.19 380 MET A O 1
ATOM 2825 N N . GLU A 1 381 ? -22.490 3.376 31.396 1.00 96.88 381 GLU A N 1
ATOM 2826 C CA . GLU A 1 381 ? -22.607 4.069 30.110 1.00 96.88 381 GLU A CA 1
ATOM 2827 C C . GLU A 1 381 ? -21.723 5.321 30.103 1.00 96.88 381 GLU A C 1
ATOM 2829 O O . GLU A 1 381 ? -21.705 6.108 31.051 1.00 96.88 381 GLU A O 1
ATOM 2834 N N . TRP A 1 382 ? -21.048 5.547 28.981 1.00 95.69 382 TRP A N 1
ATOM 2835 C CA . TRP A 1 382 ? -20.383 6.797 28.659 1.00 95.69 382 TRP A CA 1
ATOM 2836 C C . TRP A 1 382 ? -20.976 7.406 27.404 1.00 95.69 382 TRP A C 1
ATOM 2838 O O . TRP A 1 382 ? -20.950 6.796 26.338 1.00 95.69 382 TRP A O 1
ATOM 2848 N N . SER A 1 383 ? -21.448 8.642 27.510 1.00 97.56 383 SER A N 1
ATOM 2849 C CA . SER A 1 383 ? -21.784 9.471 26.352 1.00 97.56 383 SER A CA 1
ATOM 2850 C C . SER A 1 383 ? -20.619 10.408 26.060 1.00 97.56 383 SER A C 1
ATOM 2852 O O . SER A 1 383 ? -20.194 11.145 26.944 1.00 97.56 383 SER A O 1
ATOM 2854 N N . LEU A 1 384 ? -20.094 10.365 24.837 1.00 97.38 384 LEU A N 1
ATOM 2855 C CA . LEU A 1 384 ? -18.874 11.049 24.414 1.00 97.38 384 LEU A CA 1
ATOM 2856 C C . LEU A 1 384 ? -19.186 12.104 23.352 1.00 97.38 384 LEU A C 1
ATOM 2858 O O . LEU A 1 384 ? -19.945 11.850 22.413 1.00 97.38 384 LEU A O 1
ATOM 2862 N N . GLY A 1 385 ? -18.556 13.267 23.485 1.00 97.06 385 GLY A N 1
ATOM 2863 C CA . GLY A 1 385 ? -18.703 14.399 22.581 1.00 97.06 385 GLY A CA 1
ATOM 2864 C C . GLY A 1 385 ? -17.405 15.181 22.411 1.00 97.06 385 GLY A C 1
ATOM 2865 O O . GLY A 1 385 ? -16.404 14.941 23.088 1.00 97.06 385 GLY A O 1
ATOM 2866 N N . THR A 1 386 ? -17.429 16.156 21.512 1.00 96.56 386 THR A N 1
ATOM 2867 C CA . THR A 1 386 ? -16.343 17.124 21.333 1.00 96.56 386 THR A CA 1
ATOM 2868 C C . THR A 1 386 ? -16.896 18.522 21.504 1.00 96.56 386 THR A C 1
ATOM 2870 O O . THR A 1 386 ? -17.898 18.875 20.883 1.00 96.56 386 THR A O 1
ATOM 2873 N N . ASP A 1 387 ? -16.243 19.294 22.360 1.00 93.62 387 ASP A N 1
ATOM 2874 C CA . ASP A 1 387 ? -16.577 20.688 22.614 1.00 93.62 387 ASP A CA 1
ATOM 2875 C C . ASP A 1 387 ? -16.035 21.578 21.471 1.00 93.62 387 ASP A C 1
ATOM 2877 O O . ASP A 1 387 ? -15.081 21.193 20.784 1.00 93.62 387 ASP A O 1
ATOM 2881 N N . PRO A 1 388 ? -16.573 22.794 21.249 1.00 90.00 388 PRO A N 1
ATOM 2882 C CA . PRO A 1 388 ? -16.088 23.700 20.201 1.00 90.00 388 PRO A CA 1
ATOM 2883 C C . PRO A 1 388 ? -14.610 24.102 20.327 1.00 90.00 388 PRO A C 1
ATOM 2885 O O . PRO A 1 388 ? -14.001 24.500 19.337 1.00 90.00 388 PRO A O 1
ATOM 2888 N N . ASP A 1 389 ? -14.030 23.998 21.527 1.00 88.75 389 ASP A N 1
ATOM 2889 C CA . ASP A 1 389 ? -12.604 24.242 21.784 1.00 88.75 389 ASP A CA 1
ATOM 2890 C C . ASP A 1 389 ? -11.695 23.055 21.384 1.00 88.75 389 ASP A C 1
ATOM 2892 O O . ASP A 1 389 ? -10.476 23.130 21.534 1.00 88.75 389 ASP A O 1
ATOM 2896 N N . GLY A 1 390 ? -12.276 21.969 20.856 1.00 87.06 390 GLY A N 1
ATOM 2897 C CA . GLY A 1 390 ? -11.574 20.765 20.409 1.00 87.06 390 GLY A CA 1
ATOM 2898 C C . GLY A 1 390 ? -11.269 19.754 21.517 1.00 87.06 390 GLY A C 1
ATOM 2899 O O . GLY A 1 390 ? -10.666 18.714 21.245 1.00 87.06 390 GLY A O 1
ATOM 2900 N N . SER A 1 391 ? -11.667 20.028 22.758 1.00 92.69 391 SER A N 1
ATOM 2901 C CA . SER A 1 391 ? -11.576 19.059 23.847 1.00 92.69 391 SER A CA 1
ATOM 2902 C C . SER A 1 391 ? -12.633 17.961 23.721 1.00 92.69 391 SER A C 1
ATOM 2904 O O . SER A 1 391 ? -13.727 18.150 23.185 1.00 92.69 391 SER A O 1
ATOM 2906 N N . ILE A 1 392 ? -12.299 16.787 24.242 1.00 94.69 392 ILE A N 1
ATOM 2907 C CA . ILE A 1 392 ? -13.219 15.665 24.351 1.00 94.69 392 ILE A CA 1
ATOM 2908 C C . ILE A 1 392 ? -13.948 15.775 25.682 1.00 94.69 392 ILE A C 1
ATOM 2910 O O . ILE A 1 392 ? -13.319 15.892 26.731 1.00 94.69 392 ILE A O 1
ATOM 2914 N N . ILE A 1 393 ? -15.271 15.724 25.635 1.00 96.44 393 ILE A N 1
ATOM 2915 C CA . ILE A 1 393 ? -16.138 15.751 26.809 1.00 96.44 393 ILE A CA 1
ATOM 2916 C C . ILE A 1 393 ? -16.871 14.424 26.928 1.00 96.44 393 ILE A C 1
ATOM 2918 O O . ILE A 1 393 ? -17.149 13.757 25.928 1.00 96.44 393 ILE A O 1
ATOM 2922 N N . GLY A 1 394 ? -17.228 14.050 28.147 1.00 96.38 394 GLY A N 1
ATOM 2923 C CA . GLY A 1 394 ? -18.103 12.914 28.343 1.00 96.38 394 GLY A CA 1
ATOM 2924 C C . GLY A 1 394 ? -18.893 12.963 29.631 1.00 96.38 394 GLY A C 1
ATOM 2925 O O . GLY A 1 394 ? -18.506 13.612 30.601 1.00 96.38 394 GLY A O 1
ATOM 2926 N N . VAL A 1 395 ? -20.017 12.258 29.610 1.00 97.00 395 VAL A N 1
ATOM 2927 C CA . VAL A 1 395 ? -20.897 12.026 30.755 1.00 97.00 395 VAL A CA 1
ATOM 2928 C C . VAL A 1 395 ? -20.862 10.539 31.069 1.00 97.00 395 VAL A C 1
ATOM 2930 O O . VAL A 1 395 ? -20.975 9.716 30.161 1.00 97.00 395 VAL A O 1
ATOM 2933 N N . ILE A 1 396 ? -20.680 10.212 32.342 1.00 95.88 396 ILE A N 1
ATOM 2934 C CA . ILE A 1 396 ? -20.596 8.857 32.878 1.00 95.88 396 ILE A CA 1
ATOM 2935 C C . ILE A 1 396 ? -21.852 8.590 33.700 1.00 95.88 396 ILE A C 1
ATOM 2937 O O . ILE A 1 396 ? -22.174 9.378 34.590 1.00 95.88 396 ILE A O 1
ATOM 2941 N N . GLY A 1 397 ? -22.522 7.478 33.431 1.00 95.88 397 GLY A N 1
ATOM 2942 C CA . GLY A 1 397 ? -23.669 6.997 34.194 1.00 95.88 397 GLY A CA 1
ATOM 2943 C C . GLY A 1 397 ? -23.549 5.509 34.502 1.00 95.88 397 GLY A C 1
ATOM 2944 O O . GLY A 1 397 ? -22.837 4.786 33.808 1.00 95.88 397 GLY A O 1
ATOM 2945 N N . ASP A 1 398 ? -24.259 5.035 35.520 1.00 94.75 398 ASP A N 1
ATOM 2946 C CA . ASP A 1 398 ? -24.501 3.602 35.695 1.00 94.75 398 ASP A CA 1
ATOM 2947 C C . ASP A 1 398 ? -25.816 3.178 35.017 1.00 94.75 398 ASP A C 1
ATOM 2949 O O . ASP A 1 398 ? -26.772 3.952 34.934 1.00 94.75 398 ASP A O 1
ATOM 2953 N N . LEU A 1 399 ? -25.875 1.936 34.541 1.00 94.56 399 LEU A N 1
ATOM 2954 C CA . LEU A 1 399 ? -27.083 1.307 33.995 1.00 94.56 399 LEU A CA 1
ATOM 2955 C C . LEU A 1 399 ? -27.688 0.292 34.979 1.00 94.56 399 LEU A C 1
ATOM 2957 O O . LEU A 1 399 ? -28.462 -0.585 34.593 1.00 94.56 399 LEU A O 1
ATOM 2961 N N . GLY A 1 400 ? -27.352 0.412 36.265 1.00 87.69 400 GLY A N 1
ATOM 2962 C CA . GLY A 1 400 ? -27.740 -0.513 37.320 1.00 87.69 400 GLY A CA 1
ATOM 2963 C C . GLY A 1 400 ? -26.546 -1.161 38.017 1.00 87.69 400 GLY A C 1
ATOM 2964 O O . GLY A 1 400 ? -25.385 -0.903 37.720 1.00 87.69 400 GLY A O 1
ATOM 2965 N N . GLY A 1 401 ? -26.851 -2.027 38.983 1.00 88.50 401 GLY A N 1
ATOM 2966 C CA . GLY A 1 401 ? -25.854 -2.610 39.879 1.00 88.50 401 GLY A CA 1
ATOM 2967 C C . GLY A 1 401 ? -25.748 -1.871 41.217 1.00 88.50 401 GLY A C 1
ATOM 2968 O O . GLY A 1 401 ? -26.568 -0.998 41.525 1.00 88.50 401 GLY A O 1
ATOM 2969 N N . PRO A 1 402 ? -24.787 -2.266 42.066 1.00 89.19 402 PRO A N 1
ATOM 2970 C CA . PRO A 1 402 ? -24.751 -1.845 43.463 1.00 89.19 402 PRO A CA 1
ATOM 2971 C C . PRO A 1 402 ? -24.112 -0.457 43.668 1.00 89.19 402 PRO A C 1
ATOM 2973 O O . PRO A 1 402 ? -24.242 0.128 44.745 1.00 89.19 402 PRO A O 1
ATOM 2976 N N . LEU A 1 403 ? -23.466 0.098 42.639 1.00 90.19 403 LEU A N 1
ATOM 2977 C CA . LEU A 1 403 ? -22.877 1.434 42.636 1.00 90.19 403 LEU A CA 1
ATOM 2978 C C . LEU A 1 403 ? -23.684 2.357 41.716 1.00 90.19 403 LEU A C 1
ATOM 2980 O O . LEU A 1 403 ? -23.889 2.048 40.549 1.00 90.19 403 LEU A O 1
ATOM 2984 N N . GLN A 1 404 ? -24.124 3.495 42.244 1.00 93.19 404 GLN A N 1
ATOM 2985 C CA . GLN A 1 404 ? -24.645 4.602 41.449 1.00 93.19 404 GLN A CA 1
ATOM 2986 C C . GLN A 1 404 ? -23.493 5.500 41.009 1.00 93.19 404 GLN A C 1
ATOM 2988 O O . GLN A 1 404 ? -22.653 5.864 41.838 1.00 93.19 404 GLN A O 1
ATOM 2993 N N . VAL A 1 405 ? -23.469 5.862 39.727 1.00 94.19 405 VAL A N 1
ATOM 2994 C CA . VAL A 1 405 ? -22.421 6.696 39.129 1.00 94.19 405 VAL A CA 1
ATOM 2995 C C . VAL A 1 405 ? -23.070 7.816 38.333 1.00 94.19 405 VAL A C 1
ATOM 2997 O O . VAL A 1 405 ? -23.899 7.567 37.464 1.00 94.19 405 VAL A O 1
ATOM 3000 N N . ASN A 1 406 ? -22.670 9.053 38.609 1.00 95.69 406 ASN A N 1
ATOM 3001 C CA . ASN A 1 406 ? -22.991 10.200 37.771 1.00 95.69 406 ASN A CA 1
ATOM 3002 C C . ASN A 1 406 ? -21.779 11.122 37.719 1.00 95.69 406 ASN A C 1
ATOM 3004 O O . ASN A 1 406 ? -21.354 11.650 38.743 1.00 95.69 406 ASN A O 1
ATOM 3008 N N . GLY A 1 407 ? -21.189 11.298 36.546 1.00 95.88 407 GLY A N 1
ATOM 3009 C CA . GLY A 1 407 ? -19.990 12.106 36.419 1.00 95.88 407 GLY A CA 1
ATOM 3010 C C . GLY A 1 407 ? -19.827 12.734 35.057 1.00 95.88 407 GLY A C 1
ATOM 3011 O O . GLY A 1 407 ? -20.485 12.376 34.086 1.00 95.88 407 GLY A O 1
ATOM 3012 N N . THR A 1 408 ? -18.895 13.667 34.991 1.00 96.62 408 THR A N 1
ATOM 3013 C CA . THR A 1 408 ? -18.484 14.321 33.758 1.00 96.62 408 THR A CA 1
ATOM 3014 C C . THR A 1 408 ? -16.973 14.354 33.686 1.00 96.62 408 THR A C 1
ATOM 3016 O O . THR A 1 408 ? -16.303 14.481 34.712 1.00 96.62 408 THR A O 1
ATOM 3019 N N . PHE A 1 409 ? -16.432 14.299 32.479 1.00 95.19 409 PHE A N 1
ATOM 3020 C CA . PHE A 1 409 ? -15.024 14.571 32.249 1.00 95.19 409 PHE A CA 1
ATOM 3021 C C . PHE A 1 409 ? -14.830 15.456 31.024 1.00 95.19 409 PHE A C 1
ATOM 3023 O O . PHE A 1 409 ? -15.651 15.479 30.106 1.00 95.19 409 PHE A O 1
ATOM 3030 N N . LYS A 1 410 ? -13.711 16.169 31.020 1.00 95.06 410 LYS A N 1
ATOM 3031 C CA . LYS A 1 410 ? -13.198 16.962 29.914 1.00 95.06 410 LYS A CA 1
ATOM 3032 C C . LYS A 1 410 ? -11.719 16.645 29.758 1.00 95.06 410 LYS A C 1
ATOM 3034 O O . LYS A 1 410 ? -10.970 16.629 30.731 1.00 95.06 410 LYS A O 1
ATOM 3039 N N . THR A 1 411 ? -11.278 16.364 28.542 1.00 92.88 411 THR A N 1
ATOM 3040 C CA . THR A 1 411 ? -9.892 15.995 28.278 1.00 92.88 411 THR A CA 1
ATOM 3041 C C . THR A 1 411 ? -9.386 16.571 26.967 1.00 92.88 411 THR A C 1
ATOM 3043 O O . THR A 1 411 ? -10.102 16.694 25.977 1.00 92.88 411 THR A O 1
ATOM 3046 N N . THR A 1 412 ? -8.117 16.945 26.974 1.00 90.00 412 THR A N 1
ATOM 3047 C CA . THR A 1 412 ? -7.337 17.320 25.801 1.00 90.00 412 THR A CA 1
ATOM 3048 C C . THR A 1 412 ? -6.200 16.315 25.632 1.00 90.00 412 THR A C 1
ATOM 3050 O O . THR A 1 412 ? -5.994 15.440 26.473 1.00 90.00 412 THR A O 1
ATOM 3053 N N . LYS A 1 413 ? -5.390 16.477 24.583 1.00 84.50 413 LYS A N 1
ATOM 3054 C CA . LYS A 1 413 ? -4.193 15.649 24.370 1.00 84.50 413 LYS A CA 1
ATOM 3055 C C . LYS A 1 413 ? -3.223 15.672 25.564 1.00 84.50 413 LYS A C 1
ATOM 3057 O O . LYS A 1 413 ? -2.457 14.731 25.744 1.00 84.50 413 LYS A O 1
ATOM 3062 N N . THR A 1 414 ? -3.228 16.745 26.357 1.00 87.88 414 THR A N 1
ATOM 3063 C CA . THR A 1 414 ? -2.245 16.985 27.424 1.00 87.88 414 THR A CA 1
ATOM 3064 C C . THR A 1 414 ? -2.853 17.126 28.806 1.00 87.88 414 THR A C 1
ATOM 3066 O O . THR A 1 414 ? -2.096 17.167 29.765 1.00 87.88 414 THR A O 1
ATOM 3069 N N . SER A 1 415 ? -4.172 17.208 28.953 1.00 91.19 415 SER A N 1
ATOM 3070 C CA . SER A 1 415 ? -4.808 17.406 30.258 1.00 91.19 415 SER A CA 1
ATOM 3071 C C . SER A 1 415 ? -6.132 16.670 30.388 1.00 91.19 415 SER A C 1
ATOM 3073 O O . SER A 1 415 ? -6.793 16.347 29.398 1.00 91.19 415 SER A O 1
ATOM 3075 N N . TYR A 1 416 ? -6.529 16.416 31.626 1.00 92.12 416 TYR A N 1
ATOM 3076 C CA . TYR A 1 416 ? -7.853 15.914 31.955 1.00 92.12 416 TYR A CA 1
ATOM 3077 C C . TYR A 1 416 ? -8.384 16.595 33.213 1.00 92.12 416 TYR A C 1
ATOM 3079 O O . TYR A 1 416 ? -7.622 16.977 34.102 1.00 92.12 416 TYR A O 1
ATOM 3087 N N . ASP A 1 417 ? -9.702 16.712 33.266 1.00 94.06 417 ASP A N 1
ATOM 3088 C CA . ASP A 1 417 ? -10.486 17.120 34.419 1.00 94.06 417 ASP A CA 1
ATOM 3089 C C . ASP A 1 417 ? -11.723 16.217 34.474 1.00 94.06 417 ASP A C 1
ATOM 3091 O O . ASP A 1 417 ? -12.392 16.005 33.461 1.00 94.06 417 ASP A O 1
ATOM 3095 N N . ALA A 1 418 ? -11.987 15.614 35.624 1.00 94.44 418 ALA A N 1
ATOM 3096 C CA . ALA A 1 418 ? -13.105 14.718 35.839 1.00 94.44 418 ALA A CA 1
ATOM 3097 C C . ALA A 1 418 ? -13.701 14.940 37.227 1.00 94.44 418 ALA A C 1
ATOM 3099 O O . ALA A 1 418 ? -12.985 15.048 38.225 1.00 94.44 418 ALA A O 1
ATOM 3100 N N . ALA A 1 419 ? -15.027 14.932 37.289 1.00 94.88 419 ALA A N 1
ATOM 3101 C CA . ALA A 1 419 ? -15.793 14.987 38.520 1.00 94.88 419 ALA A CA 1
ATOM 3102 C C . ALA A 1 419 ? -16.863 13.898 38.479 1.00 94.88 419 ALA A C 1
ATOM 3104 O O . ALA A 1 419 ? -17.668 13.845 37.550 1.00 94.88 419 ALA A O 1
ATOM 3105 N N . VAL A 1 420 ? -16.867 13.020 39.478 1.00 94.50 420 VAL A N 1
ATOM 3106 C CA . VAL A 1 420 ? -17.792 11.888 39.560 1.00 94.50 420 VAL A CA 1
ATOM 3107 C C . VAL A 1 420 ? -18.435 11.858 40.938 1.00 94.50 420 VAL A C 1
ATOM 3109 O O . VAL A 1 420 ? -17.747 11.833 41.956 1.00 94.50 420 VAL A O 1
ATOM 3112 N N . GLN A 1 421 ? -19.760 11.846 40.972 1.00 94.94 421 GLN A N 1
ATOM 3113 C CA . GLN A 1 421 ? -20.559 11.556 42.149 1.00 94.94 421 GLN A CA 1
ATOM 3114 C C . GLN A 1 421 ? -20.863 10.055 42.195 1.00 94.94 421 GLN A C 1
ATOM 3116 O O . GLN A 1 421 ? -21.335 9.467 41.222 1.00 94.94 421 GLN A O 1
ATOM 3121 N N . LEU A 1 422 ? -20.578 9.443 43.340 1.00 94.06 422 LEU A N 1
ATOM 3122 C CA . LEU A 1 422 ? -20.737 8.016 43.595 1.00 94.06 422 LEU A CA 1
ATOM 3123 C C . LEU A 1 422 ? -21.628 7.793 44.820 1.00 94.06 422 LEU A C 1
ATOM 3125 O O . LEU A 1 422 ? -21.426 8.437 45.850 1.00 94.06 422 LEU A O 1
ATOM 3129 N N . SER A 1 423 ? -22.560 6.845 44.764 1.00 92.44 423 SER A N 1
ATOM 3130 C CA . SER A 1 423 ? -23.375 6.444 45.924 1.00 92.44 423 SER A CA 1
ATOM 3131 C C . SER A 1 423 ? -23.635 4.938 45.951 1.00 92.44 423 SER A C 1
ATOM 3133 O O . SER A 1 423 ? -23.710 4.277 44.919 1.00 92.44 423 SER A O 1
ATOM 3135 N N . ALA A 1 424 ? -23.765 4.363 47.148 1.00 90.94 424 ALA A N 1
ATOM 3136 C CA . ALA A 1 424 ? -24.120 2.953 47.302 1.00 90.94 424 ALA A CA 1
ATOM 3137 C C . ALA A 1 424 ? -25.626 2.768 47.065 1.00 90.94 424 ALA A C 1
ATOM 3139 O O . ALA A 1 424 ? -26.449 3.296 47.820 1.00 90.94 424 ALA A O 1
ATOM 3140 N N . ARG A 1 425 ? -26.005 2.002 46.036 1.00 89.50 425 ARG A N 1
ATOM 3141 C CA . ARG A 1 425 ? -27.416 1.717 45.758 1.00 89.50 425 ARG A CA 1
ATOM 3142 C C . ARG A 1 425 ? -27.989 0.858 46.883 1.00 89.50 425 ARG A C 1
ATOM 3144 O O . ARG A 1 425 ? -27.391 -0.134 47.285 1.00 89.50 425 ARG A O 1
ATOM 3151 N N . GLY A 1 426 ? -29.146 1.252 47.415 1.00 83.94 426 GLY A N 1
ATOM 3152 C CA . GLY A 1 426 ? -29.779 0.546 48.536 1.00 83.94 426 GLY A CA 1
ATOM 3153 C C . GLY A 1 426 ? -29.031 0.666 49.871 1.00 83.94 426 GLY A C 1
ATOM 3154 O O . GLY A 1 426 ? -29.403 -0.012 50.823 1.00 83.94 426 GLY A O 1
ATOM 3155 N N . GLY A 1 427 ? -28.004 1.522 49.961 1.00 79.31 427 GLY A N 1
ATOM 3156 C CA . GLY A 1 427 ? -27.274 1.768 51.205 1.00 79.31 427 GLY A CA 1
ATOM 3157 C C . GLY A 1 427 ? -26.321 0.646 51.624 1.00 79.31 427 GLY A C 1
ATOM 3158 O O . GLY A 1 427 ? -26.096 0.483 52.821 1.00 79.31 427 GLY A O 1
ATOM 3159 N N . ASP A 1 428 ? -25.762 -0.117 50.674 1.00 81.19 428 ASP A N 1
ATOM 3160 C CA . ASP A 1 428 ? -24.777 -1.171 50.959 1.00 81.19 428 ASP A CA 1
ATOM 3161 C C . ASP A 1 428 ? -23.631 -0.638 51.858 1.00 81.19 428 ASP A C 1
ATOM 3163 O O . ASP A 1 428 ? -22.858 0.233 51.427 1.00 81.19 428 ASP A O 1
ATOM 3167 N N . PRO A 1 429 ? -23.487 -1.143 53.103 1.00 82.25 429 PRO A N 1
ATOM 3168 C CA . PRO A 1 429 ? -22.504 -0.630 54.054 1.00 82.25 429 PRO A CA 1
ATOM 3169 C C . PRO A 1 429 ? -21.054 -0.821 53.602 1.00 82.25 429 PRO A C 1
ATOM 3171 O O . PRO A 1 429 ? -20.194 -0.002 53.937 1.00 82.25 429 PRO A O 1
ATOM 3174 N N . ALA A 1 430 ? -20.763 -1.890 52.854 1.00 81.69 430 ALA A N 1
ATOM 3175 C CA . ALA A 1 430 ? -19.417 -2.194 52.386 1.00 81.69 430 ALA A CA 1
ATOM 3176 C C . ALA A 1 430 ? -18.994 -1.221 51.279 1.00 81.69 430 ALA A C 1
ATOM 3178 O O . ALA A 1 430 ? -17.883 -0.684 51.324 1.00 81.69 430 ALA A O 1
ATOM 3179 N N . ILE A 1 431 ? -19.899 -0.934 50.338 1.00 82.06 431 ILE A N 1
ATOM 3180 C CA . ILE A 1 431 ? -19.663 0.046 49.270 1.00 82.06 431 ILE A CA 1
ATOM 3181 C C . ILE A 1 431 ? -19.578 1.452 49.859 1.00 82.06 431 ILE A C 1
ATOM 3183 O O . ILE A 1 431 ? -18.618 2.167 49.586 1.00 82.06 431 ILE A O 1
ATOM 3187 N N . ALA A 1 432 ? -20.501 1.830 50.747 1.00 83.56 432 ALA A N 1
ATOM 3188 C CA . ALA A 1 432 ? -20.467 3.134 51.408 1.00 83.56 432 ALA A CA 1
ATOM 3189 C C . ALA A 1 432 ? -19.154 3.361 52.185 1.00 83.56 432 ALA A C 1
ATOM 3191 O O . ALA A 1 432 ? -18.581 4.452 52.147 1.00 83.56 432 ALA A O 1
ATOM 3192 N N . ALA A 1 433 ? -18.633 2.330 52.859 1.00 84.50 433 ALA A N 1
ATOM 3193 C CA . ALA A 1 433 ? -17.347 2.402 53.550 1.00 84.50 433 ALA A CA 1
ATOM 3194 C C . ALA A 1 433 ? -16.147 2.517 52.593 1.00 84.50 433 ALA A C 1
ATOM 3196 O O . ALA A 1 433 ? -15.149 3.147 52.951 1.00 84.50 433 ALA A O 1
ATOM 3197 N N . ALA A 1 434 ? -16.218 1.918 51.401 1.00 82.62 434 ALA A N 1
ATOM 3198 C CA . ALA A 1 434 ? -15.186 2.046 50.373 1.00 82.62 434 ALA A CA 1
ATOM 3199 C C . ALA A 1 434 ? -15.192 3.442 49.731 1.00 82.62 434 ALA A C 1
ATOM 3201 O O . ALA A 1 434 ? -14.131 4.049 49.599 1.00 82.62 434 ALA A O 1
ATOM 3202 N N . LEU A 1 435 ? -16.376 3.981 49.417 1.00 86.06 435 LEU A N 1
ATOM 3203 C CA . LEU A 1 435 ? -16.534 5.303 48.804 1.00 86.06 435 LEU A CA 1
ATOM 3204 C C . LEU A 1 435 ? -15.917 6.414 49.663 1.00 86.06 435 LEU A C 1
ATOM 3206 O O . LEU A 1 435 ? -15.145 7.225 49.157 1.00 86.06 435 LEU A O 1
ATOM 3210 N N . ARG A 1 436 ? -16.113 6.378 50.988 1.00 84.88 436 ARG A N 1
ATOM 3211 C CA . ARG A 1 436 ? -15.507 7.353 51.920 1.00 84.88 436 ARG A CA 1
ATOM 3212 C C . ARG A 1 436 ? -13.974 7.410 51.889 1.00 84.88 436 ARG A C 1
ATOM 3214 O O . ARG A 1 436 ? -13.405 8.336 52.455 1.00 84.88 436 ARG A O 1
ATOM 3221 N N . LYS A 1 437 ? -13.300 6.422 51.291 1.00 84.25 437 LYS A N 1
ATOM 3222 C CA . LYS A 1 437 ? -11.832 6.366 51.201 1.00 84.25 437 LYS A CA 1
ATOM 3223 C C . LYS A 1 437 ? -11.272 6.958 49.910 1.00 84.25 437 LYS A C 1
ATOM 3225 O O . LYS A 1 437 ? -10.067 7.173 49.847 1.00 84.25 437 LYS A O 1
ATOM 3230 N N . ILE A 1 438 ? -12.105 7.167 48.890 1.00 82.94 438 ILE A N 1
ATOM 3231 C CA . ILE A 1 438 ? -11.653 7.519 47.533 1.00 82.94 438 ILE A CA 1
ATOM 3232 C C . ILE A 1 438 ? -12.058 8.931 47.092 1.00 82.94 438 ILE A C 1
ATOM 3234 O O . ILE A 1 438 ? -11.653 9.368 46.021 1.00 82.94 438 ILE A O 1
ATOM 3238 N N . GLY A 1 439 ? -12.838 9.653 47.899 1.00 86.31 439 GLY A N 1
ATOM 3239 C CA . GLY A 1 439 ? -13.281 11.010 47.588 1.00 86.31 439 GLY A CA 1
ATOM 3240 C C . GLY A 1 439 ? -13.839 11.743 48.803 1.00 86.31 439 GLY A C 1
ATOM 3241 O O . GLY A 1 439 ? -13.690 11.293 49.938 1.00 86.31 439 GLY A O 1
ATOM 3242 N N . THR A 1 440 ? -14.502 12.869 48.553 1.00 91.88 440 THR A N 1
ATOM 3243 C CA . THR A 1 440 ? -15.079 13.745 49.579 1.00 91.88 440 THR A CA 1
ATOM 3244 C C . THR A 1 440 ? -16.543 13.370 49.843 1.00 91.88 440 THR A C 1
ATOM 3246 O O . THR A 1 440 ? -17.387 13.576 48.959 1.00 91.88 440 THR A O 1
ATOM 3249 N N . PRO A 1 441 ? -16.887 12.843 51.035 1.00 91.50 441 PRO A N 1
ATOM 3250 C CA . PRO A 1 441 ? -18.264 12.496 51.386 1.00 91.50 441 PRO A CA 1
ATOM 3251 C C . PRO A 1 441 ? -19.187 13.720 51.399 1.00 91.50 441 PRO A C 1
ATOM 3253 O O . PRO A 1 441 ? -18.765 14.815 51.765 1.00 91.50 441 PRO A O 1
ATOM 3256 N N . GLN A 1 442 ? -20.453 13.519 51.045 1.00 92.06 442 GLN A N 1
ATOM 3257 C CA . GLN A 1 442 ? -21.503 14.536 51.026 1.00 92.06 442 GLN A CA 1
ATOM 3258 C C . GLN A 1 442 ? -22.564 14.263 52.101 1.00 92.06 442 GLN A C 1
ATOM 3260 O O . GLN A 1 442 ? -22.679 13.152 52.625 1.00 92.06 442 GLN A O 1
ATOM 3265 N N . ALA A 1 443 ? -23.364 15.284 52.427 1.00 87.56 443 ALA A N 1
ATOM 3266 C CA . ALA A 1 443 ? -24.421 15.187 53.438 1.00 87.56 443 ALA A CA 1
ATOM 3267 C C . ALA A 1 443 ? -25.547 14.206 53.052 1.00 87.56 443 ALA A C 1
ATOM 3269 O O . ALA A 1 443 ? -26.184 13.630 53.930 1.00 87.56 443 ALA A O 1
ATOM 3270 N N . ASP A 1 444 ? -25.764 13.989 51.753 1.00 85.88 444 ASP A N 1
ATOM 3271 C CA . ASP A 1 444 ? -26.753 13.052 51.202 1.00 85.88 444 ASP A CA 1
ATOM 3272 C C . ASP A 1 444 ? -26.264 11.588 51.159 1.00 85.88 444 ASP A C 1
ATOM 3274 O O . ASP A 1 444 ? -26.979 10.704 50.694 1.00 85.88 444 ASP A O 1
ATOM 3278 N N . GLY A 1 445 ? -25.048 11.317 51.651 1.00 84.06 445 GLY A N 1
ATOM 3279 C CA . GLY A 1 445 ? -24.435 9.988 51.650 1.00 84.06 445 GLY A CA 1
ATOM 3280 C C . GLY A 1 445 ? -23.689 9.627 50.362 1.00 84.06 445 GLY A C 1
ATOM 3281 O O . GLY A 1 445 ? -23.063 8.565 50.314 1.00 84.06 445 GLY A O 1
ATOM 3282 N N . SER A 1 446 ? -23.699 10.494 49.347 1.00 91.62 446 SER A N 1
ATOM 3283 C CA . SER A 1 446 ? -22.849 10.349 48.164 1.00 91.62 446 SER A CA 1
ATOM 3284 C C . SER A 1 446 ? -21.392 10.730 48.458 1.00 91.62 446 SER A C 1
ATOM 3286 O O . SER A 1 446 ? -21.045 11.253 49.518 1.00 91.62 446 SER A O 1
ATOM 3288 N N . THR A 1 447 ? -20.492 10.420 47.533 1.00 93.38 447 THR A N 1
ATOM 3289 C CA . THR A 1 447 ? -19.079 10.803 47.566 1.00 93.38 447 THR A CA 1
ATOM 3290 C C . THR A 1 447 ? -18.714 11.442 46.239 1.00 93.38 447 THR A C 1
ATOM 3292 O O . THR A 1 447 ? -18.978 10.866 45.188 1.00 93.38 447 THR A O 1
ATOM 3295 N N . ILE A 1 448 ? -18.081 12.611 46.286 1.00 93.69 448 ILE A N 1
ATOM 3296 C CA . ILE A 1 448 ? -17.550 13.280 45.098 1.00 93.69 448 ILE A CA 1
ATOM 3297 C C . ILE A 1 448 ? -16.073 12.919 44.950 1.00 93.69 448 ILE A C 1
ATOM 3299 O O . ILE A 1 448 ? -15.273 13.149 45.857 1.00 93.69 448 ILE A O 1
ATOM 3303 N N . VAL A 1 449 ? -15.709 12.384 43.791 1.00 92.25 449 VAL A N 1
ATOM 3304 C CA . VAL A 1 449 ? -14.331 12.130 43.372 1.00 92.25 449 VAL A CA 1
ATOM 3305 C C . VAL A 1 449 ? -13.983 13.145 42.291 1.00 92.25 449 VAL A C 1
ATOM 3307 O O . VAL A 1 449 ? -14.640 13.198 41.254 1.00 92.25 449 VAL A O 1
ATOM 3310 N N . GLN A 1 450 ? -12.958 13.957 42.538 1.00 92.50 450 GLN A N 1
ATOM 3311 C CA . GLN A 1 450 ? -12.403 14.879 41.549 1.00 92.50 450 GLN A CA 1
ATOM 3312 C C . GLN A 1 450 ? -11.011 14.408 41.152 1.00 92.50 450 GLN A C 1
ATOM 3314 O O . GLN A 1 450 ? -10.206 14.043 42.010 1.00 92.50 450 GLN A O 1
ATOM 3319 N N . ALA A 1 451 ? -10.730 14.423 39.856 1.00 88.69 451 ALA A N 1
ATOM 3320 C CA . ALA A 1 451 ? -9.436 14.062 39.311 1.00 88.69 451 ALA A CA 1
ATOM 3321 C C . ALA A 1 451 ? -9.068 15.042 38.199 1.00 88.69 451 ALA A C 1
ATOM 3323 O O . ALA A 1 451 ? -9.771 15.145 37.201 1.00 88.69 451 ALA A O 1
ATOM 3324 N N . ASN A 1 452 ? -7.942 15.728 38.352 1.00 92.00 452 ASN A N 1
ATOM 3325 C CA . ASN A 1 452 ? -7.359 16.554 37.305 1.00 92.00 452 ASN A CA 1
ATOM 3326 C C . ASN A 1 452 ? -5.871 16.234 37.154 1.00 92.00 452 ASN A C 1
ATOM 3328 O O . ASN A 1 452 ? -5.243 15.670 38.054 1.00 92.00 452 ASN A O 1
ATOM 3332 N N . GLY A 1 453 ? -5.313 16.534 35.988 1.00 87.38 453 GLY A N 1
ATOM 3333 C CA . GLY A 1 453 ? -3.906 16.279 35.730 1.00 87.38 453 GLY A CA 1
ATOM 3334 C C . GLY A 1 453 ? -3.486 16.562 34.299 1.00 87.38 453 GLY A C 1
ATOM 3335 O O . GLY A 1 453 ? -4.285 16.952 33.447 1.00 87.38 453 GLY A O 1
ATOM 3336 N N . GLU A 1 454 ? -2.199 16.344 34.048 1.00 86.94 454 GLU A N 1
ATOM 3337 C CA . GLU A 1 454 ? -1.584 16.480 32.733 1.00 86.94 454 GLU A CA 1
ATOM 3338 C C . GLU A 1 454 ? -1.040 15.129 32.253 1.00 86.94 454 GLU A C 1
ATOM 3340 O O . GLU A 1 454 ? -0.380 14.401 32.999 1.00 86.94 454 GLU A O 1
ATOM 3345 N N . PHE A 1 455 ? -1.285 14.795 30.988 1.00 74.31 455 PHE A N 1
ATOM 3346 C CA . PHE A 1 455 ? -0.645 13.672 30.315 1.00 74.31 455 PHE A CA 1
ATOM 3347 C C . PHE A 1 455 ? 0.755 14.083 29.840 1.00 74.31 455 PHE A C 1
ATOM 3349 O O . PHE A 1 455 ? 0.937 15.158 29.277 1.00 74.31 455 PHE A O 1
ATOM 3356 N N . GLY A 1 456 ? 1.752 13.210 30.020 1.00 61.31 456 GLY A N 1
ATOM 3357 C CA . GLY A 1 456 ? 3.086 13.395 29.429 1.00 61.31 456 GLY A CA 1
ATOM 3358 C C . GLY A 1 456 ? 4.162 14.008 30.332 1.00 61.31 456 GLY A C 1
ATOM 3359 O O . GLY A 1 456 ? 5.291 14.148 29.873 1.00 61.31 456 GLY A O 1
ATOM 3360 N N . LYS A 1 457 ? 3.888 14.290 31.614 1.00 41.84 457 LYS A N 1
ATOM 3361 C CA . LYS A 1 457 ? 4.964 14.504 32.599 1.00 41.84 457 LYS A CA 1
ATOM 3362 C C . LYS A 1 457 ? 5.580 13.159 32.998 1.00 41.84 457 LYS A C 1
ATOM 3364 O O . LYS A 1 457 ? 5.096 12.479 33.903 1.00 41.84 457 LYS A O 1
ATOM 3369 N N . LYS A 1 458 ? 6.634 12.774 32.283 1.00 36.75 458 LYS A N 1
ATOM 3370 C CA . LYS A 1 458 ? 7.736 11.971 32.816 1.00 36.75 458 LYS A CA 1
ATOM 3371 C C . LYS A 1 458 ? 9.032 12.720 32.587 1.00 36.75 458 LYS A C 1
ATOM 3373 O O . LYS A 1 458 ? 9.200 13.221 31.455 1.00 36.75 458 LYS A O 1
#

Foldseek 3Di:
DVVVVVVVVVVVVVVVVCQVFAFCVNCCVPVVPDDCAWDFAPWGGHVAWIKGQFIDGNNRTQGIKTKGWDDVVVVVVKTKMWMFGDDQAKTKTFIWIDDPQFIKTAFIKMKGFVQSVCVVVVPPWRWGAMKIWTFRMFTDDPNATQATAFIKMKGAQIDTRNWGQHIKIKTWHQDPVSWIKMWIWTDDTQKTKIWIWIQHPQRKIKTAFIWIKHFVCRVCVNVVNNVQAWGAIKTWTFHMWIDDPPDDTQWTWIKMKGALTDTPLGGCLAFPIKIWTWTQDPQSWIKTWIWHDHHQKTWTWIWIQHPQRKIKTAQIWIKGWCQSCVVVPPDPQKGWTFMKIWTWRMFIADDPRDTQWTFIKMKGAQIWIDGPDIDTQGIKMKTWGADPVSWIKIWIAHPDDQKGKTKIKIDDPWKIKIKIKIAGVVPPVVVLVVLVVQAPADPVSIGIHIDIDTPDDD

Radius of gyration: 34.27 Å; chains: 1; bounding box: 78×48×114 Å

Secondary structure (DSSP, 8-state):
-HHHHHHHHHHHHHHHHHHHT-BHHHHIIIII---SSEEEEEEEEBSSEEEEEEEEETTEEEEEEEEEE-HHHHHTT-EEEEEEEE-SS-EEEEEEEEETTEEEEEEEEEEEEHHHHHHHTT--S-EEEEEEEEEEEEEEETTEEEEEESEEEEEEEEEETTEEEEEEEEEEEE-TTSSEEEEEEEESSS-EEEEEEEE-TTS-EEEEEEEEEEEHHHHHHHTT-GGG--EEEEEEEEEEEEEPTTSS-SEEEEEEEEEEEE-SSS-HHHH-EEEEEEEE-TTSSEEEEEEEESSSSEEEEEEEE-TT--EEEEEEEEEEEGGGGTTTS--TT-EEEEEEEEEEEEEEEETTTEEEEEEEEEEEEEEEEESSS-EEEEEEEEEEEE-TTS-EEEEEEE-SSSEEEEEEEEE-SSEEEEEEEEEEGGG-HHHHHHHTTTSEE-TTS-EEEEEEEETT--

=== Feature glossary ===
The record interleaves many kinds of information about one protein. Here is each kind framed as the question it answers.

Q: Are the domains correctly placed relative to each other?
A: Predicted aligned error is AlphaFold's pairwise confidence. Unlike pLDDT (per-residue), PAE is per-residue-pair and captures whether two parts of the structure are correctly placed relative to each other. Units are ångströms of expected positional error.

Q: Which residues are in helices, strands, or loops?
A: Eight-state secondary structure (DSSP): H is the canonical α-helix, G the tighter 3₁₀-helix, I the wider π-helix; E/B are β-structure, T and S are turns and bends, and '-' is everything else. DSSP derives these from the pattern of main-chain N–H···O=C hydrogen bonds, not from the sequence.

Q: What if only a Cα trace is available?
A: P-SEA three-state annotation labels each residue as helix, strand, or coil based purely on the geometry of the Cα trace. It serves as a fallback when the full backbone (and thus DSSP) is unavailable.

Q: What are the backbone torsion angles?
A: φ (phi) and ψ (psi) are the two rotatable backbone dihedrals per residue: φ is the C(i-1)–N–Cα–C torsion, ψ is the N–Cα–C–N(i+1) torsion, both in degrees on (−180°, 180°]. α-helical residues cluster near (−60°, −45°); β-strand residues near (−120°, +130°). A Ramachandran plot is simply a scatter of (φ, ψ) for every residue.

Q: What known structures does this most resemble?
A: Structural nearest neighbors (via Foldseek easy-search vs the PDB). Reported per hit: target PDB id, E-value, and alignment TM-score. A TM-score above ~0.5 is the conventional threshold for 'same fold'.

Q: What family and function is it annotated with?
A: Database cross-references. InterPro integrates a dozen domain/family signature databases into unified entries with residue-range hits. GO terms attach function/process/location labels with evidence codes. CATH codes position the fold in a four-level structural taxonomy. Organism is the NCBI-taxonomy species name.

Q: Which residues are buried vs exposed?
A: Solvent accessibility: the surface area of each residue that a 1.4 Å water probe can touch, in Å². When only backbone atoms are present the absolute values are lower than full-atom SASA (side chains contribute most of the area) and are flagged as backbone-only.

Q: What do the diagnostic plots show?
A: Three diagnostic plots accompany the record. The Cα contact map visualizes the tertiary structure as a 2D adjacency matrix (8 Å cutoff, sequence-local contacts suppressed). The Ramachandran plot shows the distribution of backbone (φ, ψ) torsions, with points in the α and β basins reflecting secondary structure content. The PAE plot shows AlphaFold's inter-residue confidence as a color matrix.

Q: What is the amino-acid chain?
A: The amino-acid sequence is the protein's primary structure: the linear order of residues from the N-terminus to the C-terminus, written in one-letter code. Everything else here — the 3D coordinates, the secondary structure, the domain annotations — is ultimately a consequence of this string.

Q: What do the rendered images show?
A: The six renders are orthographic views along the three Cartesian axes in both directions. Representation (cartoon, sticks, or surface) and color scheme (sequence-rainbow or by-chain) vary across proteins so the training set covers all the common visualization conventions.

Q: Where is each backbone atom in 3D?
A: The mmCIF table is the protein's shape written out atom by atom. For each backbone N, Cα, C, and carbonyl O, it records an (x, y, z) coordinate triple in Å plus the residue type, chain letter, and residue number.

Q: How mobile is each atom in the crystal?
A: For experimental (PDB) structures, the B-factor (temperature factor) quantifies the positional spread of each atom in the crystal — a combination of thermal vibration and static disorder — in units of Å². High B-factors mark flexible loops or poorly resolved regions; low B-factors mark the rigid, well-ordered core.

Q: How big and how compact is the whole molecule?
A: Three whole-structure scalars: the radius of gyration (RMS distance of Cα from centroid, in Å), the count of Cα–Cα contacts (pairs closer than 8 Å and separated by more than four residues in sequence — i.e. tertiary, not local, contacts), and the bounding-box dimensions. Together they distinguish compact globular folds from extended fibres or disordered chains.

Q: What does the local fold look like, residue by residue?
A: A 3Di character summarizes, for each residue, the relative orientation of the Cα frame of its nearest spatial neighbor. Because it encodes fold topology rather than chemistry, 3Di alignments detect remote structural similarity that sequence alignment misses.

Q: How confident is the AlphaFold model at each residue?
A: For AlphaFold models, the B-factor field carries pLDDT — the model's own estimate of local accuracy on a 0–100 scale. Regions with pLDDT<50 should be treated as essentially unmodeled; they often correspond to intrinsically disordered segments.